Protein 6ZD1 (pdb70)

Structure (mmCIF, N/CA/C/O backbone):
data_6ZD1
#
_entry.id   6ZD1
#
_cell.length_a   65.798
_cell.length_b   65.798
_cell.length_c   387.948
_cell.angle_alpha   90.000
_cell.angle_beta   90.000
_cell.angle_gamma   90.000
#
_symmetry.space_group_name_H-M   'P 41 21 2'
#
loop_
_entity.id
_entity.type
_entity.pdbx_description
1 polymer 'Telomerase reverse transcriptase'
2 water water
#
loop_
_atom_site.group_PDB
_atom_site.id
_atom_site.type_symbol
_atom_site.label_atom_id
_atom_site.label_alt_id
_atom_site.label_comp_id
_atom_site.label_asym_id
_atom_site.label_entity_id
_atom_site.label_seq_id
_atom_site.pdbx_PDB_ins_code
_atom_site.Cartn_x
_atom_site.Cartn_y
_atom_site.Cartn_z
_atom_site.occupancy
_atom_site.B_iso_or_equiv
_atom_site.auth_seq_id
_atom_site.auth_comp_id
_atom_site.auth_asym_id
_atom_site.auth_atom_id
_atom_site.pdbx_PDB_model_num
ATOM 1 N N . GLU A 1 2 ? 21.78700 47.32300 147.64000 1.000 83.69960 178 GLU A N 1
ATOM 2 C CA . GLU A 1 2 ? 20.78800 46.30600 147.94100 1.000 68.62995 178 GLU A CA 1
ATOM 3 C C . GLU A 1 2 ? 19.92300 46.69800 149.14100 1.000 81.45272 178 GLU A C 1
ATOM 4 O O . GLU A 1 2 ? 19.46500 45.84200 149.89400 1.000 95.93497 178 GLU A O 1
ATOM 10 N N . ILE A 1 3 ? 19.71300 48.00200 149.30900 1.000 80.59372 179 ILE A N 1
ATOM 11 C CA . ILE A 1 3 ? 18.80700 48.53600 150.31600 1.000 70.66349 179 ILE A CA 1
ATOM 12 C C . ILE A 1 3 ? 17.55100 49.12000 149.68100 1.000 64.94426 179 ILE A C 1
ATOM 13 O O . ILE A 1 3 ? 16.45000 48.97000 150.21700 1.000 68.00338 179 ILE A O 1
ATOM 18 N N . ILE A 1 4 ? 17.70100 49.78300 148.54000 1.000 64.74125 180 ILE A N 1
ATOM 19 C CA . ILE A 1 4 ? 16.58800 50.31200 147.76100 1.000 67.34348 180 ILE A CA 1
ATOM 20 C C . ILE A 1 4 ? 16.34500 49.34700 146.60700 1.000 82.53936 180 ILE A C 1
ATOM 21 O O . ILE A 1 4 ? 17.18500 49.21400 145.71000 1.000 81.99200 180 ILE A O 1
ATOM 26 N N . ARG A 1 5 ? 15.19800 48.67200 146.62000 1.000 86.51464 181 ARG A N 1
ATOM 27 C CA . ARG A 1 5 ? 14.82300 47.73000 145.56900 1.000 92.04918 181 ARG A CA 1
ATOM 28 C C . ARG A 1 5 ? 13.66300 48.27600 144.73900 1.000 91.02553 181 ARG A C 1
ATOM 29 O O . ARG A 1 5 ? 12.76100 47.54300 144.33000 1.000 108.93660 181 ARG A O 1
ATOM 37 N N . THR A 1 6 ? 13.68000 49.58700 144.50300 1.000 83.16633 182 THR A N 1
ATOM 38 C CA . THR A 1 6 ? 12.79400 50.25200 143.56000 1.000 92.42765 182 THR A CA 1
ATOM 39 C C . THR A 1 6 ? 13.62900 51.22300 142.73500 1.000 84.48493 182 THR A C 1
ATOM 40 O O . THR A 1 6 ? 14.71400 51.63900 143.14900 1.000 89.08092 182 THR A O 1
ATOM 44 N N . ASN A 1 7 ? 13.13100 51.57200 141.55100 1.000 84.25243 183 ASN A N 1
ATOM 45 C CA . ASN A 1 7 ? 13.87400 52.46200 140.67200 1.000 82.71169 183 ASN A CA 1
ATOM 46 C C . ASN A 1 7 ? 13.53100 53.91700 140.98200 1.000 80.43530 183 ASN A C 1
ATOM 47 O O . ASN A 1 7 ? 12.67400 54.21700 141.81700 1.000 84.59527 183 ASN A O 1
ATOM 52 N N . VAL A 1 8 ? 14.21900 54.83900 140.30100 1.000 83.04707 184 VAL A N 1
ATOM 53 C CA . VAL A 1 8 ? 13.95100 56.26300 140.49300 1.000 90.05277 184 VAL A CA 1
ATOM 54 C C . VAL A 1 8 ? 12.51300 56.59000 140.12200 1.000 84.59262 184 VAL A C 1
ATOM 55 O O . VAL A 1 8 ? 11.87700 57.44600 140.75000 1.000 81.99743 184 VAL A O 1
ATOM 59 N N . GLN A 1 9 ? 11.97800 55.91400 139.10400 1.000 91.91199 185 GLN A N 1
ATOM 60 C CA . GLN A 1 9 ? 10.60600 56.16500 138.68100 1.000 86.04984 185 GLN A CA 1
ATOM 61 C C . GLN A 1 9 ? 9.61600 55.82300 139.78700 1.000 85.56047 185 GLN A C 1
ATOM 62 O O . GLN A 1 9 ? 8.63700 56.54800 140.00000 1.000 88.56692 185 GLN A O 1
ATOM 68 N N . GLU A 1 10 ? 9.85900 54.72800 140.51000 1.000 85.28572 186 GLU A N 1
ATOM 69 C CA . GLU A 1 10 ? 8.93600 54.30000 141.55800 1.000 82.70964 186 GLU A CA 1
ATOM 70 C C . GLU A 1 10 ? 9.07100 55.14700 142.81800 1.000 86.03790 186 GLU A C 1
ATOM 71 O O . GLU A 1 10 ? 8.06300 55.47900 143.45300 1.000 85.31847 186 GLU A O 1
ATOM 77 N N . VAL A 1 11 ? 10.29800 55.51100 143.19400 1.000 79.21909 187 VAL A N 1
ATOM 78 C CA . VAL A 1 11 ? 10.49400 56.31800 144.39600 1.000 78.10223 187 VAL A CA 1
ATOM 79 C C . VAL A 1 11 ? 9.90800 57.70900 144.20000 1.000 84.96978 187 VAL A C 1
ATOM 80 O O . VAL A 1 11 ? 9.21800 58.23900 145.07800 1.000 91.97130 187 VAL A O 1
ATOM 84 N N . LEU A 1 12 ? 10.17200 58.32100 143.04300 1.000 92.96755 188 LEU A N 1
ATOM 85 C CA . LEU A 1 12 ? 9.59400 59.62900 142.75700 1.000 88.14436 188 LEU A CA 1
ATOM 86 C C . LEU A 1 12 ? 8.07400 59.55900 142.69300 1.000 90.25315 188 LEU A C 1
ATOM 87 O O . LEU A 1 12 ? 7.39200 60.53600 143.02000 1.000 90.86534 188 LEU A O 1
ATOM 92 N N . ALA A 1 13 ? 7.52400 58.40600 142.30200 1.000 91.06904 189 ALA A N 1
ATOM 93 C CA . ALA A 1 13 ? 6.07700 58.23700 142.31000 1.000 91.45271 189 ALA A CA 1
ATOM 94 C C . ALA A 1 13 ? 5.52500 58.11400 143.72100 1.000 93.42459 189 ALA A C 1
ATOM 95 O O . ALA A 1 13 ? 4.34800 58.41300 143.94300 1.000 93.22795 189 ALA A O 1
ATOM 97 N N . GLU A 1 14 ? 6.35000 57.70500 144.68200 1.000 94.13165 190 GLU A N 1
ATOM 98 C CA . GLU A 1 14 ? 5.89700 57.59300 146.06000 1.000 85.23362 190 GLU A CA 1
ATOM 99 C C . GLU A 1 14 ? 5.77400 58.94600 146.73700 1.000 88.83697 190 GLU A C 1
ATOM 100 O O . GLU A 1 14 ? 5.11500 59.04800 147.77800 1.000 95.97328 190 GLU A O 1
ATOM 106 N N . ILE A 1 15 ? 6.37700 59.98600 146.16300 1.000 84.63940 191 ILE A N 1
ATOM 107 C CA . ILE A 1 15 ? 6.45700 61.28700 146.80700 1.000 86.15517 191 ILE A CA 1
ATOM 108 C C . ILE A 1 15 ? 5.40500 62.25500 146.26800 1.000 95.03930 191 ILE A C 1
ATOM 109 O O . ILE A 1 15 ? 5.36200 63.41500 146.68300 1.000 101.48040 191 ILE A O 1
ATOM 114 N N . VAL A 1 16 ? 4.53000 61.78900 145.37800 1.000 107.23783 192 VAL A N 1
ATOM 115 C CA . VAL A 1 16 ? 3.39800 62.56500 144.86800 1.000 99.05876 192 VAL A CA 1
ATOM 116 C C . VAL A 1 16 ? 2.26400 61.59000 144.57800 1.000 108.88914 192 VAL A C 1
ATOM 117 O O . VAL A 1 16 ? 2.48800 60.53100 143.98500 1.000 113.72775 192 VAL A O 1
ATOM 121 N N . SER A 1 17 ? 1.04900 61.93800 144.99400 1.000 115.50180 193 SER A N 1
ATOM 122 C CA . SER A 1 17 ? -0.10100 61.06600 144.76500 1.000 110.42713 193 SER A CA 1
ATOM 123 C C . SER A 1 17 ? -0.41200 60.96200 143.27400 1.000 109.66411 193 SER A C 1
ATOM 124 O O . SER A 1 17 ? -1.57200 61.02100 142.86600 1.000 115.45214 193 SER A O 1
ATOM 127 N N . PHE A 1 34 ? 9.82800 67.33200 141.19200 1.000 106.94654 210 PHE A N 1
ATOM 128 C CA . PHE A 1 34 ? 10.07800 68.02800 139.93800 1.000 96.50288 210 PHE A CA 1
ATOM 129 C C . PHE A 1 34 ? 11.29100 67.41700 139.24900 1.000 104.73725 210 PHE A C 1
ATOM 130 O O . PHE A 1 34 ? 11.23400 66.29400 138.74600 1.000 112.12115 210 PHE A O 1
ATOM 138 N N . ARG A 1 35 ? 12.39500 68.15900 139.24600 1.000 104.99043 211 ARG A N 1
ATOM 139 C CA . ARG A 1 35 ? 13.65000 67.69800 138.67100 1.000 110.12870 211 ARG A CA 1
ATOM 140 C C . ARG A 1 35 ? 14.78100 67.64500 139.68000 1.000 102.79704 211 ARG A C 1
ATOM 141 O O . ARG A 1 35 ? 15.65200 66.78000 139.56300 1.000 97.85814 211 ARG A O 1
ATOM 149 N N . GLY A 1 36 ? 14.78400 68.53400 140.67500 1.000 98.33952 212 GLY A N 1
ATOM 150 C CA . GLY A 1 36 ? 15.73900 68.40500 141.75800 1.000 92.80801 212 GLY A CA 1
ATOM 151 C C . GLY A 1 36 ? 15.48400 67.17600 142.60300 1.000 95.19590 212 GLY A C 1
ATOM 152 O O . GLY A 1 36 ? 16.42000 66.60300 143.17000 1.000 89.53383 212 GLY A O 1
ATOM 153 N N . ILE A 1 37 ? 14.22200 66.74600 142.68900 1.000 96.12607 213 ILE A N 1
ATOM 154 C CA . ILE A 1 37 ? 13.89800 65.52800 143.42400 1.000 92.48693 213 ILE A CA 1
ATOM 155 C C . ILE A 1 37 ? 14.53700 64.32300 142.74900 1.000 87.79909 213 ILE A C 1
ATOM 156 O O . ILE A 1 37 ? 15.21800 63.51500 143.39100 1.000 84.50240 213 ILE A O 1
ATOM 161 N N . LYS A 1 38 ? 14.33400 64.19200 141.43600 1.000 96.90649 214 LYS A N 1
ATOM 162 C CA . LYS A 1 38 ? 14.93500 63.07900 140.71200 1.000 89.53679 214 LYS A CA 1
ATOM 163 C C . LYS A 1 38 ? 16.45400 63.12200 140.79700 1.000 85.12988 214 LYS A C 1
ATOM 164 O O . LYS A 1 38 ? 17.11000 62.07500 140.75100 1.000 81.70875 214 LYS A O 1
ATOM 170 N N . ASN A 1 39 ? 17.03000 64.31600 140.95100 1.000 87.04394 215 ASN A N 1
ATOM 171 C CA . ASN A 1 39 ? 18.47500 64.41400 141.11800 1.000 84.38919 215 ASN A CA 1
ATOM 172 C C . ASN A 1 39 ? 18.91500 63.79600 142.43800 1.000 84.38306 215 ASN A C 1
ATOM 173 O O . ASN A 1 39 ? 19.93200 63.09500 142.49500 1.000 81.69887 215 ASN A O 1
ATOM 178 N N . VAL A 1 40 ? 18.14100 64.01300 143.50300 1.000 90.12761 216 VAL A N 1
ATOM 179 C CA . VAL A 1 40 ? 18.50000 63.45000 144.79800 1.000 78.78683 216 VAL A CA 1
ATOM 180 C C . VAL A 1 40 ? 18.23500 61.95200 144.81900 1.000 74.91683 216 VAL A C 1
ATOM 181 O O . VAL A 1 40 ? 19.08200 61.16700 145.26000 1.000 78.28338 216 VAL A O 1
ATOM 185 N N . VAL A 1 41 ? 17.06900 61.52700 144.32300 1.000 76.25020 217 VAL A N 1
ATOM 186 C CA . VAL A 1 41 ? 16.73400 60.10600 144.34800 1.000 73.92990 217 VAL A CA 1
ATOM 187 C C . VAL A 1 41 ? 17.74700 59.31100 143.53700 1.000 79.23399 217 VAL A C 1
ATOM 188 O O . VAL A 1 41 ? 18.15000 58.20800 143.92900 1.000 70.62428 217 VAL A O 1
ATOM 192 N N . SER A 1 42 ? 18.20600 59.87500 142.41600 1.000 73.82848 218 SER A N 1
ATOM 193 C CA . SER A 1 42 ? 19.19400 59.17800 141.60200 1.000 72.58856 218 SER A CA 1
ATOM 194 C C . SER A 1 42 ? 20.51200 59.03600 142.34700 1.000 71.13304 218 SER A C 1
ATOM 195 O O . SER A 1 42 ? 21.13600 57.97000 142.31700 1.000 72.41642 218 SER A O 1
ATOM 198 N N . ARG A 1 43 ? 20.93900 60.09000 143.04400 1.000 71.16667 219 ARG A N 1
ATOM 199 C CA . ARG A 1 43 ? 22.20900 60.02100 143.75700 1.000 74.45668 219 ARG A CA 1
ATOM 200 C C . ARG A 1 43 ? 22.12600 59.10500 144.97000 1.000 74.03677 219 ARG A C 1
ATOM 201 O O . ARG A 1 43 ? 23.12000 58.46000 145.32300 1.000 66.35577 219 ARG A O 1
ATOM 209 N N . ILE A 1 44 ? 20.95800 59.01800 145.60800 1.000 65.60118 220 ILE A N 1
ATOM 210 C CA . ILE A 1 44 ? 20.80500 58.10200 146.73300 1.000 66.99470 220 ILE A CA 1
ATOM 211 C C . ILE A 1 44 ? 20.82100 56.66100 146.24300 1.000 69.42059 220 ILE A C 1
ATOM 212 O O . ILE A 1 44 ? 21.53300 55.81000 146.78900 1.000 70.70020 220 ILE A O 1
ATOM 217 N N . ILE A 1 45 ? 20.05500 56.37200 145.18800 1.000 62.19920 221 ILE A N 1
ATOM 218 C CA . ILE A 1 45 ? 20.02800 55.02200 144.63400 1.000 65.55055 221 ILE A CA 1
ATOM 219 C C . ILE A 1 45 ? 21.40600 54.63700 144.10900 1.000 73.39495 221 ILE A C 1
ATOM 220 O O . ILE A 1 45 ? 21.83800 53.48500 144.23900 1.000 78.95824 221 ILE A O 1
ATOM 225 N N . SER A 1 46 ? 22.12800 55.59800 143.52800 1.000 70.76641 222 SER A N 1
ATOM 226 C CA . SER A 1 46 ? 23.46400 55.30100 143.02300 1.000 70.16240 222 SER A CA 1
ATOM 227 C C . SER A 1 46 ? 24.42100 54.95400 144.15400 1.000 76.29402 222 SER A C 1
ATOM 228 O O . SER A 1 46 ? 25.20100 54.00000 144.04300 1.000 67.51828 222 SER A O 1
ATOM 231 N N . ASN A 1 47 ? 24.37000 55.70800 145.25400 1.000 77.21078 223 ASN A N 1
ATOM 232 C CA . ASN A 1 47 ? 25.21000 55.38000 146.39800 1.000 76.97318 223 ASN A CA 1
ATOM 233 C C . ASN A 1 47 ? 24.85500 54.01600 146.96500 1.000 76.62620 223 ASN A C 1
ATOM 234 O O . ASN A 1 47 ? 25.73700 53.28900 147.43700 1.000 79.46215 223 ASN A O 1
ATOM 239 N N . ASP A 1 48 ? 23.57500 53.64400 146.89800 1.000 75.23163 224 ASP A N 1
ATOM 240 C CA . ASP A 1 48 ? 23.13900 52.34600 147.40100 1.000 78.00799 224 ASP A CA 1
ATOM 241 C C . ASP A 1 48 ? 23.81500 51.20100 146.65300 1.000 73.34659 224 ASP A C 1
ATOM 242 O O . ASP A 1 48 ? 24.20200 50.19600 147.26100 1.000 85.42123 224 ASP A O 1
ATOM 247 N N . LYS A 1 49 ? 23.97500 51.33500 145.33400 1.000 79.04515 225 LYS A N 1
ATOM 248 C CA . LYS A 1 49 ? 24.50000 50.22100 144.55000 1.000 81.46014 225 LYS A CA 1
ATOM 249 C C . LYS A 1 49 ? 25.99900 50.03400 144.75300 1.000 76.35624 225 LYS A C 1
ATOM 250 O O . LYS A 1 49 ? 26.49300 48.90300 144.67700 1.000 89.41176 225 LYS A O 1
ATOM 256 N N . LYS A 1 50 ? 26.73700 51.11300 145.01300 1.000 80.88469 226 LYS A N 1
ATOM 257 C CA . LYS A 1 50 ? 28.18100 51.03600 145.19800 1.000 89.99621 226 LYS A CA 1
ATOM 258 C C . LYS A 1 50 ? 28.59900 51.06300 146.66400 1.000 85.69271 226 LYS A C 1
ATOM 259 O O . LYS A 1 50 ? 29.79600 50.96600 146.95200 1.000 88.94344 226 LYS A O 1
ATOM 265 N N . CYS A 1 51 ? 27.65200 51.20000 147.59000 1.000 87.75879 227 CYS A N 1
ATOM 266 C CA . CYS A 1 51 ? 27.97200 51.14000 149.01100 1.000 87.96215 227 CYS A CA 1
ATOM 267 C C . CYS A 1 51 ? 28.42700 49.73300 149.38000 1.000 91.82513 227 CYS A C 1
ATOM 268 O O . CYS A 1 51 ? 27.75000 48.74900 149.06500 1.000 97.84785 227 CYS A O 1
ATOM 271 N N . ARG A 1 52 ? 29.58800 49.63500 150.02500 1.000 86.45504 228 ARG A N 1
ATOM 272 C CA . ARG A 1 52 ? 30.13200 48.34500 150.44900 1.000 82.75559 228 ARG A CA 1
ATOM 273 C C . ARG A 1 52 ? 29.48300 47.96700 151.77300 1.000 78.35137 228 ARG A C 1
ATOM 274 O O . ARG A 1 52 ? 29.99700 48.26100 152.85300 1.000 78.25133 228 ARG A O 1
ATOM 282 N N . TYR A 1 53 ? 28.33700 47.29000 151.68900 1.000 73.61324 229 TYR A N 1
ATOM 283 C CA . TYR A 1 53 ? 27.58100 46.97400 152.89600 1.000 85.63080 229 TYR A CA 1
ATOM 284 C C . TYR A 1 53 ? 28.29600 45.92200 153.73300 1.000 91.81044 229 TYR A C 1
ATOM 285 O O . TYR A 1 53 ? 28.47200 46.09400 154.94600 1.000 86.81175 229 TYR A O 1
ATOM 294 N N . ASP A 1 54 ? 28.73700 44.83700 153.10200 1.000 88.31602 230 ASP A N 1
ATOM 295 C CA . ASP A 1 54 ? 29.34000 43.74200 153.84800 1.000 100.26670 230 ASP A CA 1
ATOM 296 C C . ASP A 1 54 ? 30.75400 44.04900 154.32500 1.000 93.69581 230 ASP A C 1
ATOM 297 O O . ASP A 1 54 ? 31.32300 43.24500 155.07100 1.000 99.06270 230 ASP A O 1
ATOM 302 N N . LEU A 1 55 ? 31.32800 45.18800 153.94000 1.000 85.02064 231 LEU A N 1
ATOM 303 C CA . LEU A 1 55 ? 32.55300 45.64000 154.58700 1.000 82.66669 231 LEU A CA 1
ATOM 304 C C . LEU A 1 55 ? 32.24800 46.44000 155.84700 1.000 91.93911 231 LEU A C 1
ATOM 305 O O . LEU A 1 55 ? 32.98000 46.34000 156.83900 1.000 81.11183 231 LEU A O 1
ATOM 310 N N . ILE A 1 56 ? 31.16100 47.21700 155.82900 1.000 90.34976 232 ILE A N 1
ATOM 311 C CA . ILE A 1 56 ? 30.67600 47.86400 157.04500 1.000 83.61008 232 ILE A CA 1
ATOM 312 C C . ILE A 1 56 ? 30.25800 46.81500 158.06500 1.000 78.81912 232 ILE A C 1
ATOM 313 O O . ILE A 1 56 ? 30.45600 46.98500 159.27500 1.000 73.27353 232 ILE A O 1
ATOM 318 N N . TYR A 1 57 ? 29.66900 45.71400 157.59100 1.000 70.94315 233 TYR A N 1
ATOM 319 C CA . TYR A 1 57 ? 29.29700 44.62400 158.48700 1.000 85.30265 233 TYR A CA 1
ATOM 320 C C . TYR A 1 57 ? 30.52900 43.96100 159.08900 1.000 88.91464 233 TYR A C 1
ATOM 321 O O . TYR A 1 57 ? 30.53000 43.59700 160.27100 1.000 83.96867 233 TYR A O 1
ATOM 330 N N . ASN A 1 58 ? 31.58600 43.79300 158.29000 1.000 87.79588 234 ASN A N 1
ATOM 331 C CA . ASN A 1 58 ? 32.82200 43.21600 158.80800 1.000 87.99723 234 ASN A CA 1
ATOM 332 C C . ASN A 1 58 ? 33.44200 44.09300 159.88700 1.000 89.31799 234 ASN A C 1
ATOM 333 O O . ASN A 1 58 ? 34.02100 43.57600 160.85100 1.000 88.41215 234 ASN A O 1
ATOM 338 N N . LYS A 1 59 ? 33.32100 45.41400 159.75700 1.000 77.54260 235 LYS A N 1
ATOM 339 C CA . LYS A 1 59 ? 33.99200 46.30900 160.69100 1.000 80.57066 235 LYS A CA 1
ATOM 340 C C . LYS A 1 59 ? 33.22300 46.45100 162.00000 1.000 90.88697 235 LYS A C 1
ATOM 341 O O . LYS A 1 59 ? 33.82200 46.38600 163.08000 1.000 96.34962 235 LYS A O 1
ATOM 347 N N . TYR A 1 60 ? 31.90400 46.63300 161.93200 1.000 85.59806 236 TYR A N 1
ATOM 348 C CA . TYR A 1 60 ? 31.11500 47.01300 163.09800 1.000 85.14251 236 TYR A CA 1
ATOM 349 C C . TYR A 1 60 ? 30.26600 45.89700 163.69000 1.000 82.22376 236 TYR A C 1
ATOM 350 O O . TYR A 1 60 ? 29.99700 45.92600 164.89200 1.000 81.79794 236 TYR A O 1
ATOM 359 N N . LEU A 1 61 ? 29.79400 44.97300 162.87300 1.000 80.98692 237 LEU A N 1
ATOM 360 C CA . LEU A 1 61 ? 28.81400 43.98700 163.37500 1.000 77.87138 237 LEU A CA 1
ATOM 361 C C . LEU A 1 61 ? 29.27900 42.54100 163.27800 1.000 84.28960 237 LEU A C 1
ATOM 362 O O . LEU A 1 61 ? 28.48000 41.72400 162.91600 1.000 92.30896 237 LEU A O 1
ATOM 367 N N . SER A 1 62 ? 30.44100 42.13800 163.79800 1.000 82.13232 238 SER A N 1
ATOM 368 C CA . SER A 1 62 ? 30.80500 40.68600 163.76200 1.000 85.08335 238 SER A CA 1
ATOM 369 C C . SER A 1 62 ? 31.85000 40.34500 164.83300 1.000 87.46400 238 SER A C 1
ATOM 370 O O . SER A 1 62 ? 32.63200 41.23100 165.08000 1.000 96.14371 238 SER A O 1
ATOM 373 N N . LEU A 1 69 ? 28.46946 34.58549 174.65746 1.000 102.68423 245 LEU A N 1
ATOM 374 C CA . LEU A 1 69 ? 28.15789 33.57448 175.66744 1.000 113.05898 245 LEU A CA 1
ATOM 375 C C . LEU A 1 69 ? 27.48586 34.02545 176.99123 1.000 124.31060 245 LEU A C 1
ATOM 376 O O . LEU A 1 69 ? 27.65515 35.14476 177.48525 1.000 128.83150 245 LEU A O 1
ATOM 381 N N . LYS A 1 70 ? 26.67585 33.09461 177.48105 1.000 115.01001 246 LYS A N 1
ATOM 382 C CA . LYS A 1 70 ? 26.10507 32.74309 178.79549 1.000 107.85793 246 LYS A CA 1
ATOM 383 C C . LYS A 1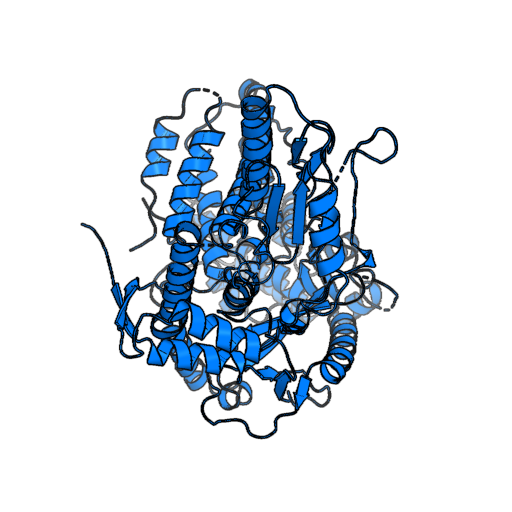 70 ? 24.94113 33.50884 179.48710 1.000 112.19963 246 LYS A C 1
ATOM 384 O O . LYS A 1 70 ? 24.44282 32.98796 180.49188 1.000 116.03737 246 LYS A O 1
ATOM 390 N N . THR A 1 71 ? 24.41724 34.65574 179.00370 1.000 116.31747 247 THR A N 1
ATOM 391 C CA . THR A 1 71 ? 22.97795 34.93050 178.85608 1.000 114.15798 247 THR A CA 1
ATOM 392 C C . THR A 1 71 ? 22.58739 35.25578 177.40171 1.000 114.70208 247 THR A C 1
ATOM 393 O O . THR A 1 71 ? 23.39142 35.84974 176.67227 1.000 105.16408 247 THR A O 1
ATOM 405 N N . ILE A 1 73 ? 20.80076 37.67044 175.91948 1.000 100.67222 249 ILE A N 1
ATOM 406 C CA . ILE A 1 73 ? 20.75847 39.05124 175.42375 1.000 100.73571 249 ILE A CA 1
ATOM 407 C C . ILE A 1 73 ? 22.12735 39.67948 175.21877 1.000 96.13161 249 ILE A C 1
ATOM 408 O O . ILE A 1 73 ? 22.23036 40.69607 174.52312 1.000 90.52858 249 ILE A O 1
ATOM 413 N N . ASP A 1 74 ? 23.17720 39.10860 175.80257 1.000 99.52828 250 ASP A N 1
ATOM 414 C CA . ASP A 1 74 ? 24.52124 39.65915 175.65139 1.000 92.62163 250 ASP A CA 1
ATOM 415 C C . ASP A 1 74 ? 25.03194 39.55483 174.21102 1.000 86.24383 250 ASP A C 1
ATOM 416 O O . ASP A 1 74 ? 25.93897 40.29721 173.81642 1.000 93.65228 250 ASP A O 1
ATOM 421 N N . TYR A 1 75 ? 24.48918 38.62785 173.42260 1.000 86.96387 251 TYR A N 1
ATOM 422 C CA . TYR A 1 75 ? 24.84540 38.54564 172.00871 1.000 81.31458 251 TYR A CA 1
ATOM 423 C C . TYR A 1 75 ? 24.30319 39.71281 171.18208 1.000 80.67844 251 TYR A C 1
ATOM 424 O O . TYR A 1 75 ? 24.78243 39.94354 170.06529 1.000 80.00879 251 TYR A O 1
ATOM 433 N N . SER A 1 76 ? 23.29912 40.42725 171.67754 1.000 81.74617 252 SER A N 1
ATOM 434 C CA . SER A 1 76 ? 22.68877 41.48856 170.89281 1.000 81.34816 252 SER A CA 1
ATOM 435 C C . SER A 1 76 ? 23.67614 42.62486 170.66944 1.000 81.23314 252 SER A C 1
ATOM 436 O O . SER A 1 76 ? 24.56248 42.87867 171.49053 1.000 89.04988 252 SER A O 1
ATOM 439 N N . THR A 1 77 ? 23.52300 43.30700 169.53700 1.000 79.37646 253 THR A N 1
ATOM 440 C CA . THR A 1 77 ? 24.35600 44.47200 169.27400 1.000 80.36581 253 THR A CA 1
ATOM 441 C C . THR A 1 77 ? 23.94000 45.62100 170.18400 1.000 86.38894 253 THR A C 1
ATOM 442 O O . THR A 1 77 ? 22.75100 45.93700 170.29600 1.000 87.34701 253 THR A O 1
ATOM 446 N N . LYS A 1 78 ? 24.91900 46.24400 170.83700 1.000 86.83599 254 LYS A N 1
ATOM 447 C CA . LYS A 1 78 ? 24.62700 47.37800 171.70100 1.000 81.45480 254 LYS A CA 1
ATOM 448 C C . LYS A 1 78 ? 23.95400 48.48500 170.90000 1.000 80.25239 254 LYS A C 1
ATOM 449 O O . LYS A 1 78 ? 24.22500 48.67700 169.71100 1.000 77.74044 254 LYS A O 1
ATOM 455 N N . PHE A 1 79 ? 23.05900 49.21700 171.56700 1.000 75.66659 255 PHE A N 1
ATOM 456 C CA . PHE A 1 79 ? 22.23500 50.18400 170.85300 1.000 77.55168 255 PHE A CA 1
ATOM 457 C C . PHE A 1 79 ? 23.07500 51.30000 170.24200 1.000 82.69588 255 PHE A C 1
ATOM 458 O O . PHE A 1 79 ? 22.73800 51.80800 169.16600 1.000 75.18003 255 PHE A O 1
ATOM 466 N N . ASN A 1 80 ? 24.17900 51.68100 170.89200 1.000 73.66588 256 ASN A N 1
ATOM 467 C CA . ASN A 1 80 ? 25.01300 52.73900 170.33100 1.000 75.85659 256 ASN A CA 1
ATOM 468 C C . ASN A 1 80 ? 25.73500 52.26400 169.07700 1.000 78.22774 256 ASN A C 1
ATOM 469 O O . ASN A 1 80 ? 25.94200 53.05200 168.14700 1.000 81.57262 256 ASN A O 1
ATOM 474 N N . ARG A 1 81 ? 26.10400 50.98300 169.01900 1.000 76.01814 257 ARG A N 1
ATOM 475 C CA . ARG A 1 81 ? 26.69600 50.45100 167.79900 1.000 76.68023 257 ARG A CA 1
ATOM 476 C C . ARG A 1 81 ? 25.64000 50.26200 166.72100 1.000 75.93929 257 ARG A C 1
ATOM 477 O O . ARG A 1 81 ? 25.93900 50.39700 165.52800 1.000 75.94429 257 ARG A O 1
ATOM 485 N N . VAL A 1 82 ? 24.40100 49.96300 167.12200 1.000 74.98032 258 VAL A N 1
ATOM 486 C CA . VAL A 1 82 ? 23.29900 49.89600 166.16600 1.000 73.01107 258 VAL A CA 1
ATOM 487 C C . VAL A 1 82 ? 23.07200 51.25900 165.53100 1.000 70.36693 258 VAL A C 1
ATOM 488 O O . VAL A 1 82 ? 22.93200 51.38200 164.30800 1.000 70.80359 258 VAL A O 1
ATOM 492 N N . VAL A 1 83 ? 23.03400 52.30700 166.35800 1.000 69.71519 259 VAL A N 1
ATOM 493 C CA . VAL A 1 83 ? 22.80000 53.65100 165.84200 1.000 69.65357 259 VAL A CA 1
ATOM 494 C C . VAL A 1 83 ? 23.94900 54.08100 164.94200 1.000 75.68038 259 VAL A C 1
ATOM 495 O O . VAL A 1 83 ? 23.73500 54.66600 163.87300 1.000 70.55086 259 VAL A O 1
ATOM 499 N N . GLU A 1 84 ? 25.18400 53.77500 165.34600 1.000 76.03614 260 GLU A N 1
ATOM 500 C CA . GLU A 1 84 ? 26.34200 54.19800 164.56500 1.000 72.40466 260 GLU A CA 1
ATOM 501 C C . GLU A 1 84 ? 26.32700 53.57100 163.17600 1.000 72.36217 260 GLU A C 1
ATOM 502 O O . GLU A 1 84 ? 26.59800 54.25100 162.18100 1.000 72.05530 260 GLU A O 1
ATOM 508 N N . VAL A 1 85 ? 25.99700 52.27900 163.08700 1.000 72.30645 261 VAL A N 1
ATOM 509 C CA . VAL A 1 85 ? 25.92200 51.61800 161.78500 1.000 70.79342 261 VAL A CA 1
ATOM 510 C C . VAL A 1 85 ? 24.86500 52.28200 160.91200 1.000 67.48805 261 VAL A C 1
ATOM 511 O O . VAL A 1 85 ? 25.09700 52.56600 159.73200 1.000 66.27798 261 VAL A O 1
ATOM 515 N N . VAL A 1 86 ? 23.67800 52.51400 161.47600 1.000 69.61395 262 VAL A N 1
ATOM 516 C CA . VAL A 1 86 ? 22.58400 53.10600 160.70800 1.000 66.17169 262 VAL A CA 1
ATOM 517 C C . VAL A 1 86 ? 22.97700 54.48200 160.17900 1.000 65.02825 262 VAL A C 1
ATOM 518 O O . VAL A 1 86 ? 22.79900 54.78400 158.99400 1.000 63.04221 262 VAL A O 1
ATOM 522 N N . LEU A 1 87 ? 23.52900 55.33500 161.04800 1.000 71.93798 263 LEU A N 1
ATOM 523 C CA . LEU A 1 87 ? 23.88000 56.68700 160.62100 1.000 64.27705 263 LEU A CA 1
ATOM 524 C C . LEU A 1 87 ? 25.03900 56.68400 159.63200 1.000 69.73403 263 LEU A C 1
ATOM 525 O O . LEU A 1 87 ? 25.10400 57.55100 158.75300 1.000 65.39069 263 LEU A O 1
ATOM 530 N N . ILE A 1 88 ? 25.95100 55.71700 159.75000 1.000 67.00488 264 ILE A N 1
ATOM 531 C CA . ILE A 1 88 ? 27.04000 55.60500 158.78700 1.000 69.66492 264 ILE A CA 1
ATOM 532 C C . ILE A 1 88 ? 26.49600 55.24000 157.41100 1.000 70.30604 264 ILE A C 1
ATOM 533 O O . ILE A 1 88 ? 26.94100 55.78200 156.39000 1.000 72.28615 264 ILE A O 1
ATOM 538 N N . ILE A 1 89 ? 25.52300 54.32500 157.35800 1.000 64.75411 265 ILE A N 1
ATOM 539 C CA . ILE A 1 89 ? 24.87100 54.01000 156.08800 1.000 71.36365 265 ILE A CA 1
ATOM 540 C C . ILE A 1 89 ? 24.14200 55.23700 155.55200 1.000 69.20468 265 ILE A C 1
ATOM 541 O O . ILE A 1 89 ? 24.25600 55.58400 154.37000 1.000 65.66767 265 ILE A O 1
ATOM 554 N N . GLY A 1 91 ? 24.65600 58.38300 156.12400 1.000 63.82034 267 GLY A N 1
ATOM 555 C CA . GLY A 1 91 ? 25.59500 59.37900 155.63600 1.000 66.39900 267 GLY A CA 1
ATOM 556 C C . GLY A 1 91 ? 26.09300 59.05600 154.24100 1.000 70.46678 267 GLY A C 1
ATOM 557 O O . GLY A 1 91 ? 26.11600 59.91700 153.35800 1.000 78.11522 267 GLY A O 1
ATOM 558 N N . LYS A 1 92 ? 26.48700 57.79900 154.02100 1.000 70.57606 268 LYS A N 1
ATOM 559 C CA . LYS A 1 92 ? 26.91000 57.37200 152.69000 1.000 74.21093 268 LYS A CA 1
ATOM 560 C C . LYS A 1 92 ? 25.76700 57.46900 151.68600 1.000 67.92516 268 LYS A C 1
ATOM 561 O O . LYS A 1 92 ? 25.97900 57.85100 150.52900 1.000 73.04389 268 LYS A O 1
ATOM 567 N N . LEU A 1 93 ? 24.54700 57.12800 152.11000 1.000 64.88993 269 LEU A N 1
ATOM 568 C CA . LEU A 1 93 ? 23.42200 57.08800 151.18000 1.000 75.96447 269 LEU A CA 1
ATOM 569 C C . LEU A 1 93 ? 22.94800 58.48700 150.80800 1.000 69.55531 269 LEU A C 1
ATOM 570 O O . LEU A 1 93 ? 22.60400 58.74600 149.64800 1.000 68.74851 269 LEU A O 1
ATOM 575 N N . LEU A 1 94 ? 22.92100 59.40100 151.77400 1.000 68.13517 270 LEU A N 1
ATOM 576 C CA . LEU A 1 94 ? 22.35000 60.72100 151.56000 1.000 63.85233 270 LEU A CA 1
ATOM 577 C C . LEU A 1 94 ? 23.43800 61.78400 151.58200 1.000 73.74929 270 LEU A C 1
ATOM 578 O O . LEU A 1 94 ? 24.08300 61.98500 152.62400 1.000 73.07978 270 LEU A O 1
ATOM 583 N N . PRO A 1 95 ? 23.68400 62.47000 150.46700 1.000 68.77075 271 PRO A N 1
ATOM 584 C CA . PRO A 1 95 ? 24.57400 63.63700 150.48600 1.000 77.77533 271 PRO A CA 1
ATOM 585 C C . PRO A 1 95 ? 24.00700 64.74600 151.36400 1.000 80.56254 271 PRO A C 1
ATOM 586 O O . PRO A 1 95 ? 22.85700 64.70400 151.80600 1.000 77.18902 271 PRO A O 1
ATOM 590 N N . LEU A 1 96 ? 24.84200 65.76100 151.61700 1.000 91.09625 272 LEU A N 1
ATOM 591 C CA . LEU A 1 96 ? 24.48900 66.78600 152.59900 1.000 86.93780 272 LEU A CA 1
ATOM 592 C C . LEU A 1 96 ? 23.21300 67.52900 152.21100 1.000 89.65818 272 LEU A C 1
ATOM 593 O O . LEU A 1 96 ? 22.39700 67.86700 153.07800 1.000 89.64164 272 LEU A O 1
ATOM 598 N N . ASP A 1 97 ? 23.03100 67.81200 150.91900 1.000 89.55386 273 ASP A N 1
ATOM 599 C CA . ASP A 1 97 ? 21.80200 68.46700 150.48200 1.000 81.51708 273 ASP A CA 1
ATOM 600 C C . ASP A 1 97 ? 20.58600 67.56100 150.64500 1.000 87.05424 273 ASP A C 1
ATOM 601 O O . ASP A 1 97 ? 19.47600 68.05600 150.86500 1.000 81.48507 273 ASP A O 1
ATOM 606 N N . ALA A 1 98 ? 20.77300 66.23900 150.55600 1.000 80.87483 274 ALA A N 1
ATOM 607 C CA . ALA A 1 98 ? 19.64900 65.32200 150.73200 1.000 79.38223 274 ALA A CA 1
ATOM 608 C C . ALA A 1 98 ? 19.05400 65.42600 152.13100 1.000 75.27140 274 ALA A C 1
ATOM 609 O O . ALA A 1 98 ? 17.86400 65.15000 152.32000 1.000 75.76964 274 ALA A O 1
ATOM 611 N N . TRP A 1 99 ? 19.86600 65.80300 153.12300 1.000 84.15073 275 TRP A N 1
ATOM 612 C CA . TRP A 1 99 ? 19.38200 66.09500 154.46800 1.000 89.53548 275 TRP A CA 1
ATOM 613 C C . TRP A 1 99 ? 18.74500 67.47600 154.57900 1.000 87.91239 275 TRP A C 1
ATOM 614 O O . TRP A 1 99 ? 18.10800 67.76600 155.59800 1.000 78.81250 275 TRP A O 1
ATOM 625 N N . GLY A 1 100 ? 18.93300 68.33600 153.58300 1.000 86.07510 276 GLY A N 1
ATOM 626 C CA . GLY A 1 100 ? 18.34500 69.66400 153.59500 1.000 87.62959 276 GLY A CA 1
ATOM 627 C C . GLY A 1 100 ? 18.95400 70.60700 154.61000 1.000 91.65976 276 GLY A C 1
ATOM 628 O O . GLY A 1 100 ? 18.22000 71.31800 155.30700 1.000 90.37066 276 GLY A O 1
ATOM 629 N N . GLY A 1 101 ? 20.27800 70.63200 154.71400 1.000 87.08857 277 GLY A N 1
ATOM 630 C CA . GLY A 1 101 ? 20.92100 71.54400 155.63600 1.000 95.73994 277 GLY A CA 1
ATOM 631 C C . GLY A 1 101 ? 21.87200 70.85000 156.58600 1.000 94.63780 277 GLY A C 1
ATOM 632 O O . GLY A 1 101 ? 21.59800 69.73900 157.04800 1.000 93.51360 277 GLY A O 1
ATOM 633 N N . THR A 1 102 ? 22.98000 71.50900 156.90800 1.000 99.50274 278 THR A N 1
ATOM 634 C CA . THR A 1 102 ? 23.95300 70.94400 157.83700 1.000 96.93257 278 THR A CA 1
ATOM 635 C C . THR A 1 102 ? 23.48000 70.99400 159.28800 1.000 100.99737 278 THR A C 1
ATOM 636 O O . THR A 1 102 ? 24.24700 70.64000 160.19300 1.000 101.78051 278 THR A O 1
ATOM 640 N N . GLU A 1 103 ? 22.23700 71.41400 159.51500 1.000 96.03840 279 GLU A N 1
ATOM 641 C CA . GLU A 1 103 ? 21.60400 71.35100 160.82400 1.000 87.88710 279 GLU A CA 1
ATOM 642 C C . GLU A 1 103 ? 20.28600 70.59700 160.81200 1.000 90.21844 279 GLU A C 1
ATOM 643 O O . GLU A 1 103 ? 19.92300 70.00500 161.83200 1.000 88.73726 279 GLU A O 1
ATOM 649 N N . ASN A 1 104 ? 19.56200 70.60100 159.68800 1.000 97.34317 280 ASN A N 1
ATOM 650 C CA . ASN A 1 104 ? 18.43300 69.68900 159.53900 1.000 90.09575 280 ASN A CA 1
ATOM 651 C C . ASN A 1 104 ? 18.88600 68.24000 159.62400 1.000 80.35570 280 ASN A C 1
ATOM 652 O O . ASN A 1 104 ? 18.11400 67.37200 160.04400 1.000 73.55932 280 ASN A O 1
ATOM 657 N N . LYS A 1 105 ? 20.13100 67.96100 159.22600 1.000 79.91379 281 LYS A N 1
ATOM 658 C CA . LYS A 1 105 ? 20.68200 66.61900 159.38600 1.000 84.87110 281 LYS A CA 1
ATOM 659 C C . LYS A 1 105 ? 20.72900 66.22000 160.85500 1.000 92.14044 281 LYS A C 1
ATOM 660 O O . LYS A 1 105 ? 20.41000 65.07800 161.20800 1.000 87.84571 281 LYS A O 1
ATOM 666 N N . LYS A 1 106 ? 21.11500 67.15400 161.72800 1.000 88.14512 282 LYS A N 1
ATOM 667 C CA . LYS A 1 106 ? 21.13700 66.86800 163.15800 1.000 80.12420 282 LYS A CA 1
ATOM 668 C C . LYS A 1 106 ? 19.74500 66.51800 163.66800 1.000 88.79284 282 LYS A C 1
ATOM 669 O O . LYS A 1 106 ? 19.58600 65.60400 164.48600 1.000 86.87409 282 LYS A O 1
ATOM 675 N N . VAL A 1 107 ? 18.72500 67.23400 163.19300 1.000 86.35296 283 VAL A N 1
ATOM 676 C CA . VAL A 1 107 ? 17.36000 66.97700 163.64100 1.000 69.47078 283 VAL A CA 1
ATOM 677 C C . VAL A 1 107 ? 16.87700 65.62400 163.13200 1.000 83.84779 283 VAL A C 1
ATOM 678 O O . VAL A 1 107 ? 16.29500 64.83200 163.88400 1.000 89.58926 283 VAL A O 1
ATOM 682 N N . ILE A 1 108 ? 17.09900 65.34400 161.84600 1.000 76.65126 284 ILE A N 1
ATOM 683 C CA . ILE A 1 108 ? 16.61700 64.09100 161.27000 1.000 65.94058 284 ILE A CA 1
ATOM 684 C C . ILE A 1 108 ? 17.32800 62.90000 161.90000 1.000 65.67788 284 ILE A C 1
ATOM 685 O O . ILE A 1 108 ? 16.71700 61.85000 162.13700 1.000 70.40910 284 ILE A O 1
ATOM 690 N N . GLN A 1 109 ? 18.62300 63.04000 162.19000 1.000 69.52017 285 GLN A N 1
ATOM 691 C CA . GLN A 1 109 ? 19.35300 61.94300 162.81800 1.000 68.05953 285 GLN A CA 1
ATOM 692 C C . GLN A 1 109 ? 18.81700 61.65100 164.21400 1.000 71.60479 285 GLN A C 1
ATOM 693 O O . GLN A 1 109 ? 18.71800 60.48500 164.61600 1.000 72.53787 285 GLN A O 1
ATOM 699 N N . ASP A 1 110 ? 18.44400 62.69400 164.95900 1.000 68.29780 286 ASP A N 1
ATOM 700 C CA . ASP A 1 110 ? 17.84600 62.48000 166.27200 1.000 59.85253 286 ASP A CA 1
ATOM 701 C C . ASP A 1 110 ? 16.51100 61.75900 166.15100 1.000 69.20589 286 ASP A C 1
ATOM 702 O O . ASP A 1 110 ? 16.18400 60.89900 166.97700 1.000 74.66821 286 ASP A O 1
ATOM 707 N N . ARG A 1 111 ? 15.73300 62.07800 165.11300 1.000 64.27973 287 ARG A N 1
ATOM 708 C CA . ARG A 1 111 ? 14.47100 61.37600 164.91800 1.000 68.28316 287 ARG A CA 1
ATOM 709 C C . ARG A 1 111 ? 14.70800 59.94800 164.45600 1.000 69.21335 287 ARG A C 1
ATOM 710 O O . ARG A 1 111 ? 13.88900 59.06500 164.73500 1.000 62.63082 287 ARG A O 1
ATOM 718 N N . ILE A 1 112 ? 15.83100 59.69900 163.77800 1.000 60.01216 288 ILE A N 1
ATOM 719 C CA . ILE A 1 112 ? 16.17900 58.33200 163.40200 1.000 60.64262 288 ILE A CA 1
ATOM 720 C C . ILE A 1 112 ? 16.51600 57.51000 164.63900 1.000 62.14883 288 ILE A C 1
ATOM 721 O O . ILE A 1 112 ? 16.13400 56.33800 164.74200 1.000 56.49814 288 ILE A O 1
ATOM 726 N N . VAL A 1 113 ? 17.24200 58.10100 165.59300 1.000 58.94421 289 VAL A N 1
ATOM 727 C CA . VAL A 1 113 ? 17.54400 57.38800 166.83100 1.000 54.81307 289 VAL A CA 1
ATOM 728 C C . VAL A 1 113 ? 16.26200 57.08400 167.59400 1.000 60.32047 289 VAL A C 1
ATOM 729 O O . VAL A 1 113 ? 16.07900 55.97500 168.11100 1.000 65.34036 289 VAL A O 1
ATOM 733 N N . ASP A 1 114 ? 15.34000 58.05100 167.65400 1.000 62.05237 290 ASP A N 1
ATOM 734 C CA . ASP A 1 114 ? 14.05200 57.79200 168.28900 1.000 59.03789 290 ASP A CA 1
ATOM 735 C C . ASP A 1 114 ? 13.31700 56.66800 167.57300 1.000 56.55763 290 ASP A C 1
ATOM 736 O O . ASP A 1 114 ? 12.70800 55.80300 168.21200 1.000 66.56686 290 ASP A O 1
ATOM 741 N N . PHE A 1 115 ? 13.37600 56.66100 166.24100 1.000 57.67780 291 PHE A N 1
ATOM 742 C CA . PHE A 1 115 ? 12.73600 55.60500 165.46800 1.000 47.37224 291 PHE A CA 1
ATOM 743 C C . PHE A 1 115 ? 13.40900 54.25700 165.70100 1.000 64.00989 291 PHE A C 1
ATOM 744 O O . PHE A 1 115 ? 12.73400 53.22000 165.69900 1.000 53.69967 291 PHE A O 1
ATOM 752 N N . LEU A 1 116 ? 14.72800 54.25300 165.92500 1.000 57.83831 292 LEU A N 1
ATOM 753 C CA . LEU A 1 116 ? 15.42300 53.01700 166.26500 1.000 52.41675 292 LEU A CA 1
ATOM 754 C C . LEU A 1 116 ? 15.15300 52.57700 167.69800 1.000 54.89495 292 LEU A C 1
ATOM 755 O O . LEU A 1 116 ? 15.28500 51.38700 168.00100 1.000 54.60297 292 LEU A O 1
ATOM 760 N N . ARG A 1 117 ? 14.77400 53.49900 168.58700 1.000 55.41164 293 ARG A N 1
ATOM 761 C CA . ARG A 1 117 ? 14.40700 53.09200 169.93800 1.000 56.61106 293 ARG A CA 1
ATOM 762 C C . ARG A 1 117 ? 13.05900 52.38400 169.97100 1.000 69.07021 293 ARG A C 1
ATOM 763 O O . ARG A 1 117 ? 12.80300 51.60600 170.89800 1.000 68.53267 293 ARG A O 1
ATOM 771 N N . LEU A 1 118 ? 12.20100 52.63200 168.98400 1.000 66.03675 294 LEU A N 1
ATOM 772 C CA . LEU A 1 118 ? 10.97800 51.86500 168.78800 1.000 58.91677 294 LEU A CA 1
ATOM 773 C C . LEU A 1 118 ? 11.18600 50.68700 167.84500 1.000 65.48585 294 LEU A C 1
ATOM 774 O O . LEU A 1 118 ? 10.20400 50.11600 167.35700 1.000 67.66857 294 LEU A O 1
ATOM 779 N N . GLY A 1 119 ? 12.43900 50.33300 167.55900 1.000 70.63937 295 GLY A N 1
ATOM 780 C CA . GLY A 1 119 ? 12.75300 49.21400 166.69100 1.000 60.15508 295 GLY A CA 1
ATOM 781 C C . GLY A 1 119 ? 12.46400 49.43700 165.22800 1.000 58.22408 295 GLY A C 1
ATOM 782 O O . GLY A 1 119 ? 12.47400 48.47200 164.45700 1.000 57.83131 295 GLY A O 1
ATOM 783 N N . ALA A 1 120 ? 12.21500 50.68400 164.82000 1.000 66.79388 296 ALA A N 1
ATOM 784 C CA . ALA A 1 120 ? 11.81900 51.01600 163.45100 1.000 68.77026 296 ALA A CA 1
ATOM 785 C C . ALA A 1 120 ? 10.58700 50.22800 163.01500 1.000 74.82374 296 ALA A C 1
ATOM 786 O O . ALA A 1 120 ? 10.40800 49.94500 161.82900 1.000 65.72264 296 ALA A O 1
ATOM 788 N N . ASN A 1 121 ? 9.72600 49.87400 163.97100 1.000 77.91883 297 ASN A N 1
ATOM 789 C CA . ASN A 1 121 ? 8.55900 49.05200 163.69200 1.000 80.96307 297 ASN A CA 1
ATOM 790 C C . ASN A 1 121 ? 7.24800 49.71200 164.09600 1.000 82.08471 297 ASN A C 1
ATOM 791 O O . ASN A 1 121 ? 6.18300 49.12100 163.88200 1.000 96.29916 297 ASN A O 1
ATOM 796 N N . GLU A 1 122 ? 7.28800 50.91100 164.66400 1.000 64.98845 298 GLU A N 1
ATOM 797 C CA . GLU A 1 122 ? 6.08800 51.64300 165.03500 1.000 72.59416 298 GLU A CA 1
ATOM 798 C C . GLU A 1 122 ? 5.74500 52.68600 163.97700 1.000 73.20034 298 GLU A C 1
ATOM 799 O O . GLU A 1 122 ? 6.57000 53.05000 163.13500 1.000 66.83900 298 GLU A O 1
ATOM 805 N N . ARG A 1 123 ? 4.50100 53.15900 164.02800 1.000 75.24860 299 ARG A N 1
ATOM 806 C CA . ARG A 1 123 ? 4.00800 54.08700 163.01900 1.000 75.55588 299 ARG A CA 1
ATOM 807 C C . ARG A 1 123 ? 4.72000 55.43100 163.11900 1.000 77.80128 299 ARG A C 1
ATOM 808 O O . ARG A 1 123 ? 4.90200 55.97900 164.20900 1.000 78.32658 299 ARG A O 1
ATOM 816 N N . LEU A 1 124 ? 5.10500 55.97100 161.96600 1.000 76.39916 300 LEU A N 1
ATOM 817 C CA . LEU A 1 124 ? 5.77200 57.26200 161.90400 1.000 64.52132 300 LEU A CA 1
ATOM 818 C C . LEU A 1 124 ? 4.73500 58.37600 161.88100 1.000 73.90038 300 LEU A C 1
ATOM 819 O O . LEU A 1 124 ? 3.71600 58.27700 161.19200 1.000 78.58328 300 LEU A O 1
ATOM 824 N N . HIS A 1 125 ? 5.00100 59.44100 162.63500 1.000 72.83953 301 HIS A N 1
ATOM 825 C CA . HIS A 1 125 ? 4.09000 60.57800 162.73100 1.000 77.15585 301 HIS A CA 1
ATOM 826 C C . HIS A 1 125 ? 4.78500 61.80100 162.15200 1.000 81.25769 301 HIS A C 1
ATOM 827 O O . HIS A 1 125 ? 5.63100 62.41200 162.81400 1.000 71.69899 301 HIS A O 1
ATOM 834 N N . LEU A 1 126 ? 4.39200 62.18500 160.93600 1.000 90.17473 302 LEU A N 1
ATOM 835 C CA . LEU A 1 126 ? 5.11800 63.21600 160.20400 1.000 84.34190 302 LEU A CA 1
ATOM 836 C C . LEU A 1 126 ? 5.05700 64.57500 160.89000 1.000 85.15767 302 LEU A C 1
ATOM 837 O O . LEU A 1 126 ? 5.91800 65.42200 160.63300 1.000 97.52870 302 LEU A O 1
ATOM 842 N N . ASP A 1 127 ? 4.07900 64.80200 161.76900 1.000 78.04653 303 ASP A N 1
ATOM 843 C CA . ASP A 1 127 ? 4.00100 66.08900 162.45100 1.000 85.25384 303 ASP A CA 1
ATOM 844 C C . ASP A 1 127 ? 5.04700 66.21000 163.55100 1.000 89.25929 303 ASP A C 1
ATOM 845 O O . ASP A 1 127 ? 5.46400 67.32600 163.88500 1.000 92.83741 303 ASP A O 1
ATOM 850 N N . ASP A 1 128 ? 5.49600 65.08100 164.10300 1.000 95.48231 304 ASP A N 1
ATOM 851 C CA . ASP A 1 128 ? 6.52200 65.07500 165.13900 1.000 86.88846 304 ASP A CA 1
ATOM 852 C C . ASP A 1 128 ? 7.92900 65.05700 164.54700 1.000 88.24236 304 ASP A C 1
ATOM 853 O O . ASP A 1 128 ? 8.79800 65.81600 164.98400 1.000 86.02328 304 ASP A O 1
ATOM 858 N N . VAL A 1 129 ? 8.16100 64.20900 163.54100 1.000 79.73180 305 VAL A N 1
ATOM 859 C CA . VAL A 1 129 ? 9.49200 64.07600 162.95300 1.000 80.29387 305 VAL A CA 1
ATOM 860 C C . VAL A 1 129 ? 9.92000 65.36200 162.26300 1.000 86.79807 305 VAL A C 1
ATOM 861 O O . VAL A 1 129 ? 11.09400 65.75200 162.33100 1.000 86.37954 305 VAL A O 1
ATOM 865 N N . LEU A 1 130 ? 8.98000 66.06100 161.63000 1.000 83.56576 306 LEU A N 1
ATOM 866 C CA . LEU A 1 130 ? 9.30500 67.21900 160.80900 1.000 88.23053 306 LEU A CA 1
ATOM 867 C C . LEU A 1 130 ? 9.45700 68.44000 161.69900 1.000 93.76479 306 LEU A C 1
ATOM 868 O O . LEU A 1 130 ? 8.47700 68.94000 162.26200 1.000 96.93330 306 LEU A O 1
ATOM 873 N N . SER A 1 131 ? 10.69500 68.90600 161.84200 1.000 102.17495 307 SER A N 1
ATOM 874 C CA . SER A 1 131 ? 10.93700 70.21600 162.42500 1.000 101.97087 307 SER A CA 1
ATOM 875 C C . SER A 1 131 ? 12.03400 70.97500 161.67800 1.000 98.46040 307 SER A C 1
ATOM 876 O O . SER A 1 131 ? 12.68800 71.85300 162.26100 1.000 91.76856 307 SER A O 1
ATOM 879 N N . GLY A 1 132 ? 12.21900 70.69000 160.37700 1.000 92.73631 308 GLY A N 1
ATOM 880 C CA . GLY A 1 132 ? 13.07600 71.49500 159.53200 1.000 88.63133 308 GLY A CA 1
ATOM 881 C C . GLY A 1 132 ? 12.22900 72.45300 158.71100 1.000 101.66110 308 GLY A C 1
ATOM 882 O O . GLY A 1 132 ? 11.00800 72.33100 158.65100 1.000 100.80341 308 GLY A O 1
ATOM 883 N N . ILE A 1 133 ? 12.88300 73.44400 158.09700 1.000 97.54455 309 ILE A N 1
ATOM 884 C CA . ILE A 1 133 ? 12.03500 74.50300 157.55900 1.000 108.02911 309 ILE A CA 1
ATOM 885 C C . ILE A 1 133 ? 12.13400 74.79600 156.05900 1.000 123.05770 309 ILE A C 1
ATOM 886 O O . ILE A 1 133 ? 11.17300 74.56300 155.31900 1.000 123.25768 309 ILE A O 1
ATOM 891 N N . LYS A 1 134 ? 13.29000 75.25900 155.58000 1.000 127.37745 310 LYS A N 1
ATOM 892 C CA . LYS A 1 134 ? 13.39700 75.69400 154.18400 1.000 114.22434 310 LYS A CA 1
ATOM 893 C C . LYS A 1 134 ? 14.62800 75.19500 153.46100 1.000 105.97464 310 LYS A C 1
ATOM 894 O O . LYS A 1 134 ? 14.61700 75.14500 152.22600 1.000 112.51883 310 LYS A O 1
ATOM 900 N N . LEU A 1 135 ? 15.68700 74.83800 154.18400 1.000 105.80688 311 LEU A N 1
ATOM 901 C CA . LEU A 1 135 ? 17.00600 74.62200 153.61600 1.000 108.83210 311 LEU A CA 1
ATOM 902 C C . LEU A 1 135 ? 17.04700 73.43900 152.66300 1.000 100.23559 311 LEU A C 1
ATOM 903 O O . LEU A 1 135 ? 18.08500 73.21500 152.03200 1.000 101.17279 311 LEU A O 1
ATOM 908 N N . SER A 1 136 ? 15.95900 72.67700 152.55300 1.000 99.08493 312 SER A N 1
ATOM 909 C CA . SER A 1 136 ? 15.83300 71.63000 151.54100 1.000 100.30694 312 SER A CA 1
ATOM 910 C C . SER A 1 136 ? 15.34900 72.30500 150.26400 1.000 106.23386 312 SER A C 1
ATOM 911 O O . SER A 1 136 ? 14.15400 72.35700 149.97700 1.000 115.03946 312 SER A O 1
ATOM 914 N N . LYS A 1 137 ? 16.29400 72.82400 149.47900 1.000 102.32373 313 LYS A N 1
ATOM 915 C CA . LYS A 1 137 ? 15.98200 73.53900 148.24100 1.000 105.15591 313 LYS A CA 1
ATOM 916 C C . LYS A 1 137 ? 15.64300 72.52600 147.14400 1.000 106.11623 313 LYS A C 1
ATOM 917 O O . LYS A 1 137 ? 16.39500 72.30800 146.19300 1.000 106.10654 313 LYS A O 1
ATOM 923 N N . PHE A 1 138 ? 14.46900 71.90800 147.29100 1.000 101.96938 314 PHE A N 1
ATOM 924 C CA . PHE A 1 138 ? 14.03200 70.81700 146.41800 1.000 97.25301 314 PHE A CA 1
ATOM 925 C C . PHE A 1 138 ? 15.05100 69.67300 146.44000 1.000 106.90603 314 PHE A C 1
ATOM 926 O O . PHE A 1 138 ? 15.68700 69.34100 145.43800 1.000 93.98057 314 PHE A O 1
ATOM 934 N N . LYS A 1 139 ? 15.22000 69.10200 147.63100 1.000 106.60263 315 LYS A N 1
ATOM 935 C CA . LYS A 1 139 ? 16.10300 67.96000 147.85100 1.000 84.31487 315 LYS A CA 1
ATOM 936 C C . LYS A 1 139 ? 15.40200 66.85400 148.63900 1.000 84.39054 315 LYS A C 1
ATOM 937 O O . LYS A 1 139 ? 14.45300 66.23400 148.16000 1.000 84.38225 315 LYS A O 1
ATOM 943 N N . GLN A 1 151 ? 3.35900 81.45100 147.74100 1.000 119.50782 327 GLN A N 1
ATOM 944 C CA . GLN A 1 151 ? 2.03200 81.30200 148.32400 1.000 114.91119 327 GLN A CA 1
ATOM 945 C C . GLN A 1 151 ? 1.76000 79.87500 148.76500 1.000 117.79839 327 GLN A C 1
ATOM 946 O O . GLN A 1 151 ? 1.25700 79.63800 149.86400 1.000 120.50052 327 GLN A O 1
ATOM 952 N N . ASP A 1 152 ? 2.10400 78.92000 147.90100 1.000 122.97700 328 ASP A N 1
ATOM 953 C CA . ASP A 1 152 ? 1.71200 77.53300 148.10200 1.000 112.24057 328 ASP A CA 1
ATOM 954 C C . ASP A 1 152 ? 2.91900 76.60500 148.05900 1.000 121.50923 328 ASP A C 1
ATOM 955 O O . ASP A 1 152 ? 2.79300 75.42900 147.71500 1.000 111.17633 328 ASP A O 1
ATOM 960 N N . PHE A 1 153 ? 4.09800 77.10600 148.42800 1.000 124.98175 329 PHE A N 1
ATOM 961 C CA . PHE A 1 153 ? 5.22500 76.20100 148.61700 1.000 119.81376 329 PHE A CA 1
ATOM 962 C C . PHE A 1 153 ? 5.02600 75.31000 149.83600 1.000 120.43900 329 PHE A C 1
ATOM 963 O O . PHE A 1 153 ? 5.70600 74.28300 149.95600 1.000 125.62986 329 PHE A O 1
ATOM 971 N N . GLN A 1 154 ? 4.08500 75.66200 150.71900 1.000 116.92266 330 GLN A N 1
ATOM 972 C CA . GLN A 1 154 ? 3.86200 74.89500 151.94000 1.000 115.78500 330 GLN A CA 1
ATOM 973 C C . GLN A 1 154 ? 2.92200 73.71800 151.70300 1.000 111.72874 330 GLN A C 1
ATOM 974 O O . GLN A 1 154 ? 3.22800 72.58400 152.08800 1.000 128.97051 330 GLN A O 1
ATOM 980 N N . ILE A 1 155 ? 1.76200 73.96600 151.08900 1.000 111.84875 331 ILE A N 1
ATOM 981 C CA . ILE A 1 155 ? 0.88500 72.84800 150.76500 1.000 113.16983 331 ILE A CA 1
ATOM 982 C C . ILE A 1 155 ? 1.50100 71.98100 149.67100 1.000 115.75010 331 ILE A C 1
ATOM 983 O O . ILE A 1 155 ? 1.17200 70.79200 149.56000 1.000 116.21448 331 ILE A O 1
ATOM 988 N N . ARG A 1 156 ? 2.42100 72.53700 148.88100 1.000 117.57216 332 ARG A N 1
ATOM 989 C CA . ARG A 1 156 ? 3.26000 71.75500 147.98300 1.000 113.06920 332 ARG A CA 1
ATOM 990 C C . ARG A 1 156 ? 4.56700 71.31500 148.63500 1.000 102.42954 332 ARG A C 1
ATOM 991 O O . ARG A 1 156 ? 5.45300 70.81000 147.94300 1.000 99.14218 332 ARG A O 1
ATOM 999 N N . LYS A 1 157 ? 4.71500 71.52800 149.94100 1.000 115.36910 333 LYS A N 1
ATOM 1000 C CA . LYS A 1 157 ? 5.73900 70.86700 150.73900 1.000 103.69612 333 LYS A CA 1
ATOM 1001 C C . LYS A 1 157 ? 5.27100 69.51500 151.24900 1.000 106.56774 333 LYS A C 1
ATOM 1002 O O . LYS A 1 157 ? 6.04900 68.81100 151.90300 1.000 106.55531 333 LYS A O 1
ATOM 1008 N N . ARG A 1 158 ? 4.00600 69.16100 151.00300 1.000 102.32769 334 ARG A N 1
ATOM 1009 C CA . ARG A 1 158 ? 3.52100 67.81400 151.28000 1.000 94.71082 334 ARG A CA 1
ATOM 1010 C C . ARG A 1 158 ? 4.42300 66.74600 150.67100 1.000 94.31571 334 ARG A C 1
ATOM 1011 O O . ARG A 1 158 ? 4.42800 65.60600 151.14800 1.000 102.27315 334 ARG A O 1
ATOM 1019 N N . LEU A 1 159 ? 5.17400 67.08400 149.61700 1.000 94.63916 335 LEU A N 1
ATOM 1020 C CA . LEU A 1 159 ? 6.16100 66.15100 149.08300 1.000 93.79898 335 LEU A CA 1
ATOM 1021 C C . LEU A 1 159 ? 7.29000 65.88800 150.07700 1.000 81.09658 335 LEU A C 1
ATOM 1022 O O . LEU A 1 159 ? 7.84700 64.78500 150.10300 1.000 75.67458 335 LEU A O 1
ATOM 1027 N N . LEU A 1 160 ? 7.64000 66.87700 150.90500 1.000 76.74862 336 LEU A N 1
ATOM 1028 C CA . LEU A 1 160 ? 8.65200 66.64100 151.93200 1.000 75.22280 336 LEU A CA 1
ATOM 1029 C C . LEU A 1 160 ? 8.19900 65.55400 152.90000 1.000 79.69359 336 LEU A C 1
ATOM 1030 O O . LEU A 1 160 ? 9.00900 64.73600 153.35400 1.000 67.48143 336 LEU A O 1
ATOM 1035 N N . GLU A 1 161 ? 6.90100 65.52800 153.21800 1.000 75.89252 337 GLU A N 1
ATOM 1036 C CA . GLU A 1 161 ? 6.34500 64.43200 154.00600 1.000 81.65159 337 GLU A CA 1
ATOM 1037 C C . GLU A 1 161 ? 6.56300 63.09600 153.30400 1.000 78.88006 337 GLU A C 1
ATOM 1038 O O . GLU A 1 161 ? 6.99300 62.11700 153.92500 1.000 83.98380 337 GLU A O 1
ATOM 1044 N N . GLY A 1 162 ? 6.27300 63.03800 152.00100 1.000 79.15819 338 GLY A N 1
ATOM 1045 C CA . GLY A 1 162 ? 6.50300 61.81500 151.25100 1.000 83.91775 338 GLY A CA 1
ATOM 1046 C C . GLY A 1 162 ? 7.96800 61.44000 151.14700 1.000 75.42695 338 GLY A C 1
ATOM 1047 O O . GLY A 1 162 ? 8.30600 60.25300 151.10200 1.000 75.85543 338 GLY A O 1
ATOM 1048 N N . TYR A 1 163 ? 8.85700 62.43600 151.12100 1.000 72.57852 339 TYR A N 1
ATOM 1049 C CA . TYR A 1 163 ? 10.28600 62.14900 151.06400 1.000 71.86799 339 TYR A CA 1
ATOM 1050 C C . TYR A 1 163 ? 10.78300 61.60600 152.39500 1.000 71.32015 339 TYR A C 1
ATOM 1051 O O . TYR A 1 163 ? 11.41500 60.54300 152.44700 1.000 65.20579 339 TYR A O 1
ATOM 1060 N N . ILE A 1 164 ? 10.50500 62.32400 153.48600 1.000 63.00680 340 ILE A N 1
ATOM 1061 C CA . ILE A 1 164 ? 10.95900 61.87400 154.79700 1.000 63.36876 340 ILE A CA 1
ATOM 1062 C C . ILE A 1 164 ? 10.34700 60.52400 155.13300 1.000 69.59939 340 ILE A C 1
ATOM 1063 O O . ILE A 1 164 ? 11.00900 59.65000 155.70800 1.000 62.95502 340 ILE A O 1
ATOM 1068 N N . ASN A 1 165 ? 9.08300 60.32000 154.75700 1.000 67.31480 341 ASN A N 1
ATOM 1069 C CA . ASN A 1 165 ? 8.45100 59.02300 154.97000 1.000 69.76618 341 ASN A CA 1
ATOM 1070 C C . ASN A 1 165 ? 9.22000 57.92300 154.24600 1.000 62.62780 341 ASN A C 1
ATOM 1071 O O . ASN A 1 165 ? 9.52300 56.87500 154.82700 1.000 71.39869 341 ASN A O 1
ATOM 1076 N N . TRP A 1 166 ? 9.57700 58.16300 152.98100 1.000 71.16610 342 TRP A N 1
ATOM 1077 C CA . TRP A 1 166 ? 10.36800 57.18600 152.23900 1.000 62.74718 342 TRP A CA 1
ATOM 1078 C C . TRP A 1 166 ? 11.75300 57.00400 152.84800 1.000 63.35406 342 TRP A C 1
ATOM 1079 O O . TRP A 1 166 ? 12.31200 55.90300 152.79600 1.000 61.65918 342 TRP A O 1
ATOM 1090 N N . VAL A 1 167 ? 12.33200 58.06200 153.42000 1.000 60.61154 343 VAL A N 1
ATOM 1091 C CA . VAL A 1 167 ? 13.63400 57.91600 154.06700 1.000 57.04052 343 VAL A CA 1
ATOM 1092 C C . VAL A 1 167 ? 13.52400 57.04000 155.31100 1.000 66.67496 343 VAL A C 1
ATOM 1093 O O . VAL A 1 167 ? 14.41500 56.23100 155.59800 1.000 56.21583 343 VAL A O 1
ATOM 1097 N N . PHE A 1 168 ? 12.42700 57.16800 156.05800 1.000 65.13535 344 PHE A N 1
ATOM 1098 C CA . PHE A 1 168 ? 12.29300 56.43700 157.31300 1.000 56.41091 344 PHE A CA 1
ATOM 1099 C C . PHE A 1 168 ? 11.76400 55.01900 157.11300 1.000 62.74520 344 PHE A C 1
ATOM 1100 O O . PHE A 1 168 ? 12.30700 54.07300 157.69200 1.000 70.36339 344 PHE A O 1
ATOM 1108 N N . ILE A 1 169 ? 10.72400 54.84600 156.29500 1.000 61.65979 345 ILE A N 1
ATOM 1109 C CA . ILE A 1 169 ? 10.10500 53.52800 156.17400 1.000 70.38431 345 ILE A CA 1
ATOM 1110 C C . ILE A 1 169 ? 10.80900 52.63900 155.14900 1.000 67.70954 345 ILE A C 1
ATOM 1111 O O . ILE A 1 169 ? 10.77000 51.41000 155.27500 1.000 70.57868 345 ILE A O 1
ATOM 1116 N N . SER A 1 170 ? 11.44800 53.22200 154.13400 1.000 63.28049 346 SER A N 1
ATOM 1117 C CA . SER A 1 170 ? 12.14400 52.43300 153.12400 1.000 61.93023 346 SER A CA 1
ATOM 1118 C C . SER A 1 170 ? 13.63600 52.32200 153.40200 1.000 64.98078 346 SER A C 1
ATOM 1119 O O . SER A 1 170 ? 14.18800 51.22100 153.37100 1.000 78.12088 346 SER A O 1
ATOM 1122 N N . LEU A 1 171 ? 14.30600 53.44200 153.67200 1.000 56.52545 347 LEU A N 1
ATOM 1123 C CA . LEU A 1 171 ? 15.74400 53.38800 153.90600 1.000 60.64950 347 LEU A CA 1
ATOM 1124 C C . LEU A 1 171 ? 16.06900 52.87200 155.30400 1.000 58.83690 347 LEU A C 1
ATOM 1125 O O . LEU A 1 171 ? 16.71900 51.83200 155.45500 1.000 58.33940 347 LEU A O 1
ATOM 1130 N N . VAL A 1 172 ? 15.60100 53.57600 156.34000 1.000 54.90608 348 VAL A N 1
ATOM 1131 C CA . VAL A 1 172 ? 15.99900 53.23200 157.70300 1.000 55.71248 348 VAL A CA 1
ATOM 1132 C C . VAL A 1 172 ? 15.51800 51.83400 158.06700 1.000 49.27038 348 VAL A C 1
ATOM 1133 O O . VAL A 1 172 ? 16.28100 51.01900 158.59800 1.000 59.62192 348 VAL A O 1
ATOM 1137 N N . LYS A 1 173 ? 14.26700 51.51200 157.73300 1.000 54.08693 349 LYS A N 1
ATOM 1138 C CA . LYS A 1 173 ? 13.70700 50.23000 158.14600 1.000 59.92746 349 LYS A CA 1
ATOM 1139 C C . LYS A 1 173 ? 14.39500 49.06800 157.43800 1.000 59.83100 349 LYS A C 1
ATOM 1140 O O . LYS A 1 173 ? 14.70600 48.04900 158.06600 1.000 70.45709 349 LYS A O 1
ATOM 1146 N N . ASN A 1 174 ? 14.65400 49.20000 156.13500 1.000 64.68626 350 ASN A N 1
ATOM 1147 C CA . ASN A 1 174 ? 15.30600 48.10900 155.41700 1.000 70.77603 350 ASN A CA 1
ATOM 1148 C C . ASN A 1 174 ? 16.73300 47.89400 155.89700 1.000 63.07056 350 ASN A C 1
ATOM 1149 O O . ASN A 1 174 ? 17.21100 46.75500 155.91400 1.000 62.31751 350 ASN A O 1
ATOM 1154 N N . ILE A 1 175 ? 17.42900 48.96700 156.27700 1.000 69.63068 351 ILE A N 1
ATOM 1155 C CA . ILE A 1 175 ? 18.76000 48.81200 156.85500 1.000 63.03870 351 ILE A CA 1
ATOM 1156 C C . ILE A 1 175 ? 18.69300 47.95800 158.11200 1.000 63.80603 351 ILE A C 1
ATOM 1157 O O . ILE A 1 175 ? 19.49500 47.03200 158.29500 1.000 58.04969 351 ILE A O 1
ATOM 1162 N N . VAL A 1 176 ? 17.70700 48.22400 158.97400 1.000 53.29162 352 VAL A N 1
ATOM 1163 C CA . VAL A 1 176 ? 17.52700 47.41700 160.17800 1.000 59.37192 352 VAL A CA 1
ATOM 1164 C C . VAL A 1 176 ? 17.20600 45.97800 159.80300 1.000 61.14197 352 VAL A C 1
ATOM 1165 O O . VAL A 1 176 ? 17.77000 45.02900 160.36000 1.000 56.89534 352 VAL A O 1
ATOM 1169 N N . ARG A 1 177 ? 16.29900 45.79600 158.83900 1.000 54.16315 353 ARG A N 1
ATOM 1170 C CA . ARG A 1 177 ? 15.94500 44.44700 158.42100 1.000 63.93577 353 ARG A CA 1
ATOM 1171 C C . ARG A 1 177 ? 17.11600 43.75300 157.74300 1.000 51.28347 353 ARG A C 1
ATOM 1172 O O . ARG A 1 177 ? 17.22800 42.52500 157.80700 1.000 67.28670 353 ARG A O 1
ATOM 1180 N N . ALA A 1 178 ? 18.01100 44.52300 157.12000 1.000 54.86335 354 ALA A N 1
ATOM 1181 C CA . ALA A 1 178 ? 19.14200 43.93000 156.41600 1.000 56.84446 354 ALA A CA 1
ATOM 1182 C C . ALA A 1 178 ? 20.13200 43.29100 157.38300 1.000 64.46494 354 ALA A C 1
ATOM 1183 O O . ALA A 1 178 ? 20.72300 42.25000 157.07500 1.000 57.98549 354 ALA A O 1
ATOM 1185 N N . PHE A 1 179 ? 20.33400 43.89900 158.55100 1.000 50.93792 355 PHE A N 1
ATOM 1186 C CA . PHE A 1 179 ? 21.39800 43.47400 159.44700 1.000 57.46325 355 PHE A CA 1
ATOM 1187 C C . PHE A 1 179 ? 20.91900 42.77400 160.70700 1.000 62.11752 355 PHE A C 1
ATOM 1188 O O . PHE A 1 179 ? 21.63500 41.91100 161.22000 1.000 60.90068 355 PHE A O 1
ATOM 1196 N N . TRP A 1 180 ? 19.74000 43.11200 161.22600 1.000 57.01883 356 TRP A N 1
ATOM 1197 C CA . TRP A 1 180 ? 19.33900 42.62600 162.53800 1.000 62.54400 356 TRP A CA 1
ATOM 1198 C C . TRP A 1 180 ? 17.95000 42.00300 162.51800 1.000 58.10517 356 TRP A C 1
ATOM 1199 O O . TRP A 1 180 ? 17.07400 42.39500 161.74100 1.000 51.96644 356 TRP A O 1
ATOM 1210 N N . TYR A 1 181 ? 17.75700 41.04200 163.41700 1.000 60.09750 357 TYR A N 1
ATOM 1211 C CA . TYR A 1 181 ? 16.43800 40.60300 163.84300 1.000 57.19508 357 TYR A CA 1
ATOM 1212 C C . TYR A 1 181 ? 16.13400 41.32100 165.14800 1.000 63.70162 357 TYR A C 1
ATOM 1213 O O . TYR A 1 181 ? 16.97400 41.34000 166.05500 1.000 68.12524 357 TYR A O 1
ATOM 1222 N N . VAL A 1 182 ? 14.95600 41.93600 165.23300 1.000 69.97124 358 VAL A N 1
ATOM 1223 C CA . VAL A 1 182 ? 14.59000 42.76800 166.37600 1.000 62.97788 358 VAL A CA 1
ATOM 1224 C C . VAL A 1 182 ? 13.41200 42.12800 167.09400 1.000 62.56485 358 VAL A C 1
ATOM 1225 O O . VAL A 1 182 ? 12.34300 41.92900 166.50100 1.000 61.01353 358 VAL A O 1
ATOM 1229 N N . THR A 1 183 ? 13.60300 41.83200 168.37800 1.000 67.06530 359 THR A N 1
ATOM 1230 C CA . THR A 1 183 ? 12.56700 41.28200 169.23800 1.000 73.08485 359 THR A CA 1
ATOM 1231 C C . THR A 1 183 ? 12.60400 42.00300 170.57500 1.000 72.90257 359 THR A C 1
ATOM 1232 O O . THR A 1 183 ? 13.68200 42.33800 171.07300 1.000 73.73060 359 THR A O 1
ATOM 1236 N N . GLU A 1 184 ? 11.43200 42.26300 171.14600 1.000 84.58546 360 GLU A N 1
ATOM 1237 C CA . GLU A 1 184 ? 11.37300 42.77600 172.50600 1.000 88.25947 360 GLU A CA 1
ATOM 1238 C C . GLU A 1 184 ? 11.52200 41.62600 173.49200 1.000 83.59289 360 GLU A C 1
ATOM 1239 O O . GLU A 1 184 ? 10.97600 40.53900 173.28900 1.000 91.35937 360 GLU A O 1
ATOM 1245 N N . SER A 1 185 ? 12.31100 41.85500 174.53600 1.000 93.27644 361 SER A N 1
ATOM 1246 C CA . SER A 1 185 ? 12.53200 40.82800 175.54300 1.000 92.74875 361 SER A CA 1
ATOM 1247 C C . SER A 1 185 ? 11.30800 40.65000 176.43100 1.000 90.66500 361 SER A C 1
ATOM 1248 O O . SER A 1 185 ? 10.54100 41.58700 176.67100 1.000 110.40951 361 SER A O 1
ATOM 1251 N N . SER A 1 186 ? 11.11700 39.41900 176.89800 1.000 95.43798 362 SER A N 1
ATOM 1252 C CA . SER A 1 186 ? 10.25900 39.16400 178.05100 1.000 110.06929 362 SER A CA 1
ATOM 1253 C C . SER A 1 186 ? 11.10300 39.41000 179.29600 1.000 111.07717 362 SER A C 1
ATOM 1254 O O . SER A 1 186 ? 11.95300 38.59500 179.66200 1.000 104.83002 362 SER A O 1
ATOM 1257 N N . ASN A 1 187 ? 10.86900 40.54600 179.94300 1.000 111.19044 363 ASN A N 1
ATOM 1258 C CA . ASN A 1 187 ? 11.70600 41.04900 181.02400 1.000 108.41260 363 ASN A CA 1
ATOM 1259 C C . ASN A 1 187 ? 10.79200 41.74400 182.03300 1.000 119.50501 363 ASN A C 1
ATOM 1260 O O . ASN A 1 187 ? 9.56400 41.62900 181.96500 1.000 119.43703 363 ASN A O 1
ATOM 1273 N N . ASP A 1 189 ? 11.48900 45.17400 182.62300 1.000 126.14071 365 ASP A N 1
ATOM 1274 C CA . ASP A 1 189 ? 11.46800 46.42300 181.86400 1.000 119.24277 365 ASP A CA 1
ATOM 1275 C C . ASP A 1 189 ? 11.47900 46.05900 180.38400 1.000 116.49960 365 ASP A C 1
ATOM 1276 O O . ASP A 1 189 ? 12.54000 45.82200 179.79600 1.000 115.56430 365 ASP A O 1
ATOM 1281 N N . ARG A 1 190 ? 10.29100 46.01400 179.78200 1.000 111.97136 366 ARG A N 1
ATOM 1282 C CA . ARG A 1 190 ? 10.13000 45.56600 178.40600 1.000 103.76796 366 ARG A CA 1
ATOM 1283 C C . ARG A 1 190 ? 9.93100 46.72300 177.43000 1.000 102.56634 366 ARG A C 1
ATOM 1284 O O . ARG A 1 190 ? 9.27300 46.56200 176.39600 1.000 109.12760 366 ARG A O 1
ATOM 1292 N N . SER A 1 191 ? 10.50700 47.88600 177.73800 1.000 101.20303 367 SER A N 1
ATOM 1293 C CA . SER A 1 191 ? 10.78700 48.90200 176.73200 1.000 103.26532 367 SER A CA 1
ATOM 1294 C C . SER A 1 191 ? 12.07500 48.59400 175.99200 1.000 94.78342 367 SER A C 1
ATOM 1295 O O . SER A 1 191 ? 12.44200 49.32600 175.06600 1.000 90.69001 367 SER A O 1
ATOM 1298 N N . LYS A 1 192 ? 12.76100 47.52700 176.39700 1.000 99.74056 368 LYS A N 1
ATOM 1299 C CA . LYS A 1 192 ? 14.04300 47.14600 175.82700 1.000 94.63141 368 LYS A CA 1
ATOM 1300 C C . LYS A 1 192 ? 13.82200 46.35400 174.54800 1.000 83.80842 368 LYS A C 1
ATOM 1301 O O . LYS A 1 192 ? 13.26000 45.25500 174.57700 1.000 75.29643 368 LYS A O 1
ATOM 1307 N N . LEU A 1 193 ? 14.26600 46.91200 173.43200 1.000 83.38479 369 LEU A N 1
ATOM 1308 C CA . LEU A 1 193 ? 14.30100 46.20700 172.16300 1.000 82.78521 369 LEU A CA 1
ATOM 1309 C C . LEU A 1 193 ? 15.73700 45.80100 171.88500 1.000 80.59447 369 LEU A C 1
ATOM 1310 O O . LEU A 1 193 ? 16.67700 46.52600 172.22600 1.000 76.99191 369 LEU A O 1
ATOM 1315 N N . PHE A 1 194 ? 15.90700 44.62600 171.29100 1.000 74.98854 370 PHE A N 1
ATOM 1316 C CA . PHE A 1 194 ? 17.23000 44.04000 171.15900 1.000 75.68056 370 PHE A CA 1
ATOM 1317 C C . PHE A 1 194 ? 17.50900 43.66200 169.71700 1.000 76.02946 370 PHE A C 1
ATOM 1318 O O . PHE A 1 194 ? 16.69100 43.00100 169.06900 1.000 75.10155 370 PHE A O 1
ATOM 1326 N N . TYR A 1 195 ? 18.65600 44.11200 169.21900 1.000 76.81769 371 TYR A N 1
ATOM 1327 C CA . TYR A 1 195 ? 19.08500 43.86300 167.85100 1.000 75.75377 371 TYR A CA 1
ATOM 1328 C C . TYR A 1 195 ? 20.08800 42.71400 167.85600 1.000 77.91269 371 TYR A C 1
ATOM 1329 O O . TYR A 1 195 ? 21.20600 42.85600 168.36500 1.000 78.56165 371 TYR A O 1
ATOM 1338 N N . PHE A 1 196 ? 19.68100 41.57700 167.30100 1.000 75.50664 372 PHE A N 1
ATOM 1339 C CA . PHE A 1 196 ? 20.56600 40.44700 167.05300 1.000 75.32932 372 PHE A CA 1
ATOM 1340 C C . PHE A 1 196 ? 20.86800 40.39500 165.56400 1.000 71.80098 372 PHE A C 1
ATOM 1341 O O . PHE A 1 196 ? 19.94300 40.42000 164.74500 1.000 69.17331 372 PHE A O 1
ATOM 1349 N N . THR A 1 197 ? 22.15200 40.34300 165.21400 1.000 71.09940 373 THR A N 1
ATOM 1350 C CA . THR A 1 197 ? 22.52000 40.15000 163.81800 1.000 68.22124 373 THR A CA 1
ATOM 1351 C C . THR A 1 197 ? 21.97900 38.81500 163.32400 1.000 66.87537 373 THR A C 1
ATOM 1352 O O . THR A 1 197 ? 21.90700 37.83900 164.07500 1.000 73.86478 373 THR A O 1
ATOM 1356 N N . HIS A 1 198 ? 21.58500 38.78000 162.04600 1.000 62.51779 374 HIS A N 1
ATOM 1357 C CA . HIS A 1 198 ? 20.96500 37.57500 161.50000 1.000 66.88178 374 HIS A CA 1
ATOM 1358 C C . HIS A 1 198 ? 21.86500 36.35900 161.67900 1.000 68.66623 374 HIS A C 1
ATOM 1359 O O . HIS A 1 198 ? 21.38000 35.25800 161.96100 1.000 74.73221 374 HIS A O 1
ATOM 1366 N N . SER A 1 199 ? 23.18200 36.54200 161.54000 1.000 70.86456 375 SER A N 1
ATOM 1367 C CA . SER A 1 199 ? 24.10100 35.41500 161.66800 1.000 73.05999 375 SER A CA 1
ATOM 1368 C C . SER A 1 199 ? 24.08300 34.83700 163.07900 1.000 76.35524 375 SER A C 1
ATOM 1369 O O . SER A 1 199 ? 24.05900 33.61300 163.25500 1.000 80.03746 375 SER A O 1
ATOM 1372 N N . ILE A 1 200 ? 24.09500 35.69600 164.10100 1.000 74.61200 376 ILE A N 1
ATOM 1373 C CA . ILE A 1 200 ? 24.12400 35.17700 165.46400 1.000 72.37269 376 ILE A CA 1
ATOM 1374 C C . ILE A 1 200 ? 22.72500 34.80200 165.94200 1.000 71.65883 376 ILE A C 1
ATOM 1375 O O . ILE A 1 200 ? 22.57500 33.90900 166.78400 1.000 71.83035 376 ILE A O 1
ATOM 1380 N N . TRP A 1 201 ? 21.68000 35.44400 165.41400 1.000 67.72619 377 TRP A N 1
ATOM 1381 C CA . TRP A 1 201 ? 20.33000 35.05600 165.80800 1.000 73.81850 377 TRP A CA 1
ATOM 1382 C C . TRP A 1 201 ? 19.97800 33.67200 165.27800 1.000 76.25770 377 TRP A C 1
ATOM 1383 O O . TRP A 1 201 ? 19.38700 32.86000 166.00000 1.000 78.65472 377 TRP A O 1
ATOM 1394 N N . ASN A 1 202 ? 20.34900 33.37700 164.02800 1.000 74.43685 378 ASN A N 1
ATOM 1395 C CA . ASN A 1 202 ? 20.07400 32.05400 163.47400 1.000 77.57194 378 ASN A CA 1
ATOM 1396 C C . ASN A 1 202 ? 20.81000 30.97400 164.25200 1.000 69.64020 378 ASN A C 1
ATOM 1397 O O . ASN A 1 202 ? 20.27800 29.88000 164.46700 1.000 78.55574 378 ASN A O 1
ATOM 1402 N N . GLU A 1 203 ? 22.03100 31.27200 164.69800 1.000 73.16201 379 GLU A N 1
ATOM 1403 C CA . GLU A 1 203 ? 22.80100 30.29500 165.45800 1.000 80.09669 379 GLU A CA 1
ATOM 1404 C C . GLU A 1 203 ? 22.16300 30.04400 166.82000 1.000 84.02823 379 GLU A C 1
ATOM 1405 O O . GLU A 1 203 ? 21.98500 28.89200 167.23100 1.000 89.64557 379 GLU A O 1
ATOM 1411 N N . LEU A 1 204 ? 21.79400 31.11400 167.52900 1.000 85.86083 380 LEU A N 1
ATOM 1412 C CA . LEU A 1 204 ? 21.12800 30.95100 168.81700 1.000 85.76635 380 LEU A CA 1
ATOM 1413 C C . LEU A 1 204 ? 19.78500 30.25000 168.66400 1.000 80.50941 380 LEU A C 1
ATOM 1414 O O . LEU A 1 204 ? 19.44200 29.36600 169.45800 1.000 82.72276 380 LEU A O 1
ATOM 1419 N N . SER A 1 205 ? 19.01100 30.63400 167.64700 1.000 76.24701 381 SER A N 1
ATOM 1420 C CA . SER A 1 205 ? 17.66300 30.09700 167.49200 1.000 75.06705 381 SER A CA 1
ATOM 1421 C C . SER A 1 205 ? 17.69600 28.61800 167.12600 1.000 89.50654 381 SER A C 1
ATOM 1422 O O . SER A 1 205 ? 16.95700 27.81100 167.70200 1.000 92.43756 381 SER A O 1
ATOM 1425 N N . SER A 1 206 ? 18.54700 28.24200 166.16700 1.000 86.31214 382 SER A N 1
ATOM 1426 C CA . SER A 1 206 ? 18.61100 26.84300 165.75700 1.000 85.76322 382 SER A CA 1
ATOM 1427 C C . SER A 1 206 ? 19.06100 25.95000 166.90700 1.000 83.59301 382 SER A C 1
ATOM 1428 O O . SER A 1 206 ? 18.57800 24.82200 167.05000 1.000 87.28386 382 SER A O 1
ATOM 1431 N N . ASN A 1 207 ? 19.97100 26.44600 167.74800 1.000 86.41971 383 ASN A N 1
ATOM 1432 C CA . ASN A 1 207 ? 20.45300 25.64800 168.87200 1.000 91.67513 383 ASN A CA 1
ATOM 1433 C C . ASN A 1 207 ? 19.35000 25.40200 169.89500 1.000 99.95518 383 ASN A C 1
ATOM 1434 O O . ASN A 1 207 ? 19.10400 24.25600 170.29000 1.000 104.09740 383 ASN A O 1
ATOM 1439 N N . TRP A 1 208 ? 18.68200 26.46800 170.34800 1.000 83.10004 384 TRP A N 1
ATOM 1440 C CA . TRP A 1 208 ? 17.64800 26.30500 171.36600 1.000 87.14779 384 TRP A CA 1
ATOM 1441 C C . TRP A 1 208 ? 16.49000 25.46100 170.84900 1.000 84.20288 384 TRP A C 1
ATOM 1442 O O . TRP A 1 208 ? 15.97600 24.59400 171.56500 1.000 90.29141 384 TRP A O 1
ATOM 1453 N N . ILE A 1 209 ? 16.07300 25.69700 169.60300 1.000 82.36735 385 ILE A N 1
ATOM 1454 C CA . ILE A 1 209 ? 14.93700 24.96900 169.04500 1.000 79.39659 385 ILE A CA 1
ATOM 1455 C C . ILE A 1 209 ? 15.24900 23.48000 168.94800 1.000 86.73249 385 ILE A C 1
ATOM 1456 O O . ILE A 1 209 ? 14.40200 22.63300 169.25500 1.000 96.60666 385 ILE A O 1
ATOM 1461 N N . THR A 1 210 ? 16.47100 23.13600 168.53200 1.000 91.24680 386 THR A N 1
ATOM 1462 C CA . THR A 1 210 ? 16.85500 21.72800 168.44600 1.000 95.50610 386 THR A CA 1
ATOM 1463 C C . THR A 1 210 ? 16.80200 21.05100 169.81200 1.000 97.11876 386 THR A C 1
ATOM 1464 O O . THR A 1 210 ? 16.34600 19.90700 169.93000 1.000 102.28040 386 THR A O 1
ATOM 1468 N N . LYS A 1 211 ? 17.26300 21.74200 170.85600 1.000 89.42598 387 LYS A N 1
ATOM 1469 C CA . LYS A 1 211 ? 17.20800 21.17300 172.20000 1.000 93.29896 387 LYS A CA 1
ATOM 1470 C C . LYS A 1 211 ? 15.77500 21.11300 172.71700 1.000 100.90082 387 LYS A C 1
ATOM 1471 O O . LYS A 1 211 ? 15.36900 20.11400 173.32500 1.000 100.84092 387 LYS A O 1
ATOM 1477 N N . TYR A 1 212 ? 14.99300 22.17100 172.48500 1.000 95.50878 388 TYR A N 1
ATOM 1478 C CA . TYR A 1 212 ? 13.60900 22.19200 172.94600 1.000 93.30860 388 TYR A CA 1
ATOM 1479 C C . TYR A 1 212 ? 12.75700 21.15400 172.22200 1.000 97.77355 388 TYR A C 1
ATOM 1480 O O . TYR A 1 212 ? 11.81500 20.61000 172.81000 1.000 95.57058 388 TYR A O 1
ATOM 1489 N N . ALA A 1 213 ? 13.07800 20.85500 170.95900 1.000 94.79722 389 ALA A N 1
ATOM 1490 C CA . ALA A 1 213 ? 12.27700 19.90700 170.19000 1.000 85.24814 389 ALA A CA 1
ATOM 1491 C C . ALA A 1 213 ? 12.45200 18.47900 170.68600 1.000 100.80339 389 ALA A C 1
ATOM 1492 O O . ALA A 1 213 ? 11.51800 17.67200 170.59400 1.000 103.88755 389 ALA A O 1
ATOM 1494 N N . LYS A 1 214 ? 13.63000 18.14400 171.21100 1.000 99.85137 390 LYS A N 1
ATOM 1495 C CA . LYS A 1 214 ? 13.86700 16.77500 171.65100 1.000 96.17974 390 LYS A CA 1
ATOM 1496 C C . LYS A 1 214 ? 13.09900 16.46500 172.92800 1.000 97.57586 390 LYS A C 1
ATOM 1497 O O . LYS A 1 214 ? 12.56300 15.36100 173.08400 1.000 109.29634 390 LYS A O 1
ATOM 1503 N N . GLY A 1 215 ? 13.02900 17.42200 173.85000 1.000 93.19497 391 GLY A N 1
ATOM 1504 C CA . GLY A 1 215 ? 12.36300 17.17400 175.11300 1.000 105.04537 391 GLY A CA 1
ATOM 1505 C C . GLY A 1 215 ? 10.88200 17.46800 175.15800 1.000 102.47268 391 GLY A C 1
ATOM 1506 O O . GLY A 1 215 ? 10.22100 17.09600 176.13400 1.000 104.94406 391 GLY A O 1
ATOM 1507 N N . ASN A 1 216 ? 10.33000 18.10900 174.12800 1.000 84.35297 392 ASN A N 1
ATOM 1508 C CA . ASN A 1 216 ? 8.92700 18.50800 174.14200 1.000 92.60055 392 ASN A CA 1
ATOM 1509 C C . ASN A 1 216 ? 8.14500 18.13900 172.89200 1.000 90.75867 392 ASN A C 1
ATOM 1510 O O . ASN A 1 216 ? 6.91100 18.07500 172.96500 1.000 84.86964 392 ASN A O 1
ATOM 1515 N N . LEU A 1 217 ? 8.79800 17.89700 171.76100 1.000 86.08851 393 LEU A N 1
ATOM 1516 C CA . LEU A 1 217 ? 8.10100 17.70100 170.50300 1.000 80.68515 393 LEU A CA 1
ATOM 1517 C C . LEU A 1 217 ? 8.38600 16.31200 169.94700 1.000 81.87601 393 LEU A C 1
ATOM 1518 O O . LEU A 1 217 ? 9.24700 15.57900 170.43800 1.000 93.60509 393 LEU A O 1
ATOM 1523 N N . VAL A 1 218 ? 7.63900 15.96400 168.90300 1.000 81.33748 394 VAL A N 1
ATOM 1524 C CA . VAL A 1 218 ? 7.79600 14.69700 168.19500 1.000 96.60823 394 VAL A CA 1
ATOM 1525 C C . VAL A 1 218 ? 7.42800 14.93100 166.73500 1.000 94.42296 394 VAL A C 1
ATOM 1526 O O . VAL A 1 218 ? 6.48800 15.67100 166.43100 1.000 79.98338 394 VAL A O 1
ATOM 1530 N N . GLN A 1 219 ? 8.18300 14.30400 165.83200 1.000 106.58084 395 GLN A N 1
ATOM 1531 C CA . GLN A 1 219 ? 8.05500 14.58400 164.41000 1.000 93.40016 395 GLN A CA 1
ATOM 1532 C C . GLN A 1 219 ? 6.70600 14.11400 163.86900 1.000 94.49861 395 GLN A C 1
ATOM 1533 O O . GLN A 1 219 ? 5.99600 13.30800 164.47500 1.000 98.61197 395 GLN A O 1
ATOM 1539 N N . VAL A 1 220 ? 6.37400 14.62800 162.68800 1.000 100.34077 396 VAL A N 1
ATOM 1540 C CA . VAL A 1 220 ? 5.16400 14.27400 161.95500 1.000 104.06492 396 VAL A CA 1
ATOM 1541 C C . VAL A 1 220 ? 5.52300 14.24900 160.47700 1.000 108.53305 396 VAL A C 1
ATOM 1542 O O . VAL A 1 220 ? 6.21700 15.14200 159.98300 1.000 115.24536 396 VAL A O 1
ATOM 1546 N N . VAL A 1 221 ? 5.05800 13.22200 159.76900 1.000 114.04968 397 VAL A N 1
ATOM 1547 C CA . VAL A 1 221 ? 5.38100 13.06700 158.36100 1.000 120.09491 397 VAL A CA 1
ATOM 1548 C C . VAL A 1 221 ? 4.15800 13.22100 157.46200 1.000 126.03070 397 VAL A C 1
ATOM 1549 O O . VAL A 1 221 ? 4.30300 13.65400 156.31200 1.000 119.49510 397 VAL A O 1
ATOM 1553 N N . SER A 1 222 ? 2.96200 12.90900 157.95400 1.000 128.31006 398 SER A N 1
ATOM 1554 C CA . SER A 1 222 ? 1.73100 13.12000 157.20400 1.000 117.78928 398 SER A CA 1
ATOM 1555 C C . SER A 1 222 ? 0.55700 13.20100 158.16900 1.000 117.54909 398 SER A C 1
ATOM 1556 O O . SER A 1 222 ? -0.09600 12.18500 158.44100 1.000 122.88190 398 SER A O 1
ATOM 1559 N N . PRO A 1 223 ? 0.25700 14.37900 158.69700 1.000 121.47236 399 PRO A N 1
ATOM 1560 C CA . PRO A 1 223 ? -0.88200 14.53100 159.60500 1.000 125.30538 399 PRO A CA 1
ATOM 1561 C C . PRO A 1 223 ? -2.17600 14.57300 158.80200 1.000 132.96540 399 PRO A C 1
ATOM 1562 O O . PRO A 1 223 ? -2.18300 14.38200 157.59100 1.000 135.63425 399 PRO A O 1
ATOM 1566 N N . GLU A 1 224 ? -3.28500 14.79000 159.50900 1.000 133.29964 400 GLU A N 1
ATOM 1567 C CA . GLU A 1 224 ? -4.58800 14.89300 158.86200 1.000 135.76534 400 GLU A CA 1
ATOM 1568 C C . GLU A 1 224 ? -4.54600 15.89800 157.71600 1.000 132.77014 400 GLU A C 1
ATOM 1569 O O . GLU A 1 224 ? -3.77400 16.86200 157.73200 1.000 123.92502 400 GLU A O 1
ATOM 1575 N N . SER A 1 225 ? -5.38900 15.66100 156.70700 1.000 125.99560 401 SER A N 1
ATOM 1576 C CA . SER A 1 225 ? -5.53500 16.63300 155.63200 1.000 130.05992 401 SER A CA 1
ATOM 1577 C C . SER A 1 225 ? -6.08000 17.95000 156.16400 1.000 133.82578 401 SER A C 1
ATOM 1578 O O . SER A 1 225 ? -5.74200 19.01800 155.64300 1.000 131.57086 401 SER A O 1
ATOM 1581 N N . LYS A 1 226 ? -6.92100 17.89300 157.20000 1.000 132.85853 402 LYS A N 1
ATOM 1582 C CA . LYS A 1 226 ? -7.37700 19.08500 157.91500 1.000 124.27129 402 LYS A CA 1
ATOM 1583 C C . LYS A 1 226 ? -6.25300 19.55400 158.83700 1.000 120.71656 402 LYS A C 1
ATOM 1584 O O . LYS A 1 226 ? -6.21500 19.26300 160.03500 1.000 123.48688 402 LYS A O 1
ATOM 1590 N N . GLY A 1 227 ? -5.31700 20.29500 158.25300 1.000 114.80301 403 GLY A N 1
ATOM 1591 C CA . GLY A 1 227 ? -4.24000 20.90900 159.00300 1.000 114.50531 403 GLY A CA 1
ATOM 1592 C C . GLY A 1 227 ? -4.10900 22.37000 158.63000 1.000 111.30387 403 GLY A C 1
ATOM 1593 O O . GLY A 1 227 ? -3.11700 23.02900 158.95800 1.000 110.12557 403 GLY A O 1
ATOM 1594 N N . GLN A 1 228 ? -5.13000 22.87500 157.93600 1.000 107.35741 404 GLN A N 1
ATOM 1595 C CA . GLN A 1 228 ? -5.07900 24.22200 157.37700 1.000 109.56055 404 GLN A CA 1
ATOM 1596 C C . GLN A 1 228 ? -4.92300 25.27900 158.46400 1.000 112.29744 404 GLN A C 1
ATOM 1597 O O . GLN A 1 228 ? -4.20400 26.26800 158.27800 1.000 110.83393 404 GLN A O 1
ATOM 1603 N N . PHE A 1 229 ? -5.58400 25.08900 159.60700 1.000 109.10079 405 PHE A N 1
ATOM 1604 C CA . PHE A 1 229 ? -5.65000 26.11500 160.64200 1.000 99.07739 405 PHE A CA 1
ATOM 1605 C C . PHE A 1 229 ? -5.04800 25.64900 161.96200 1.000 94.98524 405 PHE A C 1
ATOM 1606 O O . PHE A 1 229 ? -5.34500 26.22500 163.01300 1.000 96.16917 405 PHE A O 1
ATOM 1614 N N . THR A 1 230 ? -4.19800 24.62500 161.92900 1.000 84.48736 406 THR A N 1
ATOM 1615 C CA . THR A 1 230 ? -3.53600 24.12800 163.12700 1.000 83.14915 406 THR A CA 1
ATOM 1616 C C . THR A 1 230 ? -2.01900 24.18800 163.02000 1.000 78.71972 406 THR A C 1
ATOM 1617 O O . THR A 1 230 ? -1.32500 23.64700 163.89100 1.000 75.69189 406 THR A O 1
ATOM 1621 N N . ASN A 1 231 ? -1.48700 24.82300 161.98200 1.000 73.58873 407 ASN A N 1
ATOM 1622 C CA . ASN A 1 231 ? -0.05100 24.96300 161.80800 1.000 71.20354 407 ASN A CA 1
ATOM 1623 C C . ASN A 1 231 ? 0.41400 26.30100 162.36500 1.000 70.90819 407 ASN A C 1
ATOM 1624 O O . ASN A 1 231 ? -0.32400 27.28900 162.35800 1.000 82.48837 407 ASN A O 1
ATOM 1629 N N . GLY A 1 232 ? 1.64900 26.31800 162.85500 1.000 67.83631 408 GLY A N 1
ATOM 1630 C CA . GLY A 1 232 ? 2.24200 27.54300 163.35400 1.000 66.09330 408 GLY A CA 1
ATOM 1631 C C . GLY A 1 232 ? 3.73700 27.53300 163.13100 1.000 65.16326 408 GLY A C 1
ATOM 1632 O O . GLY A 1 232 ? 4.35100 26.47800 162.94500 1.000 67.31286 408 GLY A O 1
ATOM 1633 N N . LYS A 1 233 ? 4.31900 28.72800 163.13700 1.000 72.07332 409 LYS A N 1
ATOM 1634 C CA . LYS A 1 233 ? 5.76000 28.89400 163.02900 1.000 76.07129 409 LYS A CA 1
ATOM 1635 C C . LYS A 1 233 ? 6.31200 29.35800 164.36900 1.000 77.99680 409 LYS A C 1
ATOM 1636 O O . LYS A 1 233 ? 5.70400 30.19200 165.05000 1.000 64.23933 409 LYS A O 1
ATOM 1642 N N . ILE A 1 234 ? 7.45400 28.80100 164.74800 1.000 72.48721 410 ILE A N 1
ATOM 1643 C CA . ILE A 1 234 ? 8.03500 29.05100 166.06000 1.000 66.39806 410 ILE A CA 1
ATOM 1644 C C . ILE A 1 234 ? 8.66800 30.43600 166.09700 1.000 75.70301 410 ILE A C 1
ATOM 1645 O O . ILE A 1 234 ? 9.49000 30.78500 165.24100 1.000 75.51622 410 ILE A O 1
ATOM 1650 N N . LYS A 1 235 ? 8.29200 31.22100 167.10300 1.000 71.50768 411 LYS A N 1
ATOM 1651 C CA . LYS A 1 235 ? 8.89700 32.51200 167.39800 1.000 66.56153 411 LYS A CA 1
ATOM 1652 C C . LYS A 1 235 ? 9.56000 32.43700 168.76700 1.000 72.05884 411 LYS A C 1
ATOM 1653 O O . LYS A 1 235 ? 8.99500 31.87000 169.70700 1.000 75.37477 411 LYS A O 1
ATOM 1659 N N . LEU A 1 236 ? 10.76700 32.98700 168.87500 1.000 71.71490 412 LEU A N 1
ATOM 1660 C CA . LEU A 1 236 ? 11.55100 32.92700 170.10100 1.000 77.08519 412 LEU A CA 1
ATOM 1661 C C . LEU A 1 236 ? 11.67900 34.31300 170.72200 1.000 79.58737 412 LEU A C 1
ATOM 1662 O O . LEU A 1 236 ? 11.74900 35.32100 170.01200 1.000 79.25348 412 LEU A O 1
ATOM 1667 N N . ILE A 1 237 ? 11.67400 34.35100 172.05400 1.000 83.59350 413 ILE A N 1
ATOM 1668 C CA . ILE A 1 237 ? 11.74200 35.58200 172.84400 1.000 83.91073 413 ILE A CA 1
ATOM 1669 C C . ILE A 1 237 ? 12.79500 35.40200 173.93300 1.000 83.72429 413 ILE A C 1
ATOM 1670 O O . ILE A 1 237 ? 12.77100 34.39100 174.64300 1.000 85.18344 413 ILE A O 1
ATOM 1675 N N . PRO A 1 238 ? 13.68700 36.37300 174.13900 1.000 84.09244 414 PRO A N 1
ATOM 1676 C CA . PRO A 1 238 ? 14.87200 36.14800 174.98700 1.000 85.26606 414 PRO A CA 1
ATOM 1677 C C . PRO A 1 238 ? 14.61500 36.04800 176.48800 1.000 88.86964 414 PRO A C 1
ATOM 1678 O O . PRO A 1 238 ? 14.92200 36.96800 177.25500 1.000 115.13607 414 PRO A O 1
ATOM 1682 N N . LYS A 1 239 ? 14.06200 34.89800 176.89000 1.000 91.14014 415 LYS A N 1
ATOM 1683 C CA . LYS A 1 239 ? 13.70700 34.60900 178.30600 1.000 105.82880 415 LYS A CA 1
ATOM 1684 C C . LYS A 1 239 ? 14.96500 34.27300 179.11700 1.000 103.34159 415 LYS A C 1
ATOM 1685 O O . LYS A 1 239 ? 15.17600 33.08100 179.41800 1.000 114.01053 415 LYS A O 1
ATOM 1691 N N . ARG A 1 240 ? 15.75900 35.29500 179.45000 1.000 91.42191 416 ARG A N 1
ATOM 1692 C CA . ARG A 1 240 ? 16.98700 35.13500 180.27500 1.000 99.15288 416 ARG A CA 1
ATOM 1693 C C . ARG A 1 240 ? 17.91700 34.06000 179.69700 1.000 95.07258 416 ARG A C 1
ATOM 1694 O O . ARG A 1 240 ? 18.50400 34.29700 178.62300 1.000 101.60090 416 ARG A O 1
ATOM 1702 N N . GLY A 1 241 ? 18.03600 32.92700 180.39900 1.000 115.61119 417 GLY A N 1
ATOM 1703 C CA . GLY A 1 241 ? 18.93500 31.85300 180.02600 1.000 108.83930 417 GLY A CA 1
ATOM 1704 C C . GLY A 1 241 ? 18.65600 31.15900 178.70200 1.000 107.86686 417 GLY A C 1
ATOM 1705 O O . GLY A 1 241 ? 19.41600 30.26800 178.30900 1.000 109.97152 417 GLY A O 1
ATOM 1706 N N . GLY A 1 242 ? 17.60200 31.55300 177.98900 1.000 100.68893 418 GLY A N 1
ATOM 1707 C CA . GLY A 1 242 ? 17.11200 30.79500 176.85300 1.000 97.45123 418 GLY A CA 1
ATOM 1708 C C . GLY A 1 242 ? 16.08700 31.57700 176.05800 1.000 98.42917 418 GLY A C 1
ATOM 1709 O O . GLY A 1 242 ? 16.26400 32.77300 175.80300 1.000 95.433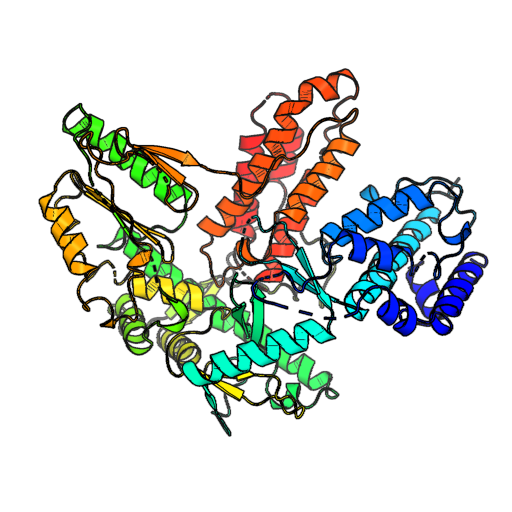06 418 GLY A O 1
ATOM 1710 N N . PHE A 1 243 ? 15.03000 30.90700 175.61400 1.000 93.70786 419 PHE A N 1
ATOM 1711 C CA . PHE A 1 243 ? 13.96200 31.59700 174.91800 1.000 90.39359 419 PHE A CA 1
ATOM 1712 C C . PHE A 1 243 ? 12.61800 31.07700 175.40500 1.000 88.16485 419 PHE A C 1
ATOM 1713 O O . PHE A 1 243 ? 12.49300 29.92900 175.84400 1.000 91.09711 419 PHE A O 1
ATOM 1721 N N . ARG A 1 244 ? 11.62000 31.95300 175.35000 1.000 86.34325 420 ARG A N 1
ATOM 1722 C CA . ARG A 1 244 ? 10.23700 31.51700 175.37100 1.000 84.76787 420 ARG A CA 1
ATOM 1723 C C . ARG A 1 244 ? 9.88600 31.01900 173.98200 1.000 85.31188 420 ARG A C 1
ATOM 1724 O O . ARG A 1 244 ? 10.30500 31.60300 172.97900 1.000 84.44833 420 ARG A O 1
ATOM 1732 N N . VAL A 1 245 ? 9.12800 29.93600 173.92200 1.000 85.43331 421 VAL A N 1
ATOM 1733 C CA . VAL A 1 245 ? 8.72600 29.34600 172.65500 1.000 83.62325 421 VAL A CA 1
ATOM 1734 C C . VAL A 1 245 ? 7.28000 29.74800 172.41000 1.000 82.57498 421 VAL A C 1
ATOM 1735 O O . VAL A 1 245 ? 6.37700 29.36400 173.16200 1.000 86.00175 421 VAL A O 1
ATOM 1739 N N . ILE A 1 246 ? 7.06700 30.54900 171.37400 1.000 80.46893 422 ILE A N 1
ATOM 1740 C CA . ILE A 1 246 ? 5.74100 30.97000 170.94800 1.000 79.08139 422 ILE A CA 1
ATOM 1741 C C . ILE A 1 246 ? 5.49100 30.39100 169.56500 1.000 79.21458 422 ILE A C 1
ATOM 1742 O O . ILE A 1 246 ? 6.40100 30.34200 168.72900 1.000 76.84914 422 ILE A O 1
ATOM 1747 N N . CYS A 1 247 ? 4.26600 29.94000 169.33100 1.000 75.46765 423 CYS A N 1
ATOM 1748 C CA . CYS A 1 247 ? 3.85800 29.41800 168.03600 1.000 72.93877 423 CYS A CA 1
ATOM 1749 C C . CYS A 1 247 ? 2.87900 30.40600 167.41800 1.000 73.42319 423 CYS A C 1
ATOM 1750 O O . CYS A 1 247 ? 1.81000 30.66300 167.98200 1.000 72.78715 423 CYS A O 1
ATOM 1753 N N . VAL A 1 248 ? 3.25700 30.97400 166.27700 1.000 73.62443 424 VAL A N 1
ATOM 1754 C CA . VAL A 1 248 ? 2.45200 31.97100 165.57800 1.000 77.80776 424 VAL A CA 1
ATOM 1755 C C . VAL A 1 248 ? 1.65500 31.25000 164.48500 1.000 70.69464 424 VAL A C 1
ATOM 1756 O O . VAL A 1 248 ? 2.26500 30.65200 163.59300 1.000 72.21416 424 VAL A O 1
ATOM 1760 N N . PRO A 1 249 ? 0.32400 31.29100 164.52900 1.000 68.95092 425 PRO A N 1
ATOM 1761 C CA . PRO A 1 249 ? -0.46500 30.52100 163.55300 1.000 76.30711 425 PRO A CA 1
ATOM 1762 C C . PRO A 1 249 ? -0.18800 30.95700 162.12200 1.000 76.02461 425 PRO A C 1
ATOM 1763 O O . PRO A 1 249 ? -0.22900 32.14400 161.79300 1.000 77.44438 425 PRO A O 1
ATOM 1767 N N . LEU A 1 250 ? 0.10600 29.97700 161.27100 1.000 66.45181 426 LEU A N 1
ATOM 1768 C CA . LEU A 1 250 ? 0.24900 30.22100 159.84300 1.000 80.85142 426 LEU A CA 1
ATOM 1769 C C . LEU A 1 250 ? -1.12000 30.40700 159.20800 1.000 83.39071 426 LEU A C 1
ATOM 1770 O O . LEU A 1 250 ? -2.03700 29.61300 159.43900 1.000 80.02269 426 LEU A O 1
ATOM 1775 N N . LYS A 1 251 ? -1.25200 31.44600 158.39300 1.000 85.14989 427 LYS A N 1
ATOM 1776 C CA . LYS A 1 251 ? -2.48700 31.67400 157.66100 1.000 81.19712 427 LYS A CA 1
ATOM 1777 C C . LYS A 1 251 ? -2.55800 30.85900 156.37800 1.000 80.55306 427 LYS A C 1
ATOM 1778 O O . LYS A 1 251 ? -3.42400 31.12100 155.53800 1.000 75.55049 427 LYS A O 1
ATOM 1784 N N . GLN A 1 252 ? -1.66500 29.88600 156.20800 1.000 87.38731 428 GLN A N 1
ATOM 1785 C CA . GLN A 1 252 ? -1.62200 29.04400 155.02200 1.000 93.36308 428 GLN A CA 1
ATOM 1786 C C . GLN A 1 252 ? -1.62200 27.57700 155.42200 1.000 95.77624 428 GLN A C 1
ATOM 1787 O O . GLN A 1 252 ? -1.40900 27.21800 156.58400 1.000 98.59540 428 GLN A O 1
ATOM 1793 N N . SER A 1 253 ? -1.84900 26.72600 154.42800 1.000 92.73815 429 SER A N 1
ATOM 1794 C CA . SER A 1 253 ? -1.54400 25.31500 154.57100 1.000 86.65278 429 SER A CA 1
ATOM 1795 C C . SER A 1 253 ? -0.06000 25.08600 154.29700 1.000 85.89801 429 SER A C 1
ATOM 1796 O O . SER A 1 253 ? 0.66400 25.98000 153.85000 1.000 92.58328 429 SER A O 1
ATOM 1799 N N . LEU A 1 254 ? 0.40200 23.86700 154.57500 1.000 86.07765 430 LEU A N 1
ATOM 1800 C CA . LEU A 1 254 ? 1.80300 23.55500 154.31800 1.000 94.52705 430 LEU A CA 1
ATOM 1801 C C . LEU A 1 254 ? 2.10300 23.58500 152.82400 1.000 95.69607 430 LEU A C 1
ATOM 1802 O O . LEU A 1 254 ? 3.16100 24.07200 152.40800 1.000 96.94388 430 LEU A O 1
ATOM 1807 N N . TYR A 1 255 ? 1.17300 23.08700 152.00100 1.000 89.67156 431 TYR A N 1
ATOM 1808 C CA . TYR A 1 255 ? 1.35800 23.11900 150.55300 1.000 93.78226 431 TYR A CA 1
ATOM 1809 C C . TYR A 1 255 ? 1.53000 24.54800 150.05300 1.000 106.72827 431 TYR A C 1
ATOM 1810 O O . TYR A 1 255 ? 2.43200 24.83800 149.25900 1.000 105.52194 431 TYR A O 1
ATOM 1819 N N . SER A 1 256 ? 0.66500 25.45700 150.51100 1.000 97.35575 432 SER A N 1
ATOM 1820 C CA . SER A 1 256 ? 0.77100 26.85500 150.11100 1.000 88.29281 432 SER A CA 1
ATOM 1821 C C . SER A 1 256 ? 2.03300 27.50200 150.66300 1.000 99.73694 432 SER A C 1
ATOM 1822 O O . SER A 1 256 ? 2.60600 28.39100 150.02100 1.000 107.31026 432 SER A O 1
ATOM 1825 N N . PHE A 1 257 ? 2.47300 27.08100 151.85000 1.000 101.49065 433 PHE A N 1
ATOM 1826 C CA . PHE A 1 257 ? 3.67800 27.65300 152.43700 1.000 97.08411 433 PHE A CA 1
ATOM 1827 C C . PHE A 1 257 ? 4.92700 27.21600 151.67900 1.000 101.29029 433 PHE A C 1
ATOM 1828 O O . PHE A 1 257 ? 5.84600 28.01700 151.47000 1.000 92.84732 433 PHE A O 1
ATOM 1836 N N . ASN A 1 258 ? 4.98600 25.94300 151.27600 1.000 97.68813 434 ASN A N 1
ATOM 1837 C CA . ASN A 1 258 ? 6.13000 25.46300 150.50800 1.000 100.78725 434 ASN A CA 1
ATOM 1838 C C . ASN A 1 258 ? 6.16100 26.05900 149.10600 1.000 112.49724 434 ASN A C 1
ATOM 1839 O O . ASN A 1 258 ? 7.24600 26.29300 148.56000 1.000 110.54015 434 ASN A O 1
ATOM 1844 N N . ASN A 1 259 ? 4.99500 26.30800 148.50900 1.000 113.81429 435 ASN A N 1
ATOM 1845 C CA . ASN A 1 259 ? 4.91000 26.91500 147.18000 1.000 97.81146 435 ASN A CA 1
ATOM 1846 C C . ASN A 1 259 ? 4.78300 28.42200 147.36300 1.000 102.40023 435 ASN A C 1
ATOM 1847 O O . ASN A 1 259 ? 3.68400 28.97700 147.39800 1.000 107.22206 435 ASN A O 1
ATOM 1852 N N . LYS A 1 260 ? 5.93000 29.09500 147.47300 1.000 101.22874 436 LYS A N 1
ATOM 1853 C CA . LYS A 1 260 ? 5.95700 30.52700 147.74600 1.000 107.47668 436 LYS A CA 1
ATOM 1854 C C . LYS A 1 260 ? 5.54000 31.37100 146.54600 1.000 110.62550 436 LYS A C 1
ATOM 1855 O O . LYS A 1 260 ? 5.35300 32.58400 146.70100 1.000 104.11698 436 LYS A O 1
ATOM 1861 N N . ARG A 1 261 ? 5.38200 30.76600 145.36700 1.000 117.05190 437 ARG A N 1
ATOM 1862 C CA . ARG A 1 261 ? 5.06400 31.51000 144.15500 1.000 104.84845 437 ARG A CA 1
ATOM 1863 C C . ARG A 1 261 ? 3.57300 31.57700 143.86000 1.000 110.13131 437 ARG A C 1
ATOM 1864 O O . ARG A 1 261 ? 3.13500 32.50400 143.16900 1.000 122.08432 437 ARG A O 1
ATOM 1872 N N . ASN A 1 262 ? 2.78500 30.62200 144.35500 1.000 94.34985 438 ASN A N 1
ATOM 1873 C CA . ASN A 1 262 ? 1.34400 30.60700 144.10900 1.000 89.62840 438 ASN A CA 1
ATOM 1874 C C . ASN A 1 262 ? 0.68800 31.64800 145.01300 1.000 86.69734 438 ASN A C 1
ATOM 1875 O O . ASN A 1 262 ? 0.04500 31.33700 146.01900 1.000 95.88875 438 ASN A O 1
ATOM 1880 N N . PHE A 1 263 ? 0.86000 32.91900 144.63300 1.000 91.85944 439 PHE A N 1
ATOM 1881 C CA . PHE A 1 263 ? 0.29800 34.01900 145.41300 1.000 92.62187 439 PHE A CA 1
ATOM 1882 C C . PHE A 1 263 ? -1.21700 33.90900 145.52200 1.000 88.87624 439 PHE A C 1
ATOM 1883 O O . PHE A 1 263 ? -1.79000 34.17600 146.58600 1.000 88.95835 439 PHE A O 1
ATOM 1891 N N . ALA A 1 264 ? -1.88500 33.52400 144.43200 1.000 85.41046 440 ALA A N 1
ATOM 1892 C CA . ALA A 1 264 ? -3.34100 33.44800 144.45300 1.000 91.80183 440 ALA A CA 1
ATOM 1893 C C . ALA A 1 264 ? -3.82500 32.44900 145.49600 1.000 90.43995 440 ALA A C 1
ATOM 1894 O O . ALA A 1 264 ? -4.78300 32.72300 146.22800 1.000 92.13273 440 ALA A O 1
ATOM 1896 N N . LEU A 1 265 ? -3.16200 31.29300 145.59500 1.000 84.66804 441 LEU A N 1
ATOM 1897 C CA . LEU A 1 265 ? -3.54700 30.30300 146.59700 1.000 84.87075 441 LEU A CA 1
ATOM 1898 C C . LEU A 1 265 ? -3.32000 30.82900 148.01000 1.000 86.17644 441 LEU A C 1
ATOM 1899 O O . LEU A 1 265 ? -4.14300 30.59700 148.90400 1.000 85.24144 441 LEU A O 1
ATOM 1904 N N . LYS A 1 266 ? -2.20400 31.52900 148.23200 1.000 79.95313 442 LYS A N 1
ATOM 1905 C CA . LYS A 1 266 ? -1.94100 32.10900 149.54500 1.000 75.67845 442 LYS A CA 1
ATOM 1906 C C . LYS A 1 266 ? -2.99300 33.14900 149.90300 1.000 85.95576 442 LYS A C 1
ATOM 1907 O O . LYS A 1 266 ? -3.39000 33.27000 151.06900 1.000 84.65114 442 LYS A O 1
ATOM 1913 N N . GLN A 1 267 ? -3.45200 33.91700 148.91400 1.000 90.06562 443 GLN A N 1
ATOM 1914 C CA . GLN A 1 267 ? -4.52300 34.87200 149.16600 1.000 88.27275 443 GLN A CA 1
ATOM 1915 C C . GLN A 1 267 ? -5.83700 34.15700 149.45900 1.000 87.76918 443 GLN A C 1
ATOM 1916 O O . GLN A 1 267 ? -6.59600 34.58000 150.34000 1.000 87.78491 443 GLN A O 1
ATOM 1922 N N . LYS A 1 268 ? -6.11300 33.06400 148.74100 1.000 84.31229 444 LYS A N 1
ATOM 1923 C CA . LYS A 1 268 ? -7.33700 32.30200 148.97300 1.000 85.20174 444 LYS A CA 1
ATOM 1924 C C . LYS A 1 268 ? -7.35600 31.71800 150.37900 1.000 85.11606 444 LYS A C 1
ATOM 1925 O O . LYS A 1 268 ? -8.35200 31.83700 151.10100 1.000 86.48201 444 LYS A O 1
ATOM 1931 N N . GLU A 1 269 ? -6.26000 31.07600 150.78500 1.000 85.08403 445 GLU A N 1
ATOM 1932 C CA . GLU A 1 269 ? -6.22000 30.47900 152.11200 1.000 92.46049 445 GLU A CA 1
ATOM 1933 C C . GLU A 1 269 ? -6.11100 31.52700 153.20800 1.000 82.11446 445 GLU A C 1
ATOM 1934 O O . GLU A 1 269 ? -6.52100 31.26100 154.34300 1.000 81.63567 445 GLU A O 1
ATOM 1940 N N . LYS A 1 270 ? -5.59400 32.71500 152.89000 1.000 81.26249 446 LYS A N 1
ATOM 1941 C CA . LYS A 1 270 ? -5.57400 33.78900 153.87600 1.000 82.81072 446 LYS A CA 1
ATOM 1942 C C . LYS A 1 270 ? -6.98800 34.16000 154.30100 1.000 85.12293 446 LYS A C 1
ATOM 1943 O O . LYS A 1 270 ? -7.24700 34.39400 155.48800 1.000 88.15427 446 LYS A O 1
ATOM 1949 N N . TRP A 1 271 ? -7.92600 34.18700 153.34900 1.000 85.76745 447 TRP A N 1
ATOM 1950 C CA . TRP A 1 271 ? -9.31900 34.47600 153.67000 1.000 87.66068 447 TRP A CA 1
ATOM 1951 C C . TRP A 1 271 ? -10.04300 33.28100 154.27000 1.000 87.92732 447 TRP A C 1
ATOM 1952 O O . TRP A 1 271 ? -11.04500 33.47100 154.97000 1.000 88.03926 447 TRP A O 1
ATOM 1963 N N . ASP A 1 272 ? -9.56500 32.06100 154.01500 1.000 87.11866 448 ASP A N 1
ATOM 1964 C CA . ASP A 1 272 ? -10.07800 30.91300 154.75300 1.000 87.44479 448 ASP A CA 1
ATOM 1965 C C . ASP A 1 272 ? -9.81600 31.06900 156.24500 1.000 87.09841 448 ASP A C 1
ATOM 1966 O O . ASP A 1 272 ? -10.71500 30.85300 157.06500 1.000 87.09839 448 ASP A O 1
ATOM 1971 N N . TYR A 1 273 ? -8.59900 31.48100 156.61500 1.000 84.08013 449 TYR A N 1
ATOM 1972 C CA . TYR A 1 273 ? -8.30000 31.69500 158.02700 1.000 84.24027 449 TYR A CA 1
ATOM 1973 C C . TYR A 1 27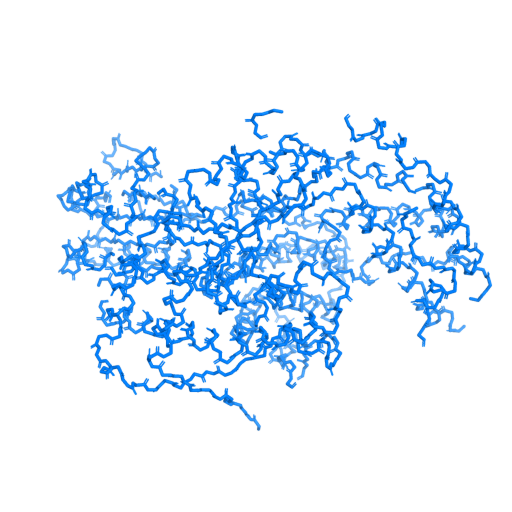3 ? -9.12000 32.84800 158.58600 1.000 85.53120 449 TYR A C 1
ATOM 1974 O O . TYR A 1 273 ? -9.67600 32.74400 159.68600 1.000 85.03487 449 TYR A O 1
ATOM 1983 N N . ILE A 1 274 ? -9.22900 33.94100 157.82600 1.000 84.34412 450 ILE A N 1
ATOM 1984 C CA . ILE A 1 274 ? -10.02500 35.08900 158.25200 1.000 84.08956 450 ILE A CA 1
ATOM 1985 C C . ILE A 1 274 ? -11.46500 34.67400 158.52400 1.000 85.89895 450 ILE A C 1
ATOM 1986 O O . ILE A 1 274 ? -12.07400 35.10100 159.51400 1.000 85.03484 450 ILE A O 1
ATOM 1991 N N . PHE A 1 275 ? -12.03800 33.84200 157.65200 1.000 87.12742 451 PHE A N 1
ATOM 1992 C CA . PHE A 1 275 ? -13.39100 33.35600 157.90100 1.000 91.45486 451 PHE A CA 1
ATOM 1993 C C . PHE A 1 275 ? -13.41100 32.33700 159.03200 1.000 88.79528 451 PHE A C 1
ATOM 1994 O O . PHE A 1 275 ? -14.36900 32.28800 159.81400 1.000 88.32310 451 PHE A O 1
ATOM 2002 N N . TYR A 1 276 ? -12.36500 31.51300 159.13700 1.000 87.89048 452 TYR A N 1
ATOM 2003 C CA . TYR A 1 276 ? -12.27900 30.57800 160.25400 1.000 88.41041 452 TYR A CA 1
ATOM 2004 C C . TYR A 1 276 ? -12.13400 31.31900 161.57800 1.000 88.16090 452 TYR A C 1
ATOM 2005 O O . TYR A 1 276 ? -12.74600 30.93700 162.58200 1.000 86.78689 452 TYR A O 1
ATOM 2014 N N . GLN A 1 277 ? -11.34300 32.39300 161.59400 1.000 85.63304 453 GLN A N 1
ATOM 2015 C CA . GLN A 1 277 ? -11.18100 33.16600 162.82000 1.000 84.24839 453 GLN A CA 1
ATOM 2016 C C . GLN A 1 277 ? -12.46900 33.89200 163.18300 1.000 85.47678 453 GLN A C 1
ATOM 2017 O O . GLN A 1 277 ? -12.87000 33.90700 164.35300 1.000 85.29502 453 GLN A O 1
ATOM 2023 N N . LYS A 1 278 ? -13.15400 34.46200 162.18900 1.000 85.49049 454 LYS A N 1
ATOM 2024 C CA . LYS A 1 278 ? -14.33300 35.27300 162.47800 1.000 84.56694 454 LYS A CA 1
ATOM 2025 C C . LYS A 1 278 ? -15.51300 34.41500 162.91400 1.000 86.65886 454 LYS A C 1
ATOM 2026 O O . LYS A 1 278 ? -16.20400 34.75100 163.88500 1.000 85.59978 454 LYS A O 1
ATOM 2032 N N . TYR A 1 279 ? -15.76000 33.30500 162.21400 1.000 86.79670 455 TYR A N 1
ATOM 2033 C CA . TYR A 1 279 ? -16.98000 32.53000 162.40100 1.000 88.11354 455 TYR A CA 1
ATOM 2034 C C . TYR A 1 279 ? -16.80800 31.28100 163.25900 1.000 88.41056 455 TYR A C 1
ATOM 2035 O O . TYR A 1 279 ? -17.81200 30.75000 163.74500 1.000 89.40214 455 TYR A O 1
ATOM 2044 N N . THR A 1 280 ? -15.58800 30.77900 163.44100 1.000 87.76035 456 THR A N 1
ATOM 2045 C CA . THR A 1 280 ? -15.39800 29.57000 164.23500 1.000 88.96172 456 THR A CA 1
ATOM 2046 C C . THR A 1 280 ? -14.58200 29.80700 165.49800 1.000 88.04426 456 THR A C 1
ATOM 2047 O O . THR A 1 280 ? -15.04900 29.47800 166.59500 1.000 87.93483 456 THR A O 1
ATOM 2051 N N . LEU A 1 281 ? -13.39300 30.40500 165.38900 1.000 74.91047 457 LEU A N 1
ATOM 2052 C CA . LEU A 1 281 ? -12.52700 30.54700 166.55800 1.000 72.36991 457 LEU A CA 1
ATOM 2053 C C . LEU A 1 281 ? -13.06300 31.59200 167.52600 1.000 77.15410 457 LEU A C 1
ATOM 2054 O O . LEU A 1 281 ? -13.08200 31.37200 168.74300 1.000 70.74565 457 LEU A O 1
ATOM 2059 N N . SER A 1 282 ? -13.46800 32.75200 167.01100 1.000 82.65347 458 SER A N 1
ATOM 2060 C CA . SER A 1 282 ? -14.00200 33.79200 167.88800 1.000 72.77613 458 SER A CA 1
ATOM 2061 C C . SER A 1 282 ? -15.22400 33.32300 168.66800 1.000 73.99806 458 SER A C 1
ATOM 2062 O O . SER A 1 282 ? -15.27200 33.56000 169.88900 1.000 71.64330 458 SER A O 1
ATOM 2065 N N . PRO A 1 283 ? -16.22200 32.65600 168.06700 1.000 79.71388 459 PRO A N 1
ATOM 2066 C CA . PRO A 1 283 ? -17.33200 32.14700 168.89100 1.000 77.05725 459 PRO A CA 1
ATOM 2067 C C . PRO A 1 283 ? -16.89200 31.15100 169.94700 1.000 74.52898 459 PRO A C 1
ATOM 2068 O O . PRO A 1 283 ? -17.37700 31.21200 171.08400 1.000 74.37096 459 PRO A O 1
ATOM 2072 N N . VAL A 1 284 ? -15.97600 30.24100 169.60800 1.000 73.16618 460 VAL A N 1
ATOM 2073 C CA . VAL A 1 284 ? -15.51900 29.25000 170.58100 1.000 70.49815 460 VAL A CA 1
ATOM 2074 C C . VAL A 1 284 ? -14.90700 29.94600 171.79000 1.000 67.82366 460 VAL A C 1
ATOM 2075 O O . VAL A 1 284 ? -15.20300 29.60600 172.94100 1.000 66.72374 460 VAL A O 1
ATOM 2079 N N . ARG A 1 285 ? -14.06800 30.95600 171.54600 1.000 67.11023 461 ARG A N 1
ATOM 2080 C CA . ARG A 1 285 ? -13.46300 31.68000 172.65800 1.000 64.17894 461 ARG A CA 1
ATOM 2081 C C . ARG A 1 285 ? -14.51100 32.46200 173.44300 1.000 64.80708 461 ARG A C 1
ATOM 2082 O O . ARG A 1 285 ? -14.43700 32.54100 174.67600 1.000 62.50385 461 ARG A O 1
ATOM 2090 N N . GLN A 1 286 ? -15.51700 33.01300 172.75500 1.000 66.87211 462 GLN A N 1
ATOM 2091 C CA . GLN A 1 286 ? -16.54400 33.78600 173.45200 1.000 67.27208 462 GLN A CA 1
ATOM 2092 C C . GLN A 1 286 ? -17.36900 32.90400 174.38300 1.000 67.82887 462 GLN A C 1
ATOM 2093 O O . GLN A 1 286 ? -17.66800 33.29800 175.51800 1.000 66.31729 462 GLN A O 1
ATOM 2099 N N . VAL A 1 287 ? -17.74700 31.70900 173.92300 1.000 69.81562 463 VAL A N 1
ATOM 2100 C CA . VAL A 1 287 ? -18.57100 30.83400 174.75000 1.000 69.46663 463 VAL A CA 1
ATOM 2101 C C . VAL A 1 287 ? -17.76300 30.30200 175.92600 1.000 67.77965 463 VAL A C 1
ATOM 2102 O O . VAL A 1 287 ? -18.26500 30.21500 177.05300 1.000 67.20202 463 VAL A O 1
ATOM 2106 N N . LEU A 1 288 ? -16.49400 29.96500 175.69300 1.000 66.78589 464 LEU A N 1
ATOM 2107 C CA . LEU A 1 288 ? -15.64200 29.52700 176.79300 1.000 65.08464 464 LEU A CA 1
ATOM 2108 C C . LEU A 1 288 ? -15.51000 30.62000 177.84400 1.000 65.27655 464 LEU A C 1
ATOM 2109 O O . LEU A 1 288 ? -15.55500 30.34200 179.04900 1.000 61.08217 464 LEU A O 1
ATOM 2114 N N . GLN A 1 289 ? -15.36900 31.87400 177.40700 1.000 66.71713 465 GLN A N 1
ATOM 2115 C CA . GLN A 1 289 ? -15.23500 32.97500 178.35400 1.000 62.55544 465 GLN A CA 1
ATOM 2116 C C . GLN A 1 289 ? -16.51500 33.18100 179.15500 1.000 70.49781 465 GLN A C 1
ATOM 2117 O O . GLN A 1 289 ? -16.46000 33.49000 180.35100 1.000 70.57415 465 GLN A O 1
ATOM 2123 N N . LEU A 1 290 ? -17.67800 33.01400 178.51700 1.000 72.21084 466 LEU A N 1
ATOM 2124 C CA . LEU A 1 290 ? -18.93700 33.19000 179.23400 1.000 67.67061 466 LEU A CA 1
ATOM 2125 C C . LEU A 1 290 ? -19.15800 32.08200 180.25500 1.000 73.49888 466 LEU A C 1
ATOM 2126 O O . LEU A 1 290 ? -19.52500 32.35500 181.40500 1.000 72.48758 466 LEU A O 1
ATOM 2131 N N . LYS A 1 291 ? -18.93000 30.82600 179.85700 1.000 64.25735 467 LYS A N 1
ATOM 2132 C CA . LYS A 1 291 ? -19.02100 29.72100 180.80500 1.000 64.29503 467 LYS A CA 1
ATOM 2133 C C . LYS A 1 291 ? -18.07700 29.93800 181.97800 1.000 68.56794 467 LYS A C 1
ATOM 2134 O O . LYS A 1 291 ? -18.42300 29.64700 183.12900 1.000 78.77575 467 LYS A O 1
ATOM 2140 N N . LEU A 1 292 ? -16.88200 30.46100 181.70200 1.000 62.76775 468 LEU A N 1
ATOM 2141 C CA . LEU A 1 292 ? -15.91400 30.71300 182.76100 1.000 71.01888 468 LEU A CA 1
ATOM 2142 C C . LEU A 1 292 ? -16.35200 31.87500 183.64400 1.000 79.40537 468 LEU A C 1
ATOM 2143 O O . LEU A 1 292 ? -16.15000 31.84500 184.86400 1.000 91.83381 468 LEU A O 1
ATOM 2148 N N . ASN A 1 293 ? -16.95300 32.90800 183.04700 1.000 70.89652 469 ASN A N 1
ATOM 2149 C CA . ASN A 1 293 ? -17.45000 34.03200 183.83300 1.000 75.37422 469 ASN A CA 1
ATOM 2150 C C . ASN A 1 293 ? -18.61200 33.61200 184.72100 1.000 82.04296 469 ASN A C 1
ATOM 2151 O O . ASN A 1 293 ? -18.69700 34.03200 185.88100 1.000 88.29984 469 ASN A O 1
ATOM 2156 N N . ALA A 1 294 ? -19.51700 32.78600 184.19200 1.000 76.14107 470 ALA A N 1
ATOM 2157 C CA . ALA A 1 294 ? -20.66800 32.35600 184.97500 1.000 74.31581 470 ALA A CA 1
ATOM 2158 C C . ALA A 1 294 ? -20.24500 31.51700 186.17100 1.000 84.39389 470 ALA A C 1
ATOM 2159 O O . ALA A 1 294 ? -20.94500 31.49200 187.19000 1.000 88.21175 470 ALA A O 1
ATOM 2161 N N . LEU A 1 295 ? -19.10200 30.83500 186.07500 1.000 81.17672 471 LEU A N 1
ATOM 2162 C CA . LEU A 1 295 ? -18.59200 30.07200 187.20400 1.000 82.46001 471 LEU A CA 1
ATOM 2163 C C . LEU A 1 295 ? -17.95700 30.95500 188.26600 1.000 84.39807 471 LEU A C 1
ATOM 2164 O O . LEU A 1 295 ? -17.88900 30.54600 189.43000 1.000 86.58001 471 LEU A O 1
ATOM 2169 N N . ARG A 1 296 ? -17.50000 32.15300 187.89600 1.000 87.30852 472 ARG A N 1
ATOM 2170 C CA . ARG A 1 296 ? -16.97700 33.07600 188.89600 1.000 91.22904 472 ARG A CA 1
ATOM 2171 C C . ARG A 1 296 ? -18.06500 33.46700 189.88500 1.000 95.74803 472 ARG A C 1
ATOM 2172 O O . ARG A 1 296 ? -17.79900 33.64000 191.08000 1.000 103.84957 472 ARG A O 1
ATOM 2180 N N . LYS A 1 297 ? -19.30200 33.59300 189.40300 1.000 90.60993 473 LYS A N 1
ATOM 2181 C CA . LYS A 1 297 ? -20.45400 33.91000 190.23700 1.000 79.65688 473 LYS A CA 1
ATOM 2182 C C . LYS A 1 297 ? -21.06600 32.66900 190.87800 1.000 85.13578 473 LYS A C 1
ATOM 2183 O O . LYS A 1 297 ? -21.50900 32.72500 192.03000 1.000 102.73709 473 LYS A O 1
ATOM 2189 N N . SER A 1 298 ? -21.09400 31.54700 190.15600 1.000 99.04849 474 SER A N 1
ATOM 2190 C CA . SER A 1 298 ? -21.76600 30.35100 190.65600 1.000 98.70231 474 SER A CA 1
ATOM 2191 C C . SER A 1 298 ? -20.96500 29.68900 191.77100 1.000 85.97240 474 SER A C 1
ATOM 2192 O O . SER A 1 298 ? -21.45200 29.52900 192.89600 1.000 97.19611 474 SER A O 1
ATOM 2195 N N . ASP A 1 299 ? -19.73800 29.28400 191.47000 1.000 95.10278 475 ASP A N 1
ATOM 2196 C CA . ASP A 1 299 ? -18.92900 28.52500 192.40800 1.000 99.46181 475 ASP A CA 1
ATOM 2197 C C . ASP A 1 299 ? -18.09300 29.44200 193.28900 1.000 97.22893 475 ASP A C 1
ATOM 2198 O O . ASP A 1 299 ? -17.62200 30.49900 192.85800 1.000 93.75424 475 ASP A O 1
ATOM 2211 N N . GLY A 1 301 ? -15.38600 28.17800 194.55300 1.000 89.64027 477 GLY A N 1
ATOM 2212 C CA . GLY A 1 301 ? -14.05200 27.72600 194.19900 1.000 88.22765 477 GLY A CA 1
ATOM 2213 C C . GLY A 1 301 ? -13.43200 28.47300 193.03800 1.000 90.77090 477 GLY A C 1
ATOM 2214 O O . GLY A 1 301 ? -12.20800 28.42300 192.86600 1.000 89.00769 477 GLY A O 1
ATOM 2215 N N . HIS A 1 302 ? -14.24200 29.17800 192.24800 1.000 87.70015 478 HIS A N 1
ATOM 2216 C CA . HIS A 1 302 ? -13.73100 29.93000 191.11100 1.000 86.50331 478 HIS A CA 1
ATOM 2217 C C . HIS A 1 302 ? -13.53500 31.40700 191.41000 1.000 83.14380 478 HIS A C 1
ATOM 2218 O O . HIS A 1 302 ? -12.86400 32.09400 190.63200 1.000 73.79260 478 HIS A O 1
ATOM 2225 N N . ARG A 1 303 ? -14.10700 31.91100 192.50600 1.000 88.98296 479 ARG A N 1
ATOM 2226 C CA . ARG A 1 303 ? -13.85200 33.29700 192.88300 1.000 90.04874 479 ARG A CA 1
ATOM 2227 C C . ARG A 1 303 ? -12.38900 33.50700 193.25100 1.000 87.84033 479 ARG A C 1
ATOM 2228 O O . ARG A 1 303 ? -11.86000 34.61400 193.08500 1.000 81.52885 479 ARG A O 1
ATOM 2236 N N . SER A 1 304 ? -11.71700 32.45600 193.72700 1.000 82.28417 480 SER A N 1
ATOM 2237 C CA . SER A 1 304 ? -10.29400 32.55800 194.02200 1.000 84.12850 480 SER A CA 1
ATOM 2238 C C . SER A 1 304 ? -9.46600 32.80900 192.76800 1.000 78.82557 480 SER A C 1
ATOM 2239 O O . SER A 1 304 ? -8.36500 33.36100 192.86500 1.000 74.27715 480 SER A O 1
ATOM 2242 N N . SER A 1 305 ? -9.97700 32.44100 191.59500 1.000 78.57904 481 SER A N 1
ATOM 2243 C CA . SER A 1 305 ? -9.27500 32.69300 190.34200 1.000 87.08448 481 SER A CA 1
ATOM 2244 C C . SER A 1 305 ? -9.50800 34.13900 189.91800 1.000 76.33073 481 SER A C 1
ATOM 2245 O O . SER A 1 305 ? -10.63900 34.52900 189.61000 1.000 82.84629 481 SER A O 1
ATOM 2248 N N . VAL A 1 306 ? -8.43800 34.92800 189.89500 1.000 77.20739 482 VAL A N 1
ATOM 2249 C CA . VAL A 1 306 ? -8.50800 36.37000 189.68300 1.000 84.73959 482 VAL A CA 1
ATOM 2250 C C . VAL A 1 306 ? -7.95700 36.69900 188.30100 1.000 84.09745 482 VAL A C 1
ATOM 2251 O O . VAL A 1 306 ? -6.98000 36.09000 187.84900 1.000 81.79336 482 VAL A O 1
ATOM 2255 N N . ASN A 1 307 ? -8.57700 37.67400 187.63600 1.000 85.71707 483 ASN A N 1
ATOM 2256 C CA . ASN A 1 307 ? -8.29200 37.93700 186.23300 1.000 88.41202 483 ASN A CA 1
ATOM 2257 C C . ASN A 1 307 ? -7.24300 39.02000 185.99800 1.000 75.35429 483 ASN A C 1
ATOM 2258 O O . ASN A 1 307 ? -6.78000 39.16100 184.86300 1.000 81.82950 483 ASN A O 1
ATOM 2263 N N . SER A 1 308 ? -6.83900 39.77600 187.01700 1.000 73.54657 484 SER A N 1
ATOM 2264 C CA . SER A 1 308 ? -5.90700 40.87500 186.78600 1.000 72.11725 484 SER A CA 1
ATOM 2265 C C . SER A 1 308 ? -5.17000 41.21000 188.07700 1.000 70.76423 484 SER A C 1
ATOM 2266 O O . SER A 1 308 ? -5.53100 40.74800 189.16200 1.000 77.30770 484 SER A O 1
ATOM 2269 N N . THR A 1 309 ? -4.12100 42.02900 187.94200 1.000 56.76879 485 THR A N 1
ATOM 2270 C CA . THR A 1 309 ? -3.30900 42.39700 189.10000 1.000 62.02969 485 THR A CA 1
ATOM 2271 C C . THR A 1 309 ? -4.07500 43.30700 190.05600 1.000 77.43250 485 THR A C 1
ATOM 2272 O O . THR A 1 309 ? -4.06200 43.09400 191.27500 1.000 66.67899 485 THR A O 1
ATOM 2276 N N . ASN A 1 310 ? -4.73800 44.33800 189.52500 1.000 72.81942 486 ASN A N 1
ATOM 2277 C CA . ASN A 1 310 ? -5.50700 45.22800 190.38800 1.000 76.59234 486 ASN A CA 1
ATOM 2278 C C . ASN A 1 310 ? -6.58000 44.46600 191.15200 1.000 85.40052 486 ASN A C 1
ATOM 2279 O O . ASN A 1 310 ? -6.91900 44.83900 192.28100 1.000 83.16956 486 ASN A O 1
ATOM 2284 N N . GLU A 1 311 ? -7.11900 43.39500 190.56300 1.000 69.15562 487 GLU A N 1
ATOM 2285 C CA . GLU A 1 311 ? -8.09200 42.59300 191.29400 1.000 86.64797 487 GLU A CA 1
ATOM 2286 C C . GLU A 1 311 ? -7.43300 41.84600 192.44600 1.000 85.43136 487 GLU A C 1
ATOM 2287 O O . GLU A 1 311 ? -8.05800 41.65500 193.49600 1.000 75.71511 487 GLU A O 1
ATOM 2293 N N . VAL A 1 312 ? -6.17200 41.43700 192.27700 1.000 82.92548 488 VAL A N 1
ATOM 2294 C CA . VAL A 1 312 ? -5.42900 40.83700 193.38400 1.000 83.50382 488 VAL A CA 1
ATOM 2295 C C . VAL A 1 312 ? -5.30800 41.83300 194.53100 1.000 73.61230 488 VAL A C 1
ATOM 2296 O O . VAL A 1 312 ? -5.56700 41.50500 195.69400 1.000 71.21189 488 VAL A O 1
ATOM 2300 N N . ALA A 1 313 ? -4.95800 43.08000 194.20700 1.000 71.62994 489 ALA A N 1
ATOM 2301 C CA . ALA A 1 313 ? -4.80500 44.10200 195.23500 1.000 75.92659 489 ALA A CA 1
ATOM 2302 C C . ALA A 1 313 ? -6.12800 44.39000 195.93100 1.000 81.29997 489 ALA A C 1
ATOM 2303 O O . ALA A 1 313 ? -6.18400 44.48300 197.16200 1.000 90.46327 489 ALA A O 1
ATOM 2305 N N . ASP A 1 314 ? -7.20800 44.52200 195.15700 1.000 70.84531 490 ASP A N 1
ATOM 2306 C CA . ASP A 1 314 ? -8.50700 44.84300 195.73400 1.000 62.69981 490 ASP A CA 1
ATOM 2307 C C . ASP A 1 314 ? -9.02900 43.70800 196.60200 1.000 71.39650 490 ASP A C 1
ATOM 2308 O O . ASP A 1 314 ? -9.64400 43.95300 197.64700 1.000 75.07859 490 ASP A O 1
ATOM 2313 N N . ARG A 1 315 ? -8.81400 42.45900 196.18300 1.000 76.55604 491 ARG A N 1
ATOM 2314 C CA . ARG A 1 315 ? -9.27300 41.34300 197.00300 1.000 77.50371 491 ARG A CA 1
ATOM 2315 C C . ARG A 1 315 ? -8.50300 41.26500 198.31800 1.000 73.78012 491 ARG A C 1
ATOM 2316 O O . ARG A 1 315 ? -9.06100 40.84000 199.33600 1.000 71.96710 491 ARG A O 1
ATOM 2324 N N . ILE A 1 316 ? -7.23800 41.69500 198.32300 1.000 68.86778 492 ILE A N 1
ATOM 2325 C CA . ILE A 1 316 ? -6.46600 41.76200 199.56100 1.000 70.72172 492 ILE A CA 1
ATOM 2326 C C . ILE A 1 316 ? -6.90400 42.94900 200.41300 1.000 72.03371 492 ILE A C 1
ATOM 2327 O O . ILE A 1 316 ? -7.04400 42.83300 201.63600 1.000 72.84193 492 ILE A O 1
ATOM 2332 N N . LEU A 1 317 ? -7.11700 44.10800 199.78400 1.000 71.16056 493 LEU A N 1
ATOM 2333 C CA . LEU A 1 317 ? -7.59100 45.27900 200.51700 1.000 65.30631 493 LEU A CA 1
ATOM 2334 C C . LEU A 1 317 ? -8.97400 45.04200 201.11000 1.000 76.35383 493 LEU A C 1
ATOM 2335 O O . LEU A 1 317 ? -9.26400 45.49400 202.22400 1.000 84.10860 493 LEU A O 1
ATOM 2340 N N . THR A 1 318 ? -9.85100 44.36200 200.37000 1.000 79.05627 494 THR A N 1
ATOM 2341 C CA . THR A 1 318 ? -11.13600 43.96800 200.93700 1.000 75.22758 494 THR A CA 1
ATOM 2342 C C . THR A 1 318 ? -10.94800 42.93900 202.04600 1.000 77.75963 494 THR A C 1
ATOM 2343 O O . THR A 1 318 ? -11.62900 42.99500 203.07700 1.000 77.12555 494 THR A O 1
ATOM 2347 N N . PHE A 1 319 ? -10.01000 42.00500 201.85900 1.000 67.49614 495 PHE A N 1
ATOM 2348 C CA . PHE A 1 319 ? -9.68400 41.05400 202.91700 1.000 69.46546 495 PHE A CA 1
ATOM 2349 C C . PHE A 1 319 ? -9.18100 41.77700 204.16000 1.000 69.73743 495 PHE A C 1
ATOM 2350 O O . PHE A 1 319 ? -9.59100 41.46100 205.28300 1.000 67.98873 495 PHE A O 1
ATOM 2358 N N . ARG A 1 320 ? -8.32000 42.78000 203.97700 1.000 59.71441 496 ARG A N 1
ATOM 2359 C CA . ARG A 1 320 ? -7.84200 43.55300 205.11700 1.000 66.56104 496 ARG A CA 1
ATOM 2360 C C . ARG A 1 320 ? -8.98700 44.30300 205.78600 1.000 80.41346 496 ARG A C 1
ATOM 2361 O O . ARG A 1 320 ? -9.13800 44.26800 207.01300 1.000 74.04136 496 ARG A O 1
ATOM 2369 N N . ASN A 1 321 ? -9.82300 44.96900 204.98300 1.000 78.05074 497 ASN A N 1
ATOM 2370 C CA . ASN A 1 321 ? -10.90300 45.77800 205.53400 1.000 64.93601 497 ASN A CA 1
ATOM 2371 C C . ASN A 1 321 ? -11.93800 44.91800 206.24800 1.000 86.24956 497 ASN A C 1
ATOM 2372 O O . ASN A 1 321 ? -12.40700 45.27800 207.33400 1.000 79.98938 497 ASN A O 1
ATOM 2377 N N . ASP A 1 322 ? -12.32700 43.79200 205.64400 1.000 66.65243 498 ASP A N 1
ATOM 2378 C CA . ASP A 1 322 ? -13.28300 42.90900 206.30400 1.000 79.43295 498 ASP A CA 1
ATOM 2379 C C . ASP A 1 322 ? -12.71700 42.33100 207.59600 1.000 84.54467 498 ASP A C 1
ATOM 2380 O O . ASP A 1 322 ? -13.46700 42.09600 208.55100 1.000 90.51831 498 ASP A O 1
ATOM 2385 N N . LEU A 1 323 ? -11.40000 42.11200 207.65700 1.000 80.73903 499 LEU A N 1
ATOM 2386 C CA . LEU A 1 323 ? -10.79200 41.67700 208.91100 1.000 70.87857 499 LEU A CA 1
ATOM 2387 C C . LEU A 1 323 ? -10.87100 42.76600 209.97200 1.000 73.93251 499 LEU A C 1
ATOM 2388 O O . LEU A 1 323 ? -11.15200 42.48000 211.14000 1.000 82.87760 499 LEU A O 1
ATOM 2393 N N . LEU A 1 324 ? -10.65500 44.02400 209.58300 1.000 75.04575 500 LEU A N 1
ATOM 2394 C CA . LEU A 1 324 ? -10.73600 45.11600 210.54600 1.000 81.71239 500 LEU A CA 1
ATOM 2395 C C . LEU A 1 324 ? -12.15000 45.32400 211.06400 1.000 74.54542 500 LEU A C 1
ATOM 2396 O O . LEU A 1 324 ? -12.32500 45.97300 212.10000 1.000 91.96182 500 LEU A O 1
ATOM 2401 N N . LYS A 1 325 ? -13.15700 44.79000 210.37500 1.000 83.44277 501 LYS A N 1
ATOM 2402 C CA . LYS A 1 325 ? -14.53200 44.88900 210.83800 1.000 87.97905 501 LYS A CA 1
ATOM 2403 C C . LYS A 1 325 ? -14.97600 43.66200 211.61500 1.000 91.98381 501 LYS A C 1
ATOM 2404 O O . LYS A 1 325 ? -15.88100 43.76900 212.44900 1.000 106.01770 501 LYS A O 1
ATOM 2410 N N . LYS A 1 326 ? -14.33500 42.51500 211.38600 1.000 87.87418 502 LYS A N 1
ATOM 2411 C CA . LYS A 1 326 ? -14.81200 41.26200 211.95600 1.000 87.36990 502 LYS A CA 1
ATOM 2412 C C . LYS A 1 326 ? -14.37700 41.10400 213.40800 1.000 93.47000 502 LYS A C 1
ATOM 2413 O O . LYS A 1 326 ? -15.17900 40.71000 214.26200 1.000 93.83735 502 LYS A O 1
ATOM 2419 N N . ASN A 1 327 ? -13.11000 41.40000 213.70600 1.000 88.40235 503 ASN A N 1
ATOM 2420 C CA . ASN A 1 327 ? -12.61100 41.36100 215.07500 1.000 92.96164 503 ASN A CA 1
ATOM 2421 C C . ASN A 1 327 ? -12.00500 42.68600 215.52200 1.000 90.97347 503 ASN A C 1
ATOM 2422 O O . ASN A 1 327 ? -11.40300 42.74300 216.60200 1.000 111.14437 503 ASN A O 1
ATOM 2427 N N . LYS A 1 328 ? -12.11900 43.73800 214.70900 1.000 90.71481 504 LYS A N 1
ATOM 2428 C CA . LYS A 1 328 ? -11.81900 45.13200 215.03700 1.000 92.44416 504 LYS A CA 1
ATOM 2429 C C . LYS A 1 328 ? -10.32600 45.42000 215.14000 1.000 88.12220 504 LYS A C 1
ATOM 2430 O O . LYS A 1 328 ? -9.94200 46.58900 215.27500 1.000 81.48499 504 LYS A O 1
ATOM 2436 N N . THR A 1 329 ? -9.47200 44.40700 215.04000 1.000 85.54235 505 THR A N 1
ATOM 2437 C CA . THR A 1 329 ? -8.03200 44.57400 214.94200 1.000 78.51429 505 THR A CA 1
ATOM 2438 C C . THR A 1 329 ? -7.53700 43.68600 213.81400 1.000 80.63782 505 THR A C 1
ATOM 2439 O O . THR A 1 329 ? -8.29600 42.91600 213.22000 1.000 90.29317 505 THR A O 1
ATOM 2443 N N . LEU A 1 330 ? -6.24700 43.79600 213.51900 1.000 80.24706 506 LEU A N 1
ATOM 2444 C CA . LEU A 1 330 ? -5.64000 42.96300 212.49700 1.000 71.92466 506 LEU A CA 1
ATOM 2445 C C . LEU A 1 330 ? -4.89100 41.82600 213.16700 1.000 73.17562 506 LEU A C 1
ATOM 2446 O O . LEU A 1 330 ? -3.97900 42.08700 213.96800 1.000 75.94159 506 LEU A O 1
ATOM 2451 N N . PRO A 1 331 ? -5.24600 40.57300 212.90800 1.000 73.34758 507 PRO A N 1
ATOM 2452 C CA . PRO A 1 331 ? -4.54600 39.45600 213.54500 1.000 74.76488 507 PRO A CA 1
ATOM 2453 C C . PRO A 1 331 ? -3.18800 39.22800 212.89700 1.000 76.57944 507 PRO A C 1
ATOM 2454 O O . PRO A 1 331 ? -2.85900 39.78400 211.84700 1.000 75.48111 507 PRO A O 1
ATOM 2458 N N . VAL A 1 332 ? -2.39300 38.38500 213.55100 1.000 74.78208 508 VAL A N 1
ATOM 2459 C CA . VAL A 1 332 ? -1.15900 37.91100 212.93800 1.000 77.75131 508 VAL A CA 1
ATOM 2460 C C . VAL A 1 332 ? -1.53400 37.05200 211.74000 1.000 79.35665 508 VAL A C 1
ATOM 2461 O O . VAL A 1 332 ? -2.29800 36.08800 211.86400 1.000 80.30922 508 VAL A O 1
ATOM 2465 N N . LEU A 1 333 ? -1.02500 37.41900 210.56800 1.000 76.35508 509 LEU A N 1
ATOM 2466 C CA . LEU A 1 333 ? -1.39600 36.78700 209.31100 1.000 79.29099 509 LEU A CA 1
ATOM 2467 C C . LEU A 1 333 ? -0.21200 36.03100 208.73200 1.000 72.33589 509 LEU A C 1
ATOM 2468 O O . LEU A 1 333 ? 0.93600 36.46500 208.85600 1.000 73.04174 509 LEU A O 1
ATOM 2473 N N . TYR A 1 334 ? -0.50000 34.89600 208.10800 1.000 73.22542 510 TYR A N 1
ATOM 2474 C CA . TYR A 1 334 ? 0.50100 34.05900 207.46800 1.000 68.93343 510 TYR A CA 1
ATOM 2475 C C . TYR A 1 334 ? 0.23600 34.05300 205.97200 1.000 75.06951 510 TYR A C 1
ATOM 2476 O O . TYR A 1 334 ? -0.91900 33.98100 205.54100 1.000 74.43714 510 TYR A O 1
ATOM 2493 N N . ILE A 1 336 ? 1.77000 32.81000 201.87200 1.000 73.99066 512 ILE A N 1
ATOM 2494 C CA . ILE A 1 336 ? 2.60700 31.94200 201.05500 1.000 67.43021 512 ILE A CA 1
ATOM 2495 C C . ILE A 1 336 ? 2.33300 32.26600 199.59100 1.000 72.84859 512 ILE A C 1
ATOM 2496 O O . ILE A 1 336 ? 1.17400 32.42600 199.19200 1.000 60.36286 512 ILE A O 1
ATOM 2501 N N . LYS A 1 337 ? 3.39300 32.41700 198.80000 1.000 73.00323 513 LYS A N 1
ATOM 2502 C CA . LYS A 1 337 ? 3.27000 32.56100 197.35500 1.000 63.83927 513 LYS A CA 1
ATOM 2503 C C . LYS A 1 337 ? 4.01900 31.42700 196.67100 1.000 62.05709 513 LYS A C 1
ATOM 2504 O O . LYS A 1 337 ? 5.07400 30.98900 197.14700 1.000 59.84050 513 LYS A O 1
ATOM 2510 N N . PHE A 1 338 ? 3.46400 30.94900 195.55900 1.000 62.19182 514 PHE A N 1
ATOM 2511 C CA . PHE A 1 338 ? 4.05300 29.84100 194.82200 1.000 62.25009 514 PHE A CA 1
ATOM 2512 C C . PHE A 1 338 ? 3.57200 29.90700 193.37900 1.000 67.16225 514 PHE A C 1
ATOM 2513 O O . PHE A 1 338 ? 2.44500 30.33500 193.11900 1.000 59.05060 514 PHE A O 1
ATOM 2521 N N . ASP A 1 339 ? 4.45200 29.54100 192.44900 1.000 61.33567 515 ASP A N 1
ATOM 2522 C CA . ASP A 1 339 ? 4.16400 29.61000 191.02400 1.000 67.71578 515 ASP A CA 1
ATOM 2523 C C . ASP A 1 339 ? 4.36700 28.24900 190.36600 1.000 68.66902 515 ASP A C 1
ATOM 2524 O O . ASP A 1 339 ? 4.93100 27.32200 190.95300 1.000 80.79153 515 ASP A O 1
ATOM 2537 N N . LYS A 1 341 ? 5.81300 25.78000 187.22000 1.000 66.89028 517 LYS A N 1
ATOM 2538 C CA . LYS A 1 341 ? 6.90600 25.60700 186.26800 1.000 74.00603 517 LYS A CA 1
ATOM 2539 C C . LYS A 1 341 ? 6.33200 25.27700 184.89700 1.000 77.01130 517 LYS A C 1
ATOM 2540 O O . LYS A 1 341 ? 5.73900 24.20800 184.71100 1.000 72.95553 517 LYS A O 1
ATOM 2546 N N . GLU A 1 342 ? 6.52400 26.18100 183.93700 1.000 82.08820 518 GLU A N 1
ATOM 2547 C CA . GLU A 1 342 ? 6.19300 25.95100 182.52700 1.000 88.15680 518 GLU A CA 1
ATOM 2548 C C . GLU A 1 342 ? 4.75900 25.44400 182.35900 1.000 76.28821 518 GLU A C 1
ATOM 2549 O O . GLU A 1 342 ? 4.50900 24.37300 181.80100 1.000 65.12149 518 GLU A O 1
ATOM 2555 N N . CYS A 1 343 ? 3.81100 26.24200 182.86100 1.000 69.95280 519 CYS A N 1
ATOM 2556 C CA . CYS A 1 343 ? 2.41500 25.80900 182.91300 1.000 78.53645 519 CYS A CA 1
ATOM 2557 C C . CYS A 1 343 ? 1.86900 25.45400 181.53200 1.000 68.07770 519 CYS A C 1
ATOM 2558 O O . CYS A 1 343 ? 1.04000 24.54500 181.40700 1.000 75.90641 519 CYS A O 1
ATOM 2561 N N . TYR A 1 344 ? 2.30000 26.16700 180.48500 1.000 65.66796 520 TYR A N 1
ATOM 2562 C CA . TYR A 1 344 ? 1.82100 25.85200 179.13900 1.000 60.13879 520 TYR A CA 1
ATOM 2563 C C . TYR A 1 344 ? 2.46600 24.58300 178.59100 1.000 54.69352 520 TYR A C 1
ATOM 2564 O O . TYR A 1 344 ? 1.78500 23.75000 177.97900 1.000 53.31326 520 TYR A O 1
ATOM 2573 N N . ASP A 1 345 ? 3.78000 24.42500 178.77900 1.000 60.62820 521 ASP A N 1
ATOM 2574 C CA . ASP A 1 345 ? 4.44900 23.22700 178.27800 1.000 68.83261 521 ASP A CA 1
ATOM 2575 C C . ASP A 1 345 ? 3.99400 21.98300 179.02900 1.000 62.48935 521 ASP A C 1
ATOM 2576 O O . ASP A 1 345 ? 3.84000 20.91200 178.42900 1.000 59.50167 521 ASP A O 1
ATOM 2581 N N . ARG A 1 346 ? 3.77300 22.10300 180.33800 1.000 67.06918 522 ARG A N 1
ATOM 2582 C CA . ARG A 1 346 ? 3.44600 20.96700 181.19100 1.000 53.85210 522 ARG A CA 1
ATOM 2583 C C . ARG A 1 346 ? 1.94800 20.72400 181.31400 1.000 55.62213 522 ARG A C 1
ATOM 2584 O O . ARG A 1 346 ? 1.55100 19.75400 181.96700 1.000 60.20960 522 ARG A O 1
ATOM 2592 N N . LEU A 1 347 ? 1.11600 21.57000 180.70600 1.000 50.38772 523 LEU A N 1
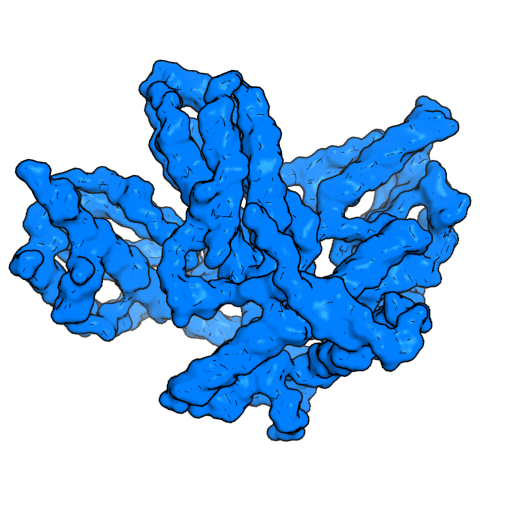ATOM 2593 C CA . LEU A 1 347 ? -0.33200 21.43900 180.82800 1.000 47.15224 523 LEU A CA 1
ATOM 2594 C C . LEU A 1 347 ? -0.78500 20.05700 180.37300 1.000 63.73885 523 LEU A C 1
ATOM 2595 O O . LEU A 1 347 ? -0.31300 19.53400 179.36000 1.000 57.96735 523 LEU A O 1
ATOM 2600 N N . ASN A 1 348 ? -1.68000 19.44700 181.15000 1.000 59.93480 524 ASN A N 1
ATOM 2601 C CA . ASN A 1 348 ? -2.16400 18.10100 180.85300 1.000 58.25903 524 ASN A CA 1
ATOM 2602 C C . ASN A 1 348 ? -3.32800 18.19300 179.87200 1.000 55.37842 524 ASN A C 1
ATOM 2603 O O . ASN A 1 348 ? -4.40900 18.68300 180.22200 1.000 51.55733 524 ASN A O 1
ATOM 2608 N N . GLN A 1 349 ? -3.11600 17.70100 178.64900 1.000 49.21006 525 GLN A N 1
ATOM 2609 C CA . GLN A 1 349 ? -4.13800 17.82000 177.61400 1.000 50.16262 525 GLN A CA 1
ATOM 2610 C C . GLN A 1 349 ? -5.40500 17.07100 177.99900 1.000 50.39519 525 GLN A C 1
ATOM 2611 O O . GLN A 1 349 ? -6.51900 17.56300 177.77700 1.000 60.42764 525 GLN A O 1
ATOM 2617 N N . ASN A 1 350 ? -5.26000 15.88100 178.58100 1.000 49.69041 526 ASN A N 1
ATOM 2618 C CA . ASN A 1 350 ? -6.44100 15.11200 178.95400 1.000 51.78450 526 ASN A CA 1
ATOM 2619 C C . ASN A 1 350 ? -7.19500 15.78300 180.09600 1.000 56.12665 526 ASN A C 1
ATOM 2620 O O . ASN A 1 350 ? -8.42600 15.89800 180.04800 1.000 54.65444 526 ASN A O 1
ATOM 2625 N N . ALA A 1 351 ? -6.47800 16.26800 181.11200 1.000 52.04226 527 ALA A N 1
ATOM 2626 C CA . ALA A 1 351 ? -7.14200 17.01200 182.17600 1.000 51.96237 527 ALA A CA 1
ATOM 2627 C C . ALA A 1 351 ? -7.81200 18.26300 181.62400 1.000 53.16563 527 ALA A C 1
ATOM 2628 O O . ALA A 1 351 ? -8.90800 18.63100 182.06000 1.000 53.47428 527 ALA A O 1
ATOM 2630 N N . LEU A 1 352 ? -7.17900 18.91700 180.64600 1.000 53.12605 528 LEU A N 1
ATOM 2631 C CA . LEU A 1 352 ? -7.79600 20.09200 180.03800 1.000 51.50596 528 LEU A CA 1
ATOM 2632 C C . LEU A 1 352 ? -9.08500 19.72100 179.32000 1.000 56.43263 528 LEU A C 1
ATOM 2633 O O . LEU A 1 352 ? -10.09600 20.42300 179.44200 1.000 56.39466 528 LEU A O 1
ATOM 2638 N N . LYS A 1 353 ? -9.08200 18.59700 178.59800 1.000 53.25462 529 LYS A N 1
ATOM 2639 C CA . LYS A 1 353 ? -10.27700 18.19100 177.86600 1.000 56.24438 529 LYS A CA 1
ATOM 2640 C C . LYS A 1 353 ? -11.41000 17.83400 178.82000 1.000 56.63127 529 LYS A C 1
ATOM 2641 O O . LYS A 1 353 ? -12.58100 18.10900 178.53100 1.000 62.77600 529 LYS A O 1
ATOM 2647 N N . GLU A 1 354 ? -11.08300 17.22400 179.96200 1.000 54.76624 530 GLU A N 1
ATOM 2648 C CA . GLU A 1 354 ? -12.10500 16.95800 180.97100 1.000 56.61379 530 GLU A CA 1
ATOM 2649 C C . GLU A 1 354 ? -12.65000 18.25500 181.56700 1.000 58.39127 530 GLU A C 1
ATOM 2650 O O . GLU A 1 354 ? -13.86100 18.38300 181.78200 1.000 66.74361 530 GLU A O 1
ATOM 2656 N N . SER A 1 355 ? -11.77800 19.23700 181.81700 1.000 56.22861 531 SER A N 1
ATOM 2657 C CA . SER A 1 355 ? -12.23700 20.51700 182.35000 1.000 57.48206 531 SER A CA 1
ATOM 2658 C C . SER A 1 355 ? -13.20600 21.19400 181.39400 1.000 63.70179 531 SER A C 1
ATOM 2659 O O . SER A 1 355 ? -14.22500 21.75300 181.82000 1.000 61.95910 531 SER A O 1
ATOM 2662 N N . ILE A 1 356 ? -12.89600 21.16400 180.09500 1.000 58.13271 532 ILE A N 1
ATOM 2663 C CA . ILE A 1 356 ? -13.77300 21.78000 179.10400 1.000 73.08237 532 ILE A CA 1
ATOM 2664 C C . ILE A 1 356 ? -15.13000 21.08900 179.08800 1.000 60.63493 532 ILE A C 1
ATOM 2665 O O . ILE A 1 356 ? -16.17800 21.74700 179.07000 1.000 72.85223 532 ILE A O 1
ATOM 2670 N N . ALA A 1 357 ? -15.14000 19.75500 179.12700 1.000 65.37163 533 ALA A N 1
ATOM 2671 C CA . ALA A 1 357 ? -16.40800 19.04400 179.24200 1.000 69.78820 533 ALA A CA 1
ATOM 2672 C C . ALA A 1 357 ? -17.10800 19.37800 180.55100 1.000 70.07089 533 ALA A C 1
ATOM 2673 O O . ALA A 1 357 ? -18.33900 19.29700 180.63800 1.000 76.77545 533 ALA A O 1
ATOM 2675 N N . GLY A 1 358 ? -16.34400 19.77800 181.56900 1.000 63.90708 534 GLY A N 1
ATOM 2676 C CA . GLY A 1 358 ? -16.94500 20.06900 182.86000 1.000 67.79987 534 GLY A CA 1
ATOM 2677 C C . GLY A 1 358 ? -17.82800 21.30100 182.82800 1.000 74.18384 534 GLY A C 1
ATOM 2678 O O . GLY A 1 358 ? -18.95300 21.28500 183.33400 1.000 89.78832 534 GLY A O 1
ATOM 2679 N N . ILE A 1 359 ? -17.33700 22.38600 182.22400 1.000 65.29899 535 ILE A N 1
ATOM 2680 C CA . ILE A 1 359 ? -18.10500 23.62400 182.19600 1.000 65.85594 535 ILE A CA 1
ATOM 2681 C C . ILE A 1 359 ? -19.28400 23.55500 181.24000 1.000 74.16670 535 ILE A C 1
ATOM 2682 O O . ILE A 1 359 ? -20.12000 24.46900 181.23200 1.000 70.71785 535 ILE A O 1
ATOM 2687 N N . PHE A 1 360 ? -19.38300 22.48300 180.45200 1.000 73.30989 536 PHE A N 1
ATOM 2688 C CA . PHE A 1 360 ? -20.50800 22.24900 179.55500 1.000 73.76474 536 PHE A CA 1
ATOM 2689 C C . PHE A 1 360 ? -21.36700 21.07100 180.00100 1.000 81.76722 536 PHE A C 1
ATOM 2690 O O . PHE A 1 360 ? -22.18800 20.57800 179.22000 1.000 90.10844 536 PHE A O 1
ATOM 2698 N N . LYS A 1 361 ? -21.20100 20.61300 181.24400 1.000 83.96733 537 LYS A N 1
ATOM 2699 C CA . LYS A 1 361 ? -21.84000 19.37200 181.67200 1.000 86.07906 537 LYS A CA 1
ATOM 2700 C C . LYS A 1 361 ? -23.35800 19.46500 181.66500 1.000 85.15003 537 LYS A C 1
ATOM 2701 O O . LYS A 1 361 ? -24.03000 18.43100 181.59600 1.000 90.73660 537 LYS A O 1
ATOM 2707 N N . GLU A 1 362 ? -23.91200 20.67500 181.70400 1.000 87.40106 538 GLU A N 1
ATOM 2708 C CA . GLU A 1 362 ? -25.33900 20.87800 181.90200 1.000 91.53059 538 GLU A CA 1
ATOM 2709 C C . GLU A 1 362 ? -26.09500 21.17600 180.61100 1.000 98.21913 538 GLU A C 1
ATOM 2710 O O . GLU A 1 362 ? -27.29200 21.48000 180.66800 1.000 100.58416 538 GLU A O 1
ATOM 2716 N N . ASP A 1 363 ? -25.44600 21.08100 179.45000 1.000 99.65383 539 ASP A N 1
ATOM 2717 C CA . ASP A 1 363 ? -26.04100 21.57100 178.21100 1.000 108.30848 539 ASP A CA 1
ATOM 2718 C C . ASP A 1 363 ? -26.43200 20.47700 177.22100 1.000 108.97277 539 ASP A C 1
ATOM 2719 O O . ASP A 1 363 ? -26.92400 20.80000 176.13300 1.000 111.39776 539 ASP A O 1
ATOM 2724 N N . ASN A 1 364 ? -26.23300 19.20200 177.56000 1.000 100.67953 540 ASN A N 1
ATOM 2725 C CA . ASN A 1 364 ? -26.83000 18.07400 176.83000 1.000 111.74058 540 ASN A CA 1
ATOM 2726 C C . ASN A 1 364 ? -26.40800 18.03100 175.35500 1.000 103.13642 540 ASN A C 1
ATOM 2727 O O . ASN A 1 364 ? -27.16000 17.57900 174.48800 1.000 112.78056 540 ASN A O 1
ATOM 2732 N N . GLU A 1 365 ? -25.20900 18.52600 175.05500 1.000 109.12887 541 GLU A N 1
ATOM 2733 C CA . GLU A 1 365 ? -24.49900 18.29200 173.79600 1.000 109.61146 541 GLU A CA 1
ATOM 2734 C C . GLU A 1 365 ? -25.33400 18.44800 172.52900 1.000 104.12964 541 GLU A C 1
ATOM 2735 O O . GLU A 1 365 ? -25.07900 17.76100 171.53500 1.000 114.52214 541 GLU A O 1
ATOM 2741 N N . ASN A 1 366 ? -26.32000 19.34600 172.52900 1.000 94.74919 542 ASN A N 1
ATOM 2742 C CA . ASN A 1 366 ? -26.92300 19.78500 171.27600 1.000 89.26294 542 ASN A CA 1
ATOM 2743 C C . ASN A 1 366 ? -27.21200 21.27900 171.31100 1.000 96.55381 542 ASN A C 1
ATOM 2744 O O . ASN A 1 366 ? -27.97600 21.77900 170.47400 1.000 84.29553 542 ASN A O 1
ATOM 2749 N N . THR A 1 367 ? -26.60600 22.00100 172.24700 1.000 84.20023 543 THR A N 1
ATOM 2750 C CA . THR A 1 367 ? -27.01200 23.35900 172.55900 1.000 82.93026 543 THR A CA 1
ATOM 2751 C C . THR A 1 367 ? -26.32400 24.34000 171.62400 1.000 85.09929 543 THR A C 1
ATOM 2752 O O . THR A 1 367 ? -25.14000 24.19200 171.31000 1.000 86.51292 543 THR A O 1
ATOM 2756 N N . THR A 1 368 ? -27.08400 25.32700 171.16200 1.000 97.70265 544 THR A N 1
ATOM 2757 C CA . THR A 1 368 ? -26.57500 26.39200 170.31200 1.000 90.20507 544 THR A CA 1
ATOM 2758 C C . THR A 1 368 ? -26.45500 27.66200 171.14300 1.000 89.14841 544 THR A C 1
ATOM 2759 O O . THR A 1 368 ? -27.38300 28.02000 171.87800 1.000 91.44939 544 THR A O 1
ATOM 2763 N N . TYR A 1 369 ? -25.31400 28.33400 171.02700 1.000 86.63476 545 TYR A N 1
ATOM 2764 C CA . TYR A 1 369 ? -25.03400 29.55700 171.76300 1.000 83.41538 545 TYR A CA 1
ATOM 2765 C C . TYR A 1 369 ? -24.97800 30.72100 170.78600 1.000 77.89280 545 TYR A C 1
ATOM 2766 O O . TYR A 1 369 ? -24.50700 30.57100 169.65500 1.000 86.76315 545 TYR A O 1
ATOM 2775 N N . HIS A 1 370 ? -25.45300 31.88000 171.22700 1.000 76.72266 546 HIS A N 1
ATOM 2776 C CA . HIS A 1 370 ? -25.53000 33.06500 170.38600 1.000 86.24361 546 HIS A CA 1
ATOM 2777 C C . HIS A 1 370 ? -24.54300 34.09700 170.90700 1.000 90.94500 546 HIS A C 1
ATOM 2778 O O . HIS A 1 370 ? -24.69600 34.60300 172.02500 1.000 87.76327 546 HIS A O 1
ATOM 2785 N N . VAL A 1 371 ? -23.53500 34.40300 170.09600 1.000 95.47100 547 VAL A N 1
ATOM 2786 C CA . VAL A 1 371 ? -22.46600 35.31400 170.45800 1.000 91.74428 547 VAL A CA 1
ATOM 2787 C C . VAL A 1 371 ? -22.32300 36.35200 169.34900 1.000 81.90546 547 VAL A C 1
ATOM 2788 O O . VAL A 1 371 ? -23.00900 36.29700 168.33100 1.000 92.67689 547 VAL A O 1
ATOM 2792 N N . ARG A 1 372 ? -21.40800 37.29200 169.55000 1.000 85.05145 548 ARG A N 1
ATOM 2793 C CA . ARG A 1 372 ? -21.27100 38.42700 168.65200 1.000 84.18281 548 ARG A CA 1
ATOM 2794 C C . ARG A 1 372 ? -20.31000 38.12000 167.51100 1.000 90.31549 548 ARG A C 1
ATOM 2795 O O . ARG A 1 372 ? -19.40400 37.29100 167.63500 1.000 94.87760 548 ARG A O 1
ATOM 2803 N N . GLU A 1 373 ? -20.52100 38.80500 166.39200 1.000 93.04452 549 GLU A N 1
ATOM 2804 C CA . GLU A 1 373 ? -19.58300 38.78400 165.28300 1.000 93.96340 549 GLU A CA 1
ATOM 2805 C C . GLU A 1 373 ? -18.63400 39.96900 165.40500 1.000 93.28793 549 GLU A C 1
ATOM 2806 O O . GLU A 1 373 ? -18.99500 41.02900 165.92500 1.000 91.19939 549 GLU A O 1
ATOM 2812 N N . TYR A 1 374 ? -17.40400 39.77100 164.93800 1.000 92.73649 550 TYR A N 1
ATOM 2813 C CA . TYR A 1 374 ? -16.40200 40.82200 164.93400 1.000 76.61104 550 TYR A CA 1
ATOM 2814 C C . TYR A 1 374 ? -15.64200 40.77100 163.62000 1.000 78.55924 550 TYR A C 1
ATOM 2815 O O . TYR A 1 374 ? -15.57600 39.73500 162.95500 1.000 97.86314 550 TYR A O 1
ATOM 2824 N N . GLY A 1 375 ? -15.06100 41.89800 163.26000 1.000 79.19496 551 GLY A N 1
ATOM 2825 C CA . GLY A 1 375 ? -14.24300 41.95600 162.07100 1.000 87.27906 551 GLY A CA 1
ATOM 2826 C C . GLY A 1 375 ? -12.81000 41.55300 162.34800 1.000 92.26138 551 GLY A C 1
ATOM 2827 O O . GLY A 1 375 ? -12.40700 41.32900 163.48900 1.000 92.39036 551 GLY A O 1
ATOM 2828 N N . THR A 1 376 ? -12.03700 41.48000 161.27400 1.000 100.84073 552 THR A N 1
ATOM 2829 C CA . THR A 1 376 ? -10.61300 41.20700 161.32400 1.000 101.92521 552 THR A CA 1
ATOM 2830 C C . THR A 1 376 ? -9.88400 42.51800 161.05700 1.000 100.85088 552 THR A C 1
ATOM 2831 O O . THR A 1 376 ? -10.45200 43.45100 160.48200 1.000 97.01509 552 THR A O 1
ATOM 2835 N N . LEU A 1 377 ? -8.64200 42.62000 161.54200 1.000 94.53152 553 LEU A N 1
ATOM 2836 C CA . LEU A 1 377 ? -7.83000 43.79500 161.22600 1.000 92.11735 553 LEU A CA 1
ATOM 2837 C C . LEU A 1 377 ? -7.75200 43.98400 159.72600 1.000 98.96173 553 LEU A C 1
ATOM 2838 O O . LEU A 1 377 ? -8.04800 45.06700 159.20500 1.000 105.06913 553 LEU A O 1
ATOM 2843 N N . ASP A 1 378 ? -7.35900 42.90800 159.03300 1.000 91.46434 554 ASP A N 1
ATOM 2844 C CA . ASP A 1 378 ? -7.16100 42.90000 157.55700 1.000 108.13343 554 ASP A CA 1
ATOM 2845 C C . ASP A 1 378 ? -8.49300 43.03700 156.80600 1.000 112.94125 554 ASP A C 1
ATOM 2846 O O . ASP A 1 378 ? -8.56800 42.55000 155.66100 1.000 115.99515 554 ASP A O 1
ATOM 2851 N N . GLU A 1 379 ? -9.49700 43.67000 157.41900 1.000 116.25277 555 GLU A N 1
ATOM 2852 C CA . GLU A 1 379 ? -10.80400 43.88000 156.73700 1.000 105.16817 555 GLU A CA 1
ATOM 2853 C C . GLU A 1 379 ? -10.75200 45.24100 156.03400 1.000 112.25450 555 GLU A C 1
ATOM 2854 O O . GLU A 1 379 ? -10.76100 45.27400 154.78700 1.000 123.03716 555 GLU A O 1
ATOM 2860 N N . PHE A 1 380 ? -10.69900 46.31100 156.83100 1.000 107.54295 556 PHE A N 1
ATOM 2861 C CA . PHE A 1 380 ? -10.59200 47.69200 156.36500 1.000 114.82416 556 PHE A CA 1
ATOM 2862 C C . PHE A 1 380 ? -9.40100 47.85200 155.44400 1.000 115.63991 556 PHE A C 1
ATOM 2863 O O . PHE A 1 380 ? -9.53900 48.23200 154.27700 1.000 128.84547 556 PHE A O 1
ATOM 2871 N N . LEU A 1 381 ? -8.21500 47.55800 155.95300 1.000 104.24845 557 LEU A N 1
ATOM 2872 C CA . LEU A 1 381 ? -7.10100 47.28900 155.06400 1.000 99.69377 557 LEU A CA 1
ATOM 2873 C C . LEU A 1 381 ? -7.41800 46.04600 154.23800 1.000 107.51741 557 LEU A C 1
ATOM 2874 O O . LEU A 1 381 ? -7.84900 45.02100 154.77400 1.000 117.59919 557 LEU A O 1
ATOM 2879 N N . LYS A 1 382 ? -7.23100 46.16100 152.92500 1.000 111.19614 558 LYS A N 1
ATOM 2880 C CA . LYS A 1 382 ? -7.65600 45.26100 151.84600 1.000 109.96625 558 LYS A CA 1
ATOM 2881 C C . LYS A 1 382 ? -9.13300 45.38400 151.46800 1.000 105.33715 558 LYS A C 1
ATOM 2882 O O . LYS A 1 382 ? -9.54400 44.67400 150.56600 1.000 113.56186 558 LYS A O 1
ATOM 2888 N N . LEU A 1 383 ? -9.94700 46.22100 152.12100 1.000 108.09455 559 LEU A N 1
ATOM 2889 C CA . LEU A 1 383 ? -11.22800 46.59000 151.51300 1.000 98.10671 559 LEU A CA 1
ATOM 2890 C C . LEU A 1 383 ? -11.55600 48.07800 151.59700 1.000 112.57432 559 LEU A C 1
ATOM 2891 O O . LEU A 1 383 ? -12.48900 48.51300 150.91500 1.000 119.96809 559 LEU A O 1
ATOM 2896 N N . LYS A 1 384 ? -10.82300 48.86900 152.38100 1.000 107.70937 560 LYS A N 1
ATOM 2897 C CA . LYS A 1 384 ? -11.16200 50.25700 152.71000 1.000 119.07743 560 LYS A CA 1
ATOM 2898 C C . LYS A 1 384 ? -9.86800 50.99200 153.05700 1.000 131.85588 560 LYS A C 1
ATOM 2899 O O . LYS A 1 384 ? -8.76800 50.53000 152.73700 1.000 135.80668 560 LYS A O 1
ATOM 2905 N N . ARG A 1 385 ? -9.99800 52.16800 153.67400 1.000 134.38312 561 ARG A N 1
ATOM 2906 C CA . ARG A 1 385 ? -8.85300 53.00300 154.00900 1.000 124.68757 561 ARG A CA 1
ATOM 2907 C C . ARG A 1 385 ? -8.70000 53.20800 155.52100 1.000 134.57483 561 ARG A C 1
ATOM 2908 O O . ARG A 1 385 ? -9.61000 52.95700 156.31800 1.000 139.52179 561 ARG A O 1
ATOM 2916 N N . VAL A 1 386 ? -7.49300 53.65800 155.87500 1.000 133.40842 562 VAL A N 1
ATOM 2917 C CA . VAL A 1 386 ? -6.84800 53.79000 157.18800 1.000 130.32314 562 VAL A CA 1
ATOM 2918 C C . VAL A 1 386 ? -7.44200 54.89500 158.06500 1.000 135.85414 562 VAL A C 1
ATOM 2919 O O . VAL A 1 386 ? -8.27400 55.68000 157.59900 1.000 130.00475 562 VAL A O 1
ATOM 2923 N N . ARG A 1 387 ? -7.03500 54.94200 159.35000 1.000 117.22382 563 ARG A N 1
ATOM 2924 C CA . ARG A 1 387 ? -7.63100 55.79700 160.39100 1.000 111.19917 563 ARG A CA 1
ATOM 2925 C C . ARG A 1 387 ? -9.08300 55.43400 160.69900 1.000 105.30877 563 ARG A C 1
ATOM 2926 O O . ARG A 1 387 ? -10.02500 56.19300 160.45200 1.000 122.11526 563 ARG A O 1
ATOM 2934 N N . THR A 1 388 ? -9.23300 54.20900 161.22100 1.000 97.89098 564 THR A N 1
ATOM 2935 C CA . THR A 1 388 ? -10.49100 53.58300 161.59200 1.000 109.42679 564 THR A CA 1
ATOM 2936 C C . THR A 1 388 ? -11.06500 54.06500 162.95000 1.000 109.32314 564 THR A C 1
ATOM 2937 O O . THR A 1 388 ? -11.96000 53.40700 163.49500 1.000 100.55315 564 THR A O 1
ATOM 2941 N N . LEU A 1 389 ? -10.58300 55.16300 163.53000 1.000 109.89808 565 LEU A N 1
ATOM 2942 C CA . LEU A 1 389 ? -11.21400 55.77300 164.70000 1.000 88.13248 565 LEU A CA 1
ATOM 2943 C C . LEU A 1 389 ? -11.76000 57.13800 164.30400 1.000 95.40398 565 LEU A C 1
ATOM 2944 O O . LEU A 1 389 ? -10.99600 58.02600 163.91200 1.000 100.58293 565 LEU A O 1
ATOM 2949 N N . ILE A 1 390 ? -13.07800 57.30900 164.43000 1.000 98.22665 566 ILE A N 1
ATOM 2950 C CA . ILE A 1 390 ? -13.77800 58.47100 163.89800 1.000 103.01406 566 ILE A CA 1
ATOM 2951 C C . ILE A 1 390 ? -14.65200 59.09100 164.98000 1.000 98.54864 566 ILE A C 1
ATOM 2952 O O . ILE A 1 390 ? -14.87500 58.51700 166.04600 1.000 104.01005 566 ILE A O 1
ATOM 2957 N N . GLU A 1 391 ? -15.13400 60.29300 164.68400 1.000 102.83257 567 GLU A N 1
ATOM 2958 C CA . GLU A 1 391 ? -16.15300 60.94800 165.48600 1.000 111.02942 567 GLU A CA 1
ATOM 2959 C C . GLU A 1 391 ? -17.54000 60.65400 164.92500 1.000 115.02407 567 GLU A C 1
ATOM 2960 O O . GLU A 1 391 ? -18.51800 60.57500 165.66700 1.000 112.92806 567 GLU A O 1
ATOM 2966 N N . VAL A 1 418 ? -29.82400 54.50800 165.45100 1.000 120.79627 594 VAL A N 1
ATOM 2967 C CA . VAL A 1 418 ? -29.04100 53.43300 164.85600 1.000 131.14662 594 VAL A CA 1
ATOM 2968 C C . VAL A 1 418 ? -28.22800 52.70400 165.93600 1.000 119.71624 594 VAL A C 1
ATOM 2969 O O . VAL A 1 418 ? -27.62800 53.33300 166.80900 1.000 112.64152 594 VAL A O 1
ATOM 2973 N N . ASP A 1 419 ? -28.22900 51.37300 165.87500 1.000 124.84375 595 ASP A N 1
ATOM 2974 C CA . ASP A 1 419 ? -27.53500 50.52900 166.84600 1.000 120.33187 595 ASP A CA 1
ATOM 2975 C C . ASP A 1 419 ? -27.06900 49.26000 166.13500 1.000 123.18785 595 ASP A C 1
ATOM 2976 O O . ASP A 1 419 ? -27.22000 49.12400 164.91700 1.000 129.39816 595 ASP A O 1
ATOM 2981 N N . LYS A 1 420 ? -26.49300 48.32600 166.89700 1.000 126.22318 596 LYS A N 1
ATOM 2982 C CA . LYS A 1 420 ? -25.87000 47.13000 166.33800 1.000 126.25213 596 LYS A CA 1
ATOM 2983 C C . LYS A 1 420 ? -25.93400 45.98900 167.34400 1.000 128.45901 596 LYS A C 1
ATOM 2984 O O . LYS A 1 420 ? -25.81200 46.21300 168.55100 1.000 123.82791 596 LYS A O 1
ATOM 2990 N N . VAL A 1 421 ? -26.14000 44.76700 166.84300 1.000 130.09366 597 VAL A N 1
ATOM 2991 C CA . VAL A 1 421 ? -25.89100 43.56600 167.63700 1.000 122.28519 597 VAL A CA 1
ATOM 2992 C C . VAL A 1 421 ? -24.91800 42.65600 166.89100 1.000 121.68678 597 VAL A C 1
ATOM 2993 O O . VAL A 1 421 ? -23.86400 42.28900 167.42600 1.000 120.70660 597 VAL A O 1
ATOM 2997 N N . LYS A 1 422 ? -25.26300 42.29000 165.65000 1.000 111.11915 598 LYS A N 1
ATOM 2998 C CA . LYS A 1 422 ? -24.40500 41.48800 164.76700 1.000 109.12877 598 LYS A CA 1
ATOM 2999 C C . LYS A 1 422 ? -24.02300 40.14800 165.40700 1.000 110.33239 598 LYS A C 1
ATOM 3000 O O . LYS A 1 422 ? -22.85100 39.85600 165.65300 1.000 107.26093 598 LYS A O 1
ATOM 3006 N N . THR A 1 423 ? -25.03900 39.33100 165.67200 1.000 108.33972 599 THR A N 1
ATOM 3007 C CA . THR A 1 423 ? -24.83700 38.08100 166.39100 1.000 97.31258 599 THR A CA 1
ATOM 3008 C C . THR A 1 423 ? -24.42800 36.94000 165.45600 1.000 91.08810 599 THR A C 1
ATOM 3009 O O . THR A 1 423 ? -24.65000 36.97700 164.24300 1.000 90.33833 599 THR A O 1
ATOM 3013 N N . LEU A 1 424 ? -23.81400 35.91600 166.05400 1.000 106.61398 600 LEU A N 1
ATOM 3014 C CA . LEU A 1 424 ? -23.52500 34.63800 165.41400 1.000 99.33985 600 LEU A CA 1
ATOM 3015 C C . LEU A 1 424 ? -24.02800 33.51100 166.30900 1.000 96.57361 600 LEU A C 1
ATOM 3016 O O . LEU A 1 424 ? -24.39700 33.72800 167.46600 1.000 89.79885 600 LEU A O 1
ATOM 3021 N N . SER A 1 425 ? -24.02300 32.29000 165.77300 1.000 95.77083 601 SER A N 1
ATOM 3022 C CA . SER A 1 425 ? -24.47800 31.12400 166.52100 1.000 85.27164 601 SER A CA 1
ATOM 3023 C C . SER A 1 425 ? -23.50800 29.96700 166.33100 1.000 84.24788 601 SER A C 1
ATOM 3024 O O . SER A 1 425 ? -22.98400 29.75700 165.23300 1.000 86.14695 601 SER A O 1
ATOM 3027 N N . ILE A 1 426 ? -23.28800 29.20500 167.40200 1.000 80.88188 602 ILE A N 1
ATOM 3028 C CA . ILE A 1 426 ? -22.39500 28.05500 167.35700 1.000 79.82929 602 ILE A CA 1
ATOM 3029 C C . ILE A 1 426 ? -22.89200 27.01300 168.35000 1.000 78.54134 602 ILE A C 1
ATOM 3030 O O . ILE A 1 426 ? -23.43200 27.34300 169.41000 1.000 77.37914 602 ILE A O 1
ATOM 3035 N N . SER A 1 427 ? -22.70200 25.74500 168.00100 1.000 77.68231 603 SER A N 1
ATOM 3036 C CA . SER A 1 427 ? -23.18300 24.63400 168.80700 1.000 83.36847 603 SER A CA 1
ATOM 3037 C C . SER A 1 427 ? -22.09000 24.11800 169.73600 1.000 78.50981 603 SER A C 1
ATOM 3038 O O . SER A 1 427 ? -20.89900 24.37100 169.54100 1.000 76.76636 603 SER A O 1
ATOM 3041 N N . LYS A 1 428 ? -22.52000 23.36800 170.75200 1.000 73.54319 604 LYS A N 1
ATOM 3042 C CA . LYS A 1 428 ? -21.56700 22.77000 171.67800 1.000 70.99085 604 LYS A CA 1
ATOM 3043 C C . LYS A 1 428 ? -20.71400 21.71000 170.99400 1.000 73.53975 604 LYS A C 1
ATOM 3044 O O . LYS A 1 428 ? -19.54000 21.54100 171.34500 1.000 74.22130 604 LYS A O 1
ATOM 3050 N N . ASN A 1 429 ? -21.27000 21.00800 170.00400 1.000 72.78931 605 ASN A N 1
ATOM 3051 C CA . ASN A 1 429 ? -20.49200 20.00600 169.28300 1.000 72.77838 605 ASN A CA 1
ATOM 3052 C C . ASN A 1 429 ? -19.29800 20.63800 168.58200 1.000 70.85677 605 ASN A C 1
ATOM 3053 O O . ASN A 1 429 ? -18.17200 20.13900 168.68300 1.000 70.12082 605 ASN A O 1
ATOM 3058 N N . LYS A 1 430 ? -19.52900 21.73200 167.85100 1.000 73.04795 606 LYS A N 1
ATOM 3059 C CA . LYS A 1 430 ? -18.42400 22.42600 167.19700 1.000 73.79081 606 LYS A CA 1
ATOM 3060 C C . LYS A 1 430 ? -17.40400 22.91400 168.21900 1.000 71.90600 606 LYS A C 1
ATOM 3061 O O . LYS A 1 430 ? -16.19400 22.75800 168.01900 1.000 71.48578 606 LYS A O 1
ATOM 3067 N N . ILE A 1 431 ? -17.87900 23.48300 169.33200 1.000 70.24463 607 ILE A N 1
ATOM 3068 C CA . ILE A 1 431 ? -16.97800 24.00200 170.36000 1.000 71.40849 607 ILE A CA 1
ATOM 3069 C C . ILE A 1 431 ? -16.07200 22.89400 170.87900 1.000 70.70250 607 ILE A C 1
ATOM 3070 O O . ILE A 1 431 ? -14.85000 23.06200 170.97800 1.000 65.48462 607 ILE A O 1
ATOM 3075 N N . ILE A 1 432 ? -16.65500 21.73800 171.20500 1.000 65.43275 608 ILE A N 1
ATOM 3076 C CA . ILE A 1 432 ? -15.84000 20.61700 171.66600 1.000 64.09754 608 ILE A CA 1
ATOM 3077 C C . ILE A 1 432 ? -14.89600 20.16100 170.56100 1.000 63.71948 608 ILE A C 1
ATOM 3078 O O . ILE A 1 432 ? -13.73300 19.82600 170.81700 1.000 68.73481 608 ILE A O 1
ATOM 3083 N N . GLU A 1 433 ? -15.37100 20.15700 169.31400 1.000 64.89853 609 GLU A N 1
ATOM 3084 C CA . GLU A 1 433 ? -14.53700 19.67800 168.21800 1.000 68.02402 609 GLU A CA 1
ATOM 3085 C C . GLU A 1 433 ? -13.37100 20.62000 167.95500 1.000 68.46887 609 GLU A C 1
ATOM 3086 O O . GLU A 1 433 ? -12.23200 20.17100 167.77400 1.000 74.92769 609 GLU A O 1
ATOM 3092 N N . VAL A 1 434 ? -13.62900 21.93000 167.94800 1.000 66.35287 610 VAL A N 1
ATOM 3093 C CA . VAL A 1 434 ? -12.56800 22.89500 167.67700 1.000 66.27032 610 VAL A CA 1
ATOM 3094 C C . VAL A 1 434 ? -11.56700 22.93100 168.82600 1.000 63.87674 610 VAL A C 1
ATOM 3095 O O . VAL A 1 434 ? -10.35300 23.03100 168.60500 1.000 63.53434 610 VAL A O 1
ATOM 3099 N N . CYS A 1 435 ? -12.05100 22.84300 170.06700 1.000 62.95089 611 CYS A N 1
ATOM 3100 C CA . CYS A 1 435 ? -11.14100 22.79200 171.20800 1.000 65.44498 611 CYS A CA 1
ATOM 3101 C C . CYS A 1 435 ? -10.23000 21.57400 171.11900 1.000 68.77091 611 CYS A C 1
ATOM 3102 O O . CYS A 1 435 ? -9.00600 21.68800 171.25500 1.000 65.03246 611 CYS A O 1
ATOM 3105 N N . HIS A 1 436 ? -10.81100 20.39700 170.86500 1.000 69.81581 612 HIS A N 1
ATOM 3106 C CA . HIS A 1 436 ? -10.00600 19.18800 170.71600 1.000 63.35611 612 HIS A CA 1
ATOM 3107 C C . HIS A 1 436 ? -9.04000 19.30900 169.54800 1.000 64.58168 612 HIS A C 1
ATOM 3108 O O . HIS A 1 436 ? -7.88300 18.88700 169.64600 1.000 62.77824 612 HIS A O 1
ATOM 3115 N N . SER A 1 437 ? -9.49700 19.88300 168.43200 1.000 63.32954 613 SER A N 1
ATOM 3116 C CA . SER A 1 437 ? -8.61900 20.04400 167.27800 1.000 64.04052 613 SER A CA 1
ATOM 3117 C C . SER A 1 437 ? -7.43600 20.95000 167.60400 1.000 68.83367 613 SER A C 1
ATOM 3118 O O . SER A 1 437 ? -6.30000 20.66400 167.20800 1.000 68.83446 613 SER A O 1
ATOM 3121 N N . GLN A 1 438 ? -7.67800 22.04100 168.33500 1.000 64.08152 614 GLN A N 1
ATOM 3122 C CA . GLN A 1 438 ? -6.58400 22.93100 168.71300 1.000 68.98361 614 GLN A CA 1
ATOM 3123 C C . GLN A 1 438 ? -5.62200 22.24800 169.67800 1.000 65.50427 614 GLN A C 1
ATOM 3124 O O . GLN A 1 438 ? -4.40600 22.45700 169.60300 1.000 69.75766 614 GLN A O 1
ATOM 3130 N N . ILE A 1 439 ? -6.14500 21.43300 170.59400 1.000 56.65915 615 ILE A N 1
ATOM 3131 C CA . ILE A 1 439 ? -5.28500 20.75800 171.56000 1.000 54.72451 615 ILE A CA 1
ATOM 3132 C C . ILE A 1 439 ? -4.49300 19.64500 170.88600 1.000 61.57307 615 ILE A C 1
ATOM 3133 O O . ILE A 1 439 ? -3.26900 19.55300 171.03400 1.000 61.15737 615 ILE A O 1
ATOM 3138 N N . GLU A 1 440 ? -5.17700 18.79200 170.12600 1.000 66.85617 616 GLU A N 1
ATOM 3139 C CA . GLU A 1 440 ? -4.57700 17.54600 169.66700 1.000 69.54840 616 GLU A CA 1
ATOM 3140 C C . GLU A 1 440 ? -3.87900 17.66000 168.31800 1.000 71.83261 616 GLU A C 1
ATOM 3141 O O . GLU A 1 440 ? -2.99900 16.84300 168.02800 1.000 71.89340 616 GLU A O 1
ATOM 3147 N N . ASP A 1 441 ? -4.22300 18.65300 167.49700 1.000 65.72742 617 ASP A N 1
ATOM 3148 C CA . ASP A 1 441 ? -3.67500 18.75800 166.15100 1.000 62.76788 617 ASP A CA 1
ATOM 3149 C C . ASP A 1 441 ? -2.76200 19.96200 165.96700 1.000 74.43409 617 ASP A C 1
ATOM 3150 O O . ASP A 1 441 ? -2.37000 20.25600 164.83400 1.000 83.99012 617 ASP A O 1
ATOM 3155 N N . ALA A 1 442 ? -2.41400 20.66700 167.03900 1.000 79.30131 618 ALA A N 1
ATOM 3156 C CA . ALA A 1 442 ? -1.51100 21.80300 166.91400 1.000 68.93022 618 ALA A CA 1
ATOM 3157 C C . ALA A 1 442 ? -0.12600 21.31200 166.50900 1.000 61.57979 618 ALA A C 1
ATOM 3158 O O . ALA A 1 442 ? 0.45600 20.45100 167.17800 1.000 76.28708 618 ALA A O 1
ATOM 3160 N N . THR A 1 443 ? 0.38700 21.83600 165.39900 1.000 63.20959 619 THR A N 1
ATOM 3161 C CA . THR A 1 443 ? 1.71700 21.50900 164.90900 1.000 71.00439 619 THR A CA 1
ATOM 3162 C C . THR A 1 443 ? 2.49500 22.79500 164.66900 1.000 65.41848 619 THR A C 1
ATOM 3163 O O . THR A 1 443 ? 1.91800 23.86800 164.47500 1.000 73.63940 619 THR A O 1
ATOM 3167 N N . CYS A 1 444 ? 3.82200 22.67500 164.68000 1.000 67.05827 620 CYS A N 1
ATOM 3168 C CA . CYS A 1 444 ? 4.70500 23.80500 164.43800 1.000 65.20647 620 CYS A CA 1
ATOM 3169 C C . CYS A 1 444 ? 5.74800 23.43500 163.39400 1.000 70.12585 620 CYS A C 1
ATOM 3170 O O . CYS A 1 444 ? 6.09700 22.26300 163.22000 1.000 65.24847 620 CYS A O 1
ATOM 3173 N N . LEU A 1 445 ? 6.21700 24.45200 162.68000 1.000 68.35892 621 LEU A N 1
ATOM 3174 C CA . LEU A 1 445 ? 7.26500 24.30600 161.68100 1.000 69.59446 621 LEU A CA 1
ATOM 3175 C C . LEU A 1 445 ? 8.58800 24.76400 162.27800 1.000 68.98735 621 LEU A C 1
ATOM 3176 O O . LEU A 1 445 ? 8.64400 25.79500 162.95700 1.000 74.81228 621 LEU A O 1
ATOM 3181 N N . VAL A 1 446 ? 9.64100 23.99100 162.04600 1.000 68.40057 622 VAL A N 1
ATOM 3182 C CA . VAL A 1 446 ? 10.97700 24.33100 162.51900 1.000 87.67633 622 VAL A CA 1
ATOM 3183 C C . VAL A 1 446 ? 11.90000 24.43000 161.31200 1.000 100.39748 622 VAL A C 1
ATOM 3184 O O . VAL A 1 446 ? 11.78800 23.64400 160.36300 1.000 103.11209 622 VAL A O 1
ATOM 3188 N N . LYS A 1 447 ? 12.77700 25.43300 161.32800 1.000 100.45534 623 LYS A N 1
ATOM 3189 C CA . LYS A 1 447 ? 13.80200 25.52800 160.30000 1.000 101.89643 623 LYS A CA 1
ATOM 3190 C C . LYS A 1 447 ? 14.74600 24.34000 160.42700 1.000 104.33682 623 LYS A C 1
ATOM 3191 O O . LYS A 1 447 ? 15.16300 23.97400 161.52800 1.000 106.49783 623 LYS A O 1
ATOM 3197 N N . ASN A 1 448 ? 15.08800 23.73700 159.29200 1.000 109.48307 624 ASN A N 1
ATOM 3198 C CA . ASN A 1 448 ? 15.73800 22.43300 159.30900 1.000 118.21749 624 ASN A CA 1
ATOM 3199 C C . ASN A 1 448 ? 17.25500 22.50300 159.21000 1.000 118.30417 624 ASN A C 1
ATOM 3200 O O . ASN A 1 448 ? 17.93000 21.56600 159.65300 1.000 127.58297 624 ASN A O 1
ATOM 3205 N N . LYS A 1 449 ? 17.79900 23.58500 158.64900 1.000 115.54652 625 LYS A N 1
ATOM 3206 C CA . LYS A 1 449 ? 19.21700 23.81100 158.37100 1.000 119.77783 625 LYS A CA 1
ATOM 3207 C C . LYS A 1 449 ? 19.68700 22.97600 157.18800 1.000 123.19072 625 LYS A C 1
ATOM 3208 O O . LYS A 1 449 ? 20.84500 23.11300 156.76700 1.000 117.43310 625 LYS A O 1
ATOM 3214 N N . GLU A 1 450 ? 18.83200 22.10800 156.64700 1.000 124.36095 626 GLU A N 1
ATOM 3215 C CA . GLU A 1 450 ? 18.91700 21.63100 155.27500 1.000 119.14567 626 GLU A CA 1
ATOM 3216 C C . GLU A 1 450 ? 17.88700 22.33200 154.39200 1.000 127.77415 626 GLU A C 1
ATOM 3217 O O . GLU A 1 450 ? 17.61300 21.87500 153.27500 1.000 130.86736 626 GLU A O 1
ATOM 3223 N N . GLY A 1 451 ? 17.31500 23.43600 154.88300 1.000 124.08614 627 GLY A N 1
ATOM 3224 C CA . GLY A 1 451 ? 16.21700 24.14300 154.24800 1.000 115.71485 627 GLY A CA 1
ATOM 3225 C C . GLY A 1 451 ? 15.01800 23.28400 153.89800 1.000 115.04610 627 GLY A C 1
ATOM 3226 O O . GLY A 1 451 ? 14.65800 23.16500 152.72200 1.000 116.24571 627 GLY A O 1
ATOM 3227 N N . GLN A 1 452 ? 14.38200 22.68400 154.90600 1.000 114.85046 628 GLN A N 1
ATOM 3228 C CA . GLN A 1 452 ? 13.30700 21.73000 154.65400 1.000 114.09970 628 GLN A CA 1
ATOM 3229 C C . GLN A 1 452 ? 12.02100 22.04100 155.41700 1.000 107.06932 628 GLN A C 1
ATOM 3230 O O . GLN A 1 452 ? 10.93400 21.68700 154.95000 1.000 117.22408 628 GLN A O 1
ATOM 3236 N N . TYR A 1 453 ? 12.11800 22.69500 156.57700 1.000 100.03034 629 TYR A N 1
ATOM 3237 C CA . TYR A 1 453 ? 10.93800 23.09600 157.35100 1.000 101.76915 629 TYR A CA 1
ATOM 3238 C C . TYR A 1 453 ? 10.05800 21.89700 157.73200 1.000 115.23850 629 TYR A C 1
ATOM 3239 O O . TYR A 1 453 ? 8.92000 21.75800 157.27700 1.000 112.10584 629 TYR A O 1
ATOM 3248 N N . ASP A 1 454 ? 10.62900 20.99500 158.53200 1.000 116.90911 630 ASP A N 1
ATOM 3249 C CA . ASP A 1 454 ? 9.86600 19.87300 159.07300 1.000 102.34626 630 ASP A CA 1
ATOM 3250 C C . ASP A 1 454 ? 8.74400 20.35000 159.99700 1.000 97.80276 630 ASP A C 1
ATOM 3251 O O . ASP A 1 454 ? 8.74500 21.48000 160.49600 1.000 99.05876 630 ASP A O 1
ATOM 3256 N N . LEU A 1 455 ? 7.78700 19.45200 160.23900 1.000 101.18281 631 LEU A N 1
ATOM 3257 C CA . LEU A 1 455 ? 6.65100 19.69800 161.12200 1.000 86.45489 631 LEU A CA 1
ATOM 3258 C C . LEU A 1 455 ? 6.76900 18.87700 162.40100 1.000 88.63077 631 LEU A C 1
ATOM 3259 O O . LEU A 1 455 ? 7.11500 17.69200 162.36000 1.000 99.84285 631 LEU A O 1
ATOM 3264 N N . PHE A 1 456 ? 6.44400 19.50500 163.53100 1.000 90.13196 632 PHE A N 1
ATOM 3265 C CA . PHE A 1 456 ? 6.51600 18.86700 164.83800 1.000 76.91535 632 PHE A CA 1
ATOM 3266 C C . PHE A 1 456 ? 5.21200 19.06600 165.60100 1.000 75.76309 632 PHE A C 1
ATOM 3267 O O . PHE A 1 456 ? 4.53800 20.08800 165.45900 1.000 74.37493 632 PHE A O 1
ATOM 3275 N N . LYS A 1 457 ? 4.86400 18.06900 166.41000 1.000 85.95901 633 LYS A N 1
ATOM 3276 C CA . LYS A 1 457 ? 3.71300 18.11500 167.29800 1.000 70.83504 633 LYS A CA 1
ATOM 3277 C C . LYS A 1 457 ? 4.19100 18.01000 168.74300 1.000 76.06917 633 LYS A C 1
ATOM 3278 O O . LYS A 1 457 ? 5.29400 17.53300 169.01900 1.000 91.32740 633 LYS A O 1
ATOM 3284 N N . ARG A 1 458 ? 3.35000 18.46000 169.67000 1.000 77.27667 634 ARG A N 1
ATOM 3285 C CA . ARG A 1 458 ? 3.70000 18.42800 171.08400 1.000 74.92156 634 ARG A CA 1
ATOM 3286 C C . ARG A 1 458 ? 3.42300 17.05400 171.67800 1.000 67.57953 634 ARG A C 1
ATOM 3287 O O . ARG A 1 458 ? 2.36800 16.46200 171.43100 1.000 80.10050 634 ARG A O 1
ATOM 3295 N N . LYS A 1 459 ? 4.38800 16.53300 172.44000 1.000 74.74248 635 LYS A N 1
ATOM 3296 C CA . LYS A 1 459 ? 4.13400 15.33300 173.23200 1.000 76.03658 635 LYS A CA 1
ATOM 3297 C C . LYS A 1 459 ? 3.10100 15.60500 174.31900 1.000 71.56857 635 LYS A C 1
ATOM 3298 O O . LYS A 1 459 ? 2.22500 14.77000 174.58100 1.000 65.00422 635 LYS A O 1
ATOM 3304 N N . GLN A 1 460 ? 3.20100 16.76100 174.96800 1.000 68.73472 636 GLN A N 1
ATOM 3305 C CA . GLN A 1 460 ? 2.29900 17.14900 176.04200 1.000 65.36945 636 GLN A CA 1
ATOM 3306 C C . GLN A 1 460 ? 2.29400 18.66800 176.12000 1.000 59.06489 636 GLN A C 1
ATOM 3307 O O . GLN A 1 460 ? 3.27100 19.32100 175.74700 1.000 67.08477 636 GLN A O 1
ATOM 3313 N N . GLY A 1 461 ? 1.18600 19.22100 176.59200 1.000 54.13363 637 GLY A N 1
ATOM 3314 C CA . GLY A 1 461 ? 1.07100 20.65400 176.76000 1.000 60.54911 637 GLY A CA 1
ATOM 3315 C C . GLY A 1 461 ? 0.34700 21.31600 175.60600 1.000 53.79239 637 GLY A C 1
ATOM 3316 O O . GLY A 1 461 ? -0.20600 20.67600 174.70800 1.000 54.21565 637 GLY A O 1
ATOM 3317 N N . VAL A 1 462 ? 0.37800 22.64200 175.63400 1.000 53.06168 638 VAL A N 1
ATOM 3318 C CA . VAL A 1 462 ? -0.29400 23.46700 174.64100 1.000 67.68162 638 VAL A CA 1
ATOM 3319 C C . VAL A 1 462 ? 0.67200 24.55500 174.20300 1.000 55.62829 638 VAL A C 1
ATOM 3320 O O . VAL A 1 462 ? 1.43100 25.09100 175.01900 1.000 52.49701 638 VAL A O 1
ATOM 3324 N N . PHE A 1 463 ? 0.66400 24.85900 172.90900 1.000 64.63254 639 PHE A N 1
ATOM 3325 C CA . PHE A 1 463 ? 1.54100 25.89400 172.38800 1.000 55.92915 639 PHE A CA 1
ATOM 3326 C C . PHE A 1 463 ? 1.04200 27.26200 172.81600 1.000 61.92856 639 PHE A C 1
ATOM 3327 O O . PHE A 1 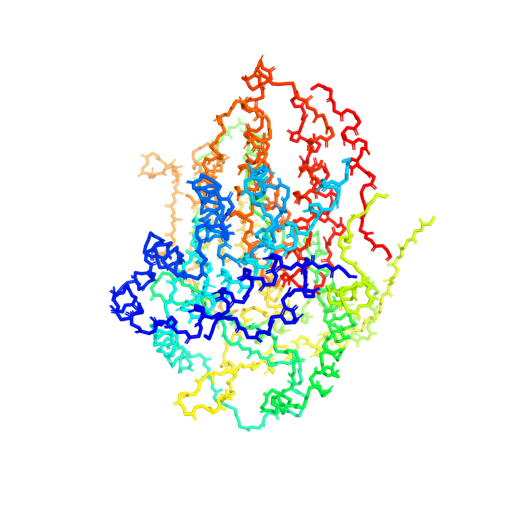463 ? -0.12600 27.60200 172.61000 1.000 65.72970 639 PHE A O 1
ATOM 3335 N N . GLN A 1 464 ? 1.93100 28.05300 173.40400 1.000 70.01490 640 GLN A N 1
ATOM 3336 C CA . GLN A 1 464 ? 1.62100 29.44800 173.65900 1.000 56.75374 640 GLN A CA 1
ATOM 3337 C C . GLN A 1 464 ? 1.64700 30.20900 172.34100 1.000 60.12455 640 GLN A C 1
ATOM 3338 O O . GLN A 1 464 ? 2.57500 30.05200 171.54100 1.000 70.69934 640 GLN A O 1
ATOM 3344 N N . GLY A 1 465 ? 0.62600 31.02500 172.10700 1.000 61.08625 641 GLY A N 1
ATOM 3345 C CA . GLY A 1 465 ? 0.49600 31.76300 170.86200 1.000 61.98640 641 GLY A CA 1
ATOM 3346 C C . GLY A 1 465 ? -0.70300 31.38900 170.01600 1.000 62.50899 641 GLY A C 1
ATOM 3347 O O . GLY A 1 465 ? -0.99700 32.10100 169.04400 1.000 65.31965 641 GLY A O 1
ATOM 3348 N N . PHE A 1 466 ? -1.39500 30.29200 170.31300 1.000 63.67530 642 PHE A N 1
ATOM 3349 C CA . PHE A 1 466 ? -2.63200 29.97200 169.61900 1.000 61.72096 642 PHE A CA 1
ATOM 3350 C C . PHE A 1 466 ? -3.81500 30.68100 170.27100 1.000 60.53930 642 PHE A C 1
ATOM 3351 O O . PHE A 1 466 ? -3.74100 31.17400 171.40200 1.000 64.01238 642 PHE A O 1
ATOM 3359 N N . SER A 1 467 ? -4.93500 30.68900 169.54600 1.000 61.91136 643 SER A N 1
ATOM 3360 C CA . SER A 1 467 ? -6.07500 31.52000 169.92400 1.000 61.46850 643 SER A CA 1
ATOM 3361 C C . SER A 1 467 ? -6.59900 31.17200 171.31300 1.000 59.31206 643 SER A C 1
ATOM 3362 O O . SER A 1 467 ? -6.93400 32.06400 172.10100 1.000 65.60420 643 SER A O 1
ATOM 3365 N N . LEU A 1 468 ? -6.69200 29.88300 171.62600 1.000 58.54112 644 LEU A N 1
ATOM 3366 C CA . LEU A 1 468 ? -7.35400 29.42800 172.83900 1.000 56.10144 644 LEU A CA 1
ATOM 3367 C C . LEU A 1 468 ? -6.38900 29.02500 173.94800 1.000 54.26543 644 LEU A C 1
ATOM 3368 O O . LEU A 1 468 ? -6.84700 28.60800 175.01500 1.000 54.98623 644 LEU A O 1
ATOM 3373 N N . SER A 1 469 ? -5.07600 29.15900 173.73700 1.000 53.47295 645 SER A N 1
ATOM 3374 C CA . SER A 1 469 ? -4.11400 28.64800 174.71200 1.000 53.95200 645 SER A CA 1
ATOM 3375 C C . SER A 1 469 ? -4.27900 29.32800 176.06600 1.000 60.40076 645 SER A C 1
ATOM 3376 O O . SER A 1 469 ? -4.27100 28.66700 177.11200 1.000 54.45314 645 SER A O 1
ATOM 3379 N N . GLY A 1 470 ? -4.43500 30.65300 176.06800 1.000 56.95247 646 GLY A N 1
ATOM 3380 C CA . GLY A 1 470 ? -4.58500 31.35700 177.33000 1.000 49.28085 646 GLY A CA 1
ATOM 3381 C C . GLY A 1 470 ? -5.85200 30.96900 178.06500 1.000 49.60294 646 GLY A C 1
ATOM 3382 O O . GLY A 1 470 ? -5.82500 30.71000 179.27200 1.000 56.32197 646 GLY A O 1
ATOM 3383 N N . ILE A 1 471 ? -6.97100 30.87400 177.34400 1.000 51.54117 647 ILE A N 1
ATOM 3384 C CA . ILE A 1 471 ? -8.21400 30.52400 178.01800 1.000 50.68147 647 ILE A CA 1
ATOM 3385 C C . ILE A 1 471 ? -8.22800 29.04400 178.37800 1.000 51.61177 647 ILE A C 1
ATOM 3386 O O . ILE A 1 471 ? -8.86600 28.64600 179.36100 1.000 50.99284 647 ILE A O 1
ATOM 3391 N N . PHE A 1 472 ? -7.51400 28.20700 177.61800 1.000 51.39713 648 PHE A N 1
ATOM 3392 C CA . PHE A 1 472 ? -7.35100 26.81600 178.02700 1.000 61.91263 648 PHE A CA 1
ATOM 3393 C C . PHE A 1 472 ? -6.73500 26.74300 179.41800 1.000 55.22231 648 PHE A C 1
ATOM 3394 O O . PHE A 1 472 ? -7.30900 26.14500 180.33600 1.000 53.59102 648 PHE A O 1
ATOM 3402 N N . CYS A 1 473 ? -5.59800 27.41700 179.60700 1.000 59.83788 649 CYS A N 1
ATOM 3403 C CA . CYS A 1 473 ? -4.92300 27.39000 180.89900 1.000 56.98512 649 CYS A CA 1
ATOM 3404 C C . CYS A 1 473 ? -5.79900 27.98900 181.99100 1.000 54.94047 649 CYS A C 1
ATOM 3405 O O . CYS A 1 473 ? -5.75000 27.54100 183.14200 1.000 50.89835 649 CYS A O 1
ATOM 3408 N N . ASP A 1 474 ? -6.63800 28.96600 181.64100 1.000 52.83919 650 ASP A N 1
ATOM 3409 C CA . ASP A 1 474 ? -7.54100 29.56400 182.62000 1.000 49.14035 650 ASP A CA 1
ATOM 3410 C C . ASP A 1 474 ? -8.64200 28.58900 183.02100 1.000 56.31482 650 ASP A C 1
ATOM 3411 O O . ASP A 1 474 ? -8.97400 28.47100 184.20600 1.000 59.00790 650 ASP A O 1
ATOM 3416 N N . ILE A 1 475 ? -9.21400 27.88000 182.04600 1.000 61.84586 651 ILE A N 1
ATOM 3417 C CA . ILE A 1 475 ? -10.24800 26.89000 182.34200 1.000 57.87752 651 ILE A CA 1
ATOM 3418 C C . ILE A 1 475 ? -9.69500 25.80100 183.25400 1.000 59.17727 651 ILE A C 1
ATOM 3419 O O . ILE A 1 475 ? -10.31700 25.42900 184.25600 1.000 61.06779 651 ILE A O 1
ATOM 3424 N N . LEU A 1 476 ? -8.52000 25.26600 182.91200 1.000 51.79453 652 LEU A N 1
ATOM 3425 C CA . LEU A 1 476 ? -7.97800 24.13600 183.66100 1.000 55.26250 652 LEU A CA 1
ATOM 3426 C C . LEU A 1 476 ? -7.60700 24.53800 185.08500 1.000 64.02495 652 LEU A C 1
ATOM 3427 O O . LEU A 1 476 ? -7.96700 23.84900 186.04800 1.000 62.27732 652 LEU A O 1
ATOM 3432 N N . TYR A 1 477 ? -6.89600 25.65900 185.24400 1.000 57.86846 653 TYR A N 1
ATOM 3433 C CA . TYR A 1 477 ? -6.46400 26.05900 186.58100 1.000 67.93148 653 TYR A CA 1
ATOM 3434 C C . TYR A 1 477 ? -7.63200 26.54500 187.43600 1.000 63.21867 653 TYR A C 1
ATOM 3435 O O . TYR A 1 477 ? -7.61600 26.36200 188.65900 1.000 65.51040 653 TYR A O 1
ATOM 3444 N N . SER A 1 478 ? -8.65400 27.15300 186.82800 1.000 56.68508 654 SER A N 1
ATOM 3445 C CA . SER A 1 478 ? -9.85700 27.47300 187.59300 1.000 63.97264 654 SER A CA 1
ATOM 3446 C C . SER A 1 478 ? -10.54100 26.20300 188.07700 1.000 71.12223 654 SER A C 1
ATOM 3447 O O . SER A 1 478 ? -10.96200 26.11800 189.23700 1.000 80.33191 654 SER A O 1
ATOM 3450 N N . THR A 1 479 ? -10.66300 25.20900 187.19400 1.000 63.81541 655 THR A N 1
ATOM 3451 C CA . THR A 1 479 ? -11.20700 23.91400 187.58300 1.000 60.37015 655 THR A CA 1
ATOM 3452 C C . THR A 1 479 ? -10.34400 23.25000 188.64700 1.000 63.23046 655 THR A C 1
ATOM 3453 O O . THR A 1 479 ? -10.86300 22.66700 189.60600 1.000 69.60366 655 THR A O 1
ATOM 3465 N N . VAL A 1 481 ? -8.20000 24.68800 190.84900 1.000 62.49311 657 VAL A N 1
ATOM 3466 C CA . VAL A 1 481 ? -8.29100 25.39500 192.12400 1.000 66.06491 657 VAL A CA 1
ATOM 3467 C C . VAL A 1 481 ? -9.60600 25.06900 192.82100 1.000 75.54145 657 VAL A C 1
ATOM 3468 O O . VAL A 1 481 ? -9.64900 24.88300 194.04400 1.000 72.58879 657 VAL A O 1
ATOM 3472 N N . SER A 1 482 ? -10.68700 24.94000 192.04700 1.000 74.55190 658 SER A N 1
ATOM 3473 C CA . SER A 1 482 ? -12.01100 24.76900 192.63600 1.000 79.38715 658 SER A CA 1
ATOM 3474 C C . SER A 1 482 ? -12.20400 23.37300 193.21400 1.000 76.36347 658 SER A C 1
ATOM 3475 O O . SER A 1 482 ? -12.89500 23.21600 194.22600 1.000 79.40422 658 SER A O 1
ATOM 3478 N N . LYS A 1 483 ? -11.60100 22.35500 192.60100 1.000 73.51558 659 LYS A N 1
ATOM 3479 C CA . LYS A 1 483 ? -11.77600 20.98400 193.06300 1.000 78.55460 659 LYS A CA 1
ATOM 3480 C C . LYS A 1 483 ? -10.73500 20.57700 194.09200 1.000 81.88956 659 LYS A C 1
ATOM 3481 O O . LYS A 1 483 ? -11.00000 19.69900 194.92100 1.000 83.17551 659 LYS A O 1
ATOM 3487 N N . GLU A 1 484 ? -9.55900 21.19700 194.06000 1.000 86.81186 660 GLU A N 1
ATOM 3488 C CA . GLU A 1 484 ? -8.44700 20.76600 194.89200 1.000 83.09452 660 GLU A CA 1
ATOM 3489 C C . GLU A 1 484 ? -8.36800 21.49600 196.22800 1.000 89.95296 660 GLU A C 1
ATOM 3490 O O . GLU A 1 484 ? -7.86900 20.92000 197.19900 1.000 103.02995 660 GLU A O 1
ATOM 3496 N N . PHE A 1 485 ? -8.91300 22.70300 196.33100 1.000 84.91479 661 PHE A N 1
ATOM 3497 C CA . PHE A 1 485 ? -8.77000 23.53800 197.52000 1.000 78.54657 661 PHE A CA 1
ATOM 3498 C C . PHE A 1 485 ? -10.10600 23.71300 198.23100 1.000 90.54270 661 PHE A C 1
ATOM 3499 O O . PHE A 1 485 ? -10.44000 24.80200 198.70300 1.000 96.90534 661 PHE A O 1
ATOM 3507 N N . LYS A 1 486 ? -10.88300 22.62600 198.30200 1.000 95.41931 662 LYS A N 1
ATOM 3508 C CA . LYS A 1 486 ? -12.23400 22.69200 198.85300 1.000 92.44585 662 LYS A CA 1
ATOM 3509 C C . LYS A 1 486 ? -12.25000 23.24700 200.27100 1.000 97.44086 662 LYS A C 1
ATOM 3510 O O . LYS A 1 486 ? -13.18700 23.96300 200.64300 1.000 104.21432 662 LYS A O 1
ATOM 3516 N N . PHE A 1 487 ? -11.21700 22.97200 201.06500 1.000 95.88815 663 PHE A N 1
ATOM 3517 C CA . PHE A 1 487 ? -11.22600 23.41300 202.45400 1.000 96.21448 663 PHE A CA 1
ATOM 3518 C C . PHE A 1 487 ? -10.77100 24.86100 202.56000 1.000 96.21885 663 PHE A C 1
ATOM 3519 O O . PHE A 1 487 ? -9.87500 25.18300 203.34600 1.000 102.59846 663 PHE A O 1
ATOM 3527 N N . LEU A 1 488 ? -11.39800 25.75200 201.79900 1.000 95.00758 664 LEU A N 1
ATOM 3528 C CA . LEU A 1 488 ? -11.12300 27.17600 201.91700 1.000 96.24991 664 LEU A CA 1
ATOM 3529 C C . LEU A 1 488 ? -12.35600 28.06200 201.90100 1.000 100.21929 664 LEU A C 1
ATOM 3530 O O . LEU A 1 488 ? -12.27400 29.20100 202.38200 1.000 111.46768 664 LEU A O 1
ATOM 3535 N N . TRP A 1 489 ? -13.48700 27.59300 201.37100 1.000 93.17743 665 TRP A N 1
ATOM 3536 C CA . TRP A 1 489 ? -14.59800 28.46300 201.00800 1.000 100.18109 665 TRP A CA 1
ATOM 3537 C C . TRP A 1 489 ? -15.83700 28.23900 201.87200 1.000 108.43565 665 TRP A C 1
ATOM 3538 O O . TRP A 1 489 ? -16.95500 28.55100 201.44800 1.000 117.87570 665 TRP A O 1
ATOM 3549 N N . GLU A 1 490 ? -15.66100 27.69000 203.07000 1.000 107.73923 666 GLU A N 1
ATOM 3550 C CA . GLU A 1 490 ? -16.67000 27.75500 204.11800 1.000 105.27684 666 GLU A CA 1
ATOM 3551 C C . GLU A 1 490 ? -16.18900 28.57000 205.30800 1.000 114.00961 666 GLU A C 1
ATOM 3552 O O . GLU A 1 490 ? -16.96000 28.79900 206.24700 1.000 113.15380 666 GLU A O 1
ATOM 3558 N N . ALA A 1 491 ? -14.93200 29.00800 205.29000 1.000 110.10670 667 ALA A N 1
ATOM 3559 C CA . ALA A 1 491 ? -14.33400 29.85700 206.31400 1.000 119.88616 667 ALA A CA 1
ATOM 3560 C C . ALA A 1 491 ? -13.56700 31.00500 205.66300 1.000 117.74795 667 ALA A C 1
ATOM 3561 O O . ALA A 1 491 ? -12.43400 31.32100 206.03300 1.000 117.89542 667 ALA A O 1
ATOM 3563 N N . THR A 1 492 ? -14.19400 31.64400 204.66600 1.000 111.62135 668 THR A N 1
ATOM 3564 C CA . THR A 1 492 ? -13.56900 32.75100 203.94300 1.000 102.20410 668 THR A CA 1
ATOM 3565 C C . THR A 1 492 ? -13.19900 33.91300 204.85900 1.000 104.17558 668 THR A C 1
ATOM 3566 O O . THR A 1 492 ? -12.32900 34.71800 204.50600 1.000 102.44943 668 THR A O 1
ATOM 3570 N N . GLU A 1 493 ? -13.82900 34.01000 206.02900 1.000 105.57697 669 GLU A N 1
ATOM 3571 C CA . GLU A 1 493 ? -13.53900 35.08000 206.97300 1.000 112.05902 669 GLU A CA 1
ATOM 3572 C C . GLU A 1 493 ? -12.11100 35.04000 207.50400 1.000 110.01043 669 GLU A C 1
ATOM 3573 O O . GLU A 1 493 ? -11.66000 36.03200 208.08500 1.000 112.21396 669 GLU A O 1
ATOM 3579 N N . ASP A 1 494 ? -11.39300 33.92900 207.32400 1.000 100.11275 670 ASP A N 1
ATOM 3580 C CA . ASP A 1 494 ? -10.09300 33.73200 207.94900 1.000 92.93805 670 ASP A CA 1
ATOM 3581 C C . ASP A 1 494 ? -8.95300 33.47400 206.97500 1.000 92.56177 670 ASP A C 1
ATOM 3582 O O . ASP A 1 494 ? -7.79200 33.54900 207.39200 1.000 91.45046 670 ASP A O 1
ATOM 3587 N N . ASN A 1 495 ? -9.23500 33.15800 205.71300 1.000 85.57339 671 ASN A N 1
ATOM 3588 C CA . ASN A 1 495 ? -8.17800 32.85700 204.76000 1.000 86.25864 671 ASN A CA 1
ATOM 3589 C C . ASN A 1 495 ? -8.61200 33.27100 203.36200 1.000 79.09565 671 ASN A C 1
ATOM 3590 O O . ASN A 1 495 ? -9.80600 33.33500 203.05700 1.000 78.77780 671 ASN A O 1
ATOM 3595 N N . LEU A 1 496 ? -7.62100 33.56000 202.51900 1.000 75.90874 672 LEU A N 1
ATOM 3596 C CA . LEU A 1 496 ? -7.85100 34.09600 201.18500 1.000 74.40959 672 LEU A CA 1
ATOM 3597 C C . LEU A 1 496 ? -6.84100 33.50600 200.21200 1.000 74.88500 672 LEU A C 1
ATOM 3598 O O . LEU A 1 496 ? -5.63300 33.59100 200.44500 1.000 77.14042 672 LEU A O 1
ATOM 3603 N N . LEU A 1 497 ? -7.33700 32.90800 199.13000 1.000 87.40411 673 LEU A N 1
ATOM 3604 C CA . LEU A 1 497 ? -6.50800 32.38100 198.05400 1.000 64.37006 673 LEU A CA 1
ATOM 3605 C C . LEU A 1 497 ? -6.81400 33.12400 196.76200 1.000 62.47834 673 LEU A C 1
ATOM 3606 O O . LEU A 1 497 ? -7.98200 33.33600 196.42000 1.000 72.19173 673 LEU A O 1
ATOM 3611 N N . LEU A 1 498 ? -5.76100 33.50300 196.04000 1.000 58.48701 674 LEU A N 1
ATOM 3612 C CA . LEU A 1 498 ? -5.86800 34.25700 194.79900 1.000 59.54677 674 LEU A CA 1
ATOM 3613 C C . LEU A 1 498 ? -4.96900 33.62300 193.74700 1.000 77.86663 674 LEU A C 1
ATOM 3614 O O . LEU A 1 498 ? -3.89300 33.10200 194.06900 1.000 73.19723 674 LEU A O 1
ATOM 3619 N N . ARG A 1 499 ? -5.42900 33.64800 192.49300 1.000 83.17107 675 ARG A N 1
ATOM 3620 C CA . ARG A 1 499 ? -4.69400 33.07500 191.37700 1.000 74.21425 675 ARG A CA 1
ATOM 3621 C C . ARG A 1 499 ? -4.56800 34.11000 190.27000 1.000 71.13134 675 ARG A C 1
ATOM 3622 O O . ARG A 1 499 ? -5.55600 34.73500 189.87800 1.000 83.74047 675 ARG A O 1
ATOM 3630 N N . LEU A 1 500 ? -3.33900 34.24600 189.76100 1.000 76.72669 676 LEU A N 1
ATOM 3631 C CA . LEU A 1 500 ? -3.00400 35.17200 188.64800 1.000 69.40380 676 LEU A CA 1
ATOM 3632 C C . LEU A 1 500 ? -2.16800 34.39700 187.62300 1.000 75.01363 676 LEU A C 1
ATOM 3633 O O . LEU A 1 500 ? -0.94700 34.25900 187.84500 1.000 73.82183 676 LEU A O 1
ATOM 3638 N N . VAL A 1 501 ? -2.81900 33.89600 186.56700 1.000 73.92182 677 VAL A N 1
ATOM 3639 C CA . VAL A 1 501 ? -2.15400 33.10500 185.48500 1.000 70.54459 677 VAL A CA 1
ATOM 3640 C C . VAL A 1 501 ? -1.46200 31.88200 186.10100 1.000 74.15239 677 VAL A C 1
ATOM 3641 O O . VAL A 1 501 ? -2.12000 30.82900 186.21700 1.000 72.77580 677 VAL A O 1
ATOM 3645 N N . ASP A 1 502 ? -0.18600 32.02200 186.47700 1.000 73.42497 678 ASP A N 1
ATOM 3646 C CA . ASP A 1 502 ? 0.57800 30.92600 187.05900 1.000 78.72429 678 ASP A CA 1
ATOM 3647 C C . ASP A 1 502 ? 1.07000 31.22000 188.47200 1.000 74.30898 678 ASP A C 1
ATOM 3648 O O . ASP A 1 502 ? 1.67000 30.33800 189.09800 1.000 67.07810 678 ASP A O 1
ATOM 3653 N N . ASP A 1 503 ? 0.80200 32.40900 189.00700 1.000 73.41505 679 ASP A N 1
ATOM 3654 C CA . ASP A 1 503 ? 1.25200 32.79600 190.34000 1.000 77.63491 679 ASP A CA 1
ATOM 3655 C C . ASP A 1 503 ? 0.11500 32.70000 191.35400 1.000 73.04882 679 ASP A C 1
ATOM 3656 O O . ASP A 1 503 ? -1.02000 33.10500 191.08200 1.000 70.17025 679 ASP A O 1
ATOM 3661 N N . PHE A 1 504 ? 0.43600 32.19100 192.53900 1.000 58.70323 680 PHE A N 1
ATOM 3662 C CA . PHE A 1 504 ? -0.53600 31.99000 193.60100 1.000 69.91489 680 PHE A CA 1
ATOM 3663 C C . PHE A 1 504 ? -0.09600 32.74200 194.84700 1.000 71.81778 680 PHE A C 1
ATOM 3664 O O . PHE A 1 504 ? 1.10200 32.88600 195.11100 1.000 60.82267 680 PHE A O 1
ATOM 3672 N N . ILE A 1 505 ? -1.07700 33.22300 195.61000 1.000 61.76932 681 ILE A N 1
ATOM 3673 C CA . ILE A 1 505 ? -0.82900 33.79600 196.92700 1.000 53.36711 681 ILE A CA 1
ATOM 3674 C C . ILE A 1 505 ? -1.94500 33.33700 197.85000 1.000 62.34897 681 ILE A C 1
ATOM 3675 O O . ILE A 1 505 ? -3.10100 33.20700 197.43200 1.000 62.93060 681 ILE A O 1
ATOM 3680 N N . PHE A 1 506 ? -1.59200 33.06100 199.10200 1.000 56.76540 682 PHE A N 1
ATOM 3681 C CA . PHE A 1 506 ? -2.56100 32.60500 200.08900 1.000 70.25369 682 PHE A CA 1
ATOM 3682 C C . PHE A 1 506 ? -2.25200 33.27500 201.41600 1.000 72.17429 682 PHE A C 1
ATOM 3683 O O . PHE A 1 506 ? -1.15700 33.10500 201.95700 1.000 71.17968 682 PHE A O 1
ATOM 3691 N N . ILE A 1 507 ? -3.21800 34.02300 201.93900 1.000 62.26759 683 ILE A N 1
ATOM 3692 C CA . ILE A 1 507 ? -3.07600 34.75500 203.19000 1.000 69.34093 683 ILE A CA 1
ATOM 3693 C C . ILE A 1 507 ? -4.08500 34.19100 204.17700 1.000 75.14375 683 ILE A C 1
ATOM 3694 O O . ILE A 1 507 ? -5.24800 33.96800 203.82300 1.000 73.51964 683 ILE A O 1
ATOM 3699 N N . THR A 1 508 ? -3.63600 33.94300 205.40300 1.000 67.50844 684 THR A N 1
ATOM 3700 C CA . THR A 1 508 ? -4.49800 33.33800 206.40300 1.000 77.60623 684 THR A CA 1
ATOM 3701 C C . THR A 1 508 ? -4.05600 33.78300 207.78900 1.000 81.98351 684 THR A C 1
ATOM 3702 O O . THR A 1 508 ? -2.89100 34.12400 208.00900 1.000 77.55112 684 THR A O 1
ATOM 3706 N N . SER A 1 509 ? -5.01300 33.79900 208.71600 1.000 80.88680 685 SER A N 1
ATOM 3707 C CA . SER A 1 509 ? -4.71800 33.91800 210.13700 1.000 77.24039 685 SER A CA 1
ATOM 3708 C C . SER A 1 509 ? -4.61900 32.56300 210.81600 1.000 80.40779 685 SER A C 1
ATOM 3709 O O . SER A 1 509 ? -4.08300 32.47600 211.92600 1.000 84.18105 685 SER A O 1
ATOM 3712 N N . ASN A 1 510 ? -5.14100 31.51600 210.18100 1.000 85.42655 686 ASN A N 1
ATOM 3713 C CA . ASN A 1 510 ? -5.13600 30.16700 210.73500 1.000 82.99803 686 ASN A CA 1
ATOM 3714 C C . ASN A 1 510 ? -3.84600 29.46900 210.31700 1.000 86.24480 686 ASN A C 1
ATOM 3715 O O . ASN A 1 510 ? -3.69200 29.07200 209.15700 1.000 80.16788 686 ASN A O 1
ATOM 3720 N N . LYS A 1 511 ? -2.91600 29.32300 211.26400 1.000 84.91812 687 LYS A N 1
ATOM 3721 C CA . LYS A 1 511 ? -1.65300 28.65500 210.97900 1.000 81.73144 687 LYS A CA 1
ATOM 3722 C C . LYS A 1 511 ? -1.84400 27.18200 210.63700 1.000 95.66618 687 LYS A C 1
ATOM 3723 O O . LYS A 1 511 ? -0.94600 26.57600 210.04200 1.000 99.04695 687 LYS A O 1
ATOM 3729 N N . ASP A 1 512 ? -3.00000 26.60400 210.97800 1.000 94.71144 688 ASP A N 1
ATOM 3730 C CA . ASP A 1 512 ? -3.27200 25.20400 210.66500 1.000 92.08330 688 ASP A CA 1
ATOM 3731 C C . ASP A 1 512 ? -3.66500 25.03900 209.20300 1.000 83.04637 688 ASP A C 1
ATOM 3732 O O . ASP A 1 512 ? -3.13200 24.17000 208.50300 1.000 85.07598 688 ASP A O 1
ATOM 3737 N N . THR A 1 513 ? -4.59900 25.86600 208.72700 1.000 83.97408 689 THR A N 1
ATOM 3738 C CA . THR A 1 513 ? -4.93800 25.85600 207.31000 1.000 78.63379 689 THR A CA 1
ATOM 3739 C C . THR A 1 513 ? -3.76600 26.30500 206.44800 1.000 83.03166 689 THR A C 1
ATOM 3740 O O . THR A 1 513 ? -3.74100 26.00700 205.24900 1.000 85.08189 689 THR A O 1
ATOM 3744 N N . LEU A 1 514 ? -2.78900 27.00300 207.03200 1.000 84.73264 690 LEU A N 1
ATOM 3745 C CA . LEU A 1 514 ? -1.56500 27.29900 206.29600 1.000 79.68230 690 LEU A CA 1
ATOM 3746 C C . LEU A 1 514 ? -0.81000 26.02000 205.96800 1.000 77.36262 690 LEU A C 1
ATOM 3747 O O . LEU A 1 514 ? -0.28400 25.87000 204.86100 1.000 81.80335 690 LEU A O 1
ATOM 3752 N N . LYS A 1 515 ? -0.75300 25.08000 206.91700 1.000 79.43679 691 LYS A N 1
ATOM 3753 C CA . LYS A 1 515 ? -0.05700 23.82400 206.65900 1.000 83.84185 691 LYS A CA 1
ATOM 3754 C C . LYS A 1 515 ? -0.83800 22.93300 205.70300 1.000 87.03215 691 LYS A C 1
ATOM 3755 O O . LYS A 1 515 ? -0.23400 22.14700 204.96600 1.000 88.47650 691 LYS A O 1
ATOM 3761 N N . LYS A 1 516 ? -2.16900 23.03300 205.70100 1.000 84.32293 692 LYS A N 1
ATOM 3762 C CA . LYS A 1 516 ? -2.96500 22.30200 204.71800 1.000 83.09940 692 LYS A CA 1
ATOM 3763 C C . LYS A 1 516 ? -2.58400 22.70700 203.30000 1.000 81.29951 692 LYS A C 1
ATOM 3764 O O . LYS A 1 516 ? -2.33900 21.85200 202.43900 1.000 91.30307 692 LYS A O 1
ATOM 3770 N N . VAL A 1 517 ? -2.53900 24.01400 203.03500 1.000 84.55451 693 VAL A N 1
ATOM 3771 C CA . VAL A 1 517 ? -2.10600 24.49300 201.72700 1.000 79.51644 693 VAL A CA 1
ATOM 3772 C C . VAL A 1 517 ? -0.63200 24.18000 201.50900 1.000 75.83591 693 VAL A C 1
ATOM 3773 O O . VAL A 1 517 ? -0.21600 23.81300 200.40300 1.000 83.69645 693 VAL A O 1
ATOM 3777 N N . LYS A 1 518 ? 0.18000 24.30000 202.56300 1.000 78.29480 694 LYS A N 1
ATOM 3778 C CA . LYS A 1 518 ? 1.61300 24.07000 202.42300 1.000 76.79064 694 LYS A CA 1
ATOM 3779 C C . LYS A 1 518 ? 1.92400 22.60100 202.16700 1.000 87.43095 694 LYS A C 1
ATOM 3780 O O . LYS A 1 518 ? 2.93100 22.28600 201.52000 1.000 85.12370 694 LYS A O 1
ATOM 3786 N N . ASP A 1 519 ? 1.06400 21.69200 202.63000 1.000 84.64625 695 ASP A N 1
ATOM 3787 C CA . ASP A 1 519 ? 1.27300 20.27100 202.39400 1.000 79.16305 695 ASP A CA 1
ATOM 3788 C C . ASP A 1 519 ? 0.66700 19.80900 201.08600 1.000 86.20447 695 ASP A C 1
ATOM 3789 O O . ASP A 1 519 ? 1.09000 18.77900 200.54600 1.000 91.63325 695 ASP A O 1
ATOM 3794 N N . LYS A 1 520 ? -0.30600 20.54400 200.56000 1.000 76.98832 696 LYS A N 1
ATOM 3795 C CA . LYS A 1 520 ? -0.88000 20.15000 199.28800 1.000 87.91839 696 LYS A CA 1
ATOM 3796 C C . LYS A 1 520 ? -0.02800 20.60400 198.10900 1.000 85.01958 696 LYS A C 1
ATOM 3797 O O . LYS A 1 520 ? 0.02700 19.90700 197.09100 1.000 85.72223 696 LYS A O 1
ATOM 3803 N N . ILE A 1 521 ? 0.66200 21.74300 198.22900 1.000 82.75017 697 ILE A N 1
ATOM 3804 C CA . ILE A 1 521 ? 1.55100 22.18800 197.15600 1.000 70.01653 697 ILE A CA 1
ATOM 3805 C C . ILE A 1 521 ? 2.90700 21.50900 197.21900 1.000 83.14216 697 ILE A C 1
ATOM 3806 O O . ILE A 1 521 ? 3.77300 21.79900 196.38400 1.000 93.88122 697 ILE A O 1
ATOM 3811 N N . SER A 1 522 ? 3.12000 20.61500 198.18600 1.000 74.78851 698 SER A N 1
ATOM 3812 C CA . SER A 1 522 ? 4.32600 19.80600 198.26000 1.000 75.61505 698 SER A CA 1
ATOM 3813 C C . SER A 1 522 ? 4.08600 18.34900 197.89400 1.000 91.48411 698 SER A C 1
ATOM 3814 O O . SER A 1 522 ? 5.05600 17.59500 197.74900 1.000 85.75308 698 SER A O 1
ATOM 3817 N N . SER A 1 523 ? 2.83000 17.93200 197.76300 1.000 85.50156 699 SER A N 1
ATOM 3818 C CA . SER A 1 523 ? 2.50000 16.59400 197.29600 1.000 83.66713 699 SER A CA 1
ATOM 3819 C C . SER A 1 523 ? 2.54600 16.58000 195.76900 1.000 90.80007 699 SER A C 1
ATOM 3820 O O . SER A 1 523 ? 2.94100 17.55600 195.12700 1.000 83.30511 699 SER A O 1
ATOM 3823 N N . ASN A 1 524 ? 2.13100 15.47000 195.16200 1.000 81.83789 700 ASN A N 1
ATOM 3824 C CA . ASN A 1 524 ? 2.06300 15.36900 193.71200 1.000 86.45169 700 ASN A CA 1
ATOM 3825 C C . ASN A 1 524 ? 0.63100 15.46800 193.20900 1.000 81.86129 700 ASN A C 1
ATOM 3826 O O . ASN A 1 524 ? 0.35400 15.12100 192.05600 1.000 78.72634 700 ASN A O 1
ATOM 3831 N N . GLU A 1 525 ? -0.28100 15.96300 194.04800 1.000 75.52003 701 GLU A N 1
ATOM 3832 C CA . GLU A 1 525 ? -1.69400 15.93700 193.70400 1.000 80.79824 701 GLU A CA 1
ATOM 3833 C C . GLU A 1 525 ? -2.04700 16.95900 192.64100 1.000 72.71704 701 GLU A C 1
ATOM 3834 O O . GLU A 1 525 ? -3.11500 16.85400 192.03200 1.000 78.72743 701 GLU A O 1
ATOM 3840 N N . LEU A 1 526 ? -1.18900 17.94200 192.40800 1.000 76.27777 702 LEU A N 1
ATOM 3841 C CA . LEU A 1 526 ? -1.44100 18.90200 191.34800 1.000 79.80628 702 LEU A CA 1
ATOM 3842 C C . LEU A 1 526 ? -0.79400 18.50700 190.02800 1.000 71.17052 702 LEU A C 1
ATOM 3843 O O . LEU A 1 526 ? -1.10200 19.11600 188.99800 1.000 78.30461 702 LEU A O 1
ATOM 3848 N N . GLN A 1 527 ? 0.06200 17.48400 190.02500 1.000 60.36976 703 GLN A N 1
ATOM 3849 C CA . GLN A 1 527 ? 0.69100 17.06000 188.78200 1.000 75.52810 703 GLN A CA 1
ATOM 3850 C C . GLN A 1 527 ? -0.29900 16.38600 187.84500 1.000 67.64655 703 GLN A C 1
ATOM 3851 O O . GLN A 1 527 ? -0.03700 16.31200 186.64100 1.000 64.46463 703 GLN A O 1
ATOM 3857 N N . LYS A 1 528 ? -1.43100 15.91100 188.37200 1.000 73.00678 704 LYS A N 1
ATOM 3858 C CA . LYS A 1 528 ? -2.46500 15.31700 187.53000 1.000 63.27398 704 LYS A CA 1
ATOM 3859 C C . LYS A 1 528 ? -2.92200 16.29200 186.45500 1.000 71.08643 704 LYS A C 1
ATOM 3860 O O . LYS A 1 528 ? -3.22600 15.88900 185.32600 1.000 64.27268 704 LYS A O 1
ATOM 3866 N N . TYR A 1 529 ? -2.98000 17.57700 186.79100 1.000 66.06838 705 TYR A N 1
ATOM 3867 C CA . TYR A 1 529 ? -3.40800 18.61800 185.87200 1.000 59.03538 705 TYR A CA 1
ATOM 3868 C C . TYR A 1 529 ? -2.26700 19.15100 185.01700 1.000 68.52141 705 TYR A C 1
ATOM 3869 O O . TYR A 1 529 ? -2.51400 19.94300 184.10000 1.000 49.86262 705 TYR A O 1
ATOM 3878 N N . GLY A 1 530 ? -1.04000 18.69800 185.25400 1.000 70.72987 706 GLY A N 1
ATOM 3879 C CA . GLY A 1 530 ? 0.11400 19.30800 184.63400 1.000 58.91876 706 GLY A CA 1
ATOM 3880 C C . GLY A 1 530 ? 0.70000 20.48200 185.38400 1.000 60.91213 706 GLY A C 1
ATOM 3881 O O . GLY A 1 530 ? 1.57000 21.17300 184.83800 1.000 59.76565 706 GLY A O 1
ATOM 3882 N N . ALA A 1 531 ? 0.23200 20.75300 186.59900 1.000 69.38125 707 ALA A N 1
ATOM 3883 C CA . ALA A 1 531 ? 0.78500 21.81600 187.42600 1.000 62.28419 707 ALA A CA 1
ATOM 3884 C C . ALA A 1 531 ? 1.92500 21.26300 188.27400 1.000 68.98067 707 ALA A C 1
ATOM 3885 O O . ALA A 1 531 ? 1.72600 20.32400 189.05200 1.000 65.25961 707 ALA A O 1
ATOM 3887 N N . PHE A 1 532 ? 3.11000 21.85600 188.13500 1.000 69.22368 708 PHE A N 1
ATOM 3888 C CA . PHE A 1 532 ? 4.28400 21.48200 188.91400 1.000 65.12563 708 PHE A CA 1
ATOM 3889 C C . PHE A 1 532 ? 4.77600 22.71400 189.65900 1.000 69.68549 708 PHE A C 1
ATOM 3890 O O . PHE A 1 532 ? 5.18700 23.69700 189.03200 1.000 77.03242 708 PHE A O 1
ATOM 3898 N N . VAL A 1 533 ? 4.73700 22.65500 190.99100 1.000 66.23998 709 VAL A N 1
ATOM 3899 C CA . VAL A 1 533 ? 5.09400 23.80300 191.81800 1.000 71.80034 709 VAL A CA 1
ATOM 3900 C C . VAL A 1 533 ? 6.58100 24.09900 191.68600 1.000 75.37681 709 VAL A C 1
ATOM 3901 O O . VAL A 1 533 ? 7.42900 23.21100 191.84500 1.000 78.52341 709 VAL A O 1
ATOM 3905 N N . ASN A 1 534 ? 6.90400 25.36100 191.41700 1.000 68.14079 710 ASN A N 1
ATOM 3906 C CA . ASN A 1 534 ? 8.28800 25.82400 191.36200 1.000 74.31361 710 ASN A CA 1
ATOM 3907 C C . ASN A 1 534 ? 8.75500 26.05400 192.79700 1.000 68.48937 710 ASN A C 1
ATOM 3908 O O . ASN A 1 534 ? 8.67300 27.15900 193.33300 1.000 73.82514 710 ASN A O 1
ATOM 3913 N N . HIS A 1 535 ? 9.26000 24.98600 193.42300 1.000 65.24269 711 HIS A N 1
ATOM 3914 C CA . HIS A 1 535 ? 9.51000 25.01000 194.86300 1.000 65.55877 711 HIS A CA 1
ATOM 3915 C C . HIS A 1 535 ? 10.58400 26.02300 195.23800 1.000 71.83269 711 HIS A C 1
ATOM 3916 O O . HIS A 1 535 ? 10.47500 26.69600 196.26900 1.000 79.64113 711 HIS A O 1
ATOM 3923 N N . GLU A 1 536 ? 11.63100 26.14700 194.42200 1.000 67.42464 712 GLU A N 1
ATOM 3924 C CA . GLU A 1 536 ? 12.70400 27.07500 194.75900 1.000 64.73793 712 GLU A CA 1
ATOM 3925 C C . GLU A 1 536 ? 12.24600 28.52800 194.72700 1.000 67.30288 712 GLU A C 1
ATOM 3926 O O . GLU A 1 536 ? 12.91100 29.38600 195.31800 1.000 69.10976 712 GLU A O 1
ATOM 3932 N N . LYS A 1 537 ? 11.13500 28.82600 194.05800 1.000 69.93889 713 LYS A N 1
ATOM 3933 C CA . LYS A 1 537 ? 10.57800 30.17200 194.05900 1.000 81.46366 713 LYS A CA 1
ATOM 3934 C C . LYS A 1 537 ? 9.49300 30.37100 195.11100 1.000 70.03775 713 LYS A C 1
ATOM 3935 O O . LYS A 1 537 ? 8.99000 31.49000 195.25500 1.000 67.72753 713 LYS A O 1
ATOM 3941 N N . THR A 1 538 ? 9.12400 29.32300 195.84500 1.000 69.19958 714 THR A N 1
ATOM 3942 C CA . THR A 1 538 ? 8.15200 29.45500 196.92300 1.000 65.39407 714 THR A CA 1
ATOM 3943 C C . THR A 1 538 ? 8.69000 30.37200 198.01600 1.000 74.65517 714 THR A C 1
ATOM 3944 O O . THR A 1 538 ? 9.83900 30.23800 198.44600 1.000 78.13290 714 THR A O 1
ATOM 3948 N N . VAL A 1 539 ? 7.86700 31.33100 198.44200 1.000 63.10446 715 VAL A N 1
ATOM 3949 C CA . VAL A 1 539 ? 8.24400 32.28500 199.47900 1.000 70.81833 715 VAL A CA 1
ATOM 3950 C C . VAL A 1 539 ? 7.14600 32.31900 200.53500 1.000 69.90233 715 VAL A C 1
ATOM 3951 O O . VAL A 1 539 ? 5.95800 32.38900 200.20100 1.000 64.51546 715 VAL A O 1
ATOM 3955 N N . GLU A 1 540 ? 7.54300 32.28600 201.80600 1.000 78.99085 716 GLU A N 1
ATOM 3956 C CA . GLU A 1 540 ? 6.59500 32.27600 202.91100 1.000 75.94405 716 GLU A CA 1
ATOM 3957 C C . GLU A 1 540 ? 7.06700 33.23500 203.99000 1.000 67.52090 716 GLU A C 1
ATOM 3958 O O . GLU A 1 540 ? 8.22000 33.16500 204.42500 1.000 71.72480 716 GLU A O 1
ATOM 3964 N N . ILE A 1 541 ? 6.17500 34.12900 204.42000 1.000 69.18514 717 ILE A N 1
ATOM 3965 C CA . ILE A 1 541 ? 6.42600 35.00000 205.56000 1.000 78.08368 717 ILE A CA 1
ATOM 3966 C C . ILE A 1 541 ? 5.18200 35.01100 206.43700 1.000 77.40344 717 ILE A C 1
ATOM 3967 O O . ILE A 1 541 ? 4.07300 34.71600 205.98600 1.000 80.06665 717 ILE A O 1
ATOM 3972 N N . ASN A 1 542 ? 5.38700 35.32100 207.71700 1.000 85.39917 718 ASN A N 1
ATOM 3973 C CA . ASN A 1 542 ? 4.30300 35.34300 208.69100 1.000 79.50158 718 ASN A CA 1
ATOM 3974 C C . ASN A 1 542 ? 4.25800 36.59100 209.55900 1.000 88.37656 718 ASN A C 1
ATOM 3975 O O . ASN A 1 542 ? 3.20200 36.87200 210.13700 1.000 83.80261 718 ASN A O 1
ATOM 3980 N N . GLY A 1 543 ? 5.35200 37.33200 209.69300 1.000 84.22150 719 GLY A N 1
ATOM 3981 C CA . GLY A 1 543 ? 5.33700 38.51400 210.52900 1.000 85.32242 719 GLY A CA 1
ATOM 3982 C C . GLY A 1 543 ? 5.02300 38.22900 211.98400 1.000 96.71182 719 GLY A C 1
ATOM 3983 O O . GLY A 1 543 ? 4.16100 38.88000 212.57900 1.000 93.79993 719 GLY A O 1
ATOM 3984 N N . GLU A 1 544 ? 5.70300 37.24100 212.56700 1.000 107.54566 720 GLU A N 1
ATOM 3985 C CA . GLU A 1 544 ? 5.64400 36.99600 214.00300 1.000 92.62024 720 GLU A CA 1
ATOM 3986 C C . GLU A 1 544 ? 6.78100 37.68200 214.74400 1.000 106.96754 720 GLU A C 1
ATOM 3987 O O . GLU A 1 544 ? 7.20500 37.20300 215.80500 1.000 106.84334 720 GLU A O 1
ATOM 3993 N N . ALA A 1 545 ? 7.29100 38.78800 214.19800 1.000 117.05469 721 ALA A N 1
ATOM 3994 C CA . ALA A 1 545 ? 8.51400 39.44300 214.65700 1.000 114.86774 721 ALA A CA 1
ATOM 3995 C C . ALA A 1 545 ? 9.71700 38.50900 214.58500 1.000 123.10988 721 ALA A C 1
ATOM 3996 O O . ALA A 1 545 ? 10.73900 38.75200 215.23600 1.000 132.30794 721 ALA A O 1
ATOM 3998 N N . GLY A 1 546 ? 9.60700 37.43800 213.80200 1.000 113.83032 722 GLY A N 1
ATOM 3999 C CA . GLY A 1 546 ? 10.70700 36.51800 213.60200 1.000 112.81828 722 GLY A CA 1
ATOM 4000 C C . GLY A 1 546 ? 11.03200 36.31900 212.13700 1.000 121.96278 722 GLY A C 1
ATOM 4001 O O . GLY A 1 546 ? 12.11600 35.83500 211.79400 1.000 125.34726 722 GLY A O 1
ATOM 4002 N N . SER A 1 547 ? 10.10200 36.68200 211.26200 1.000 100.54389 723 SER A N 1
ATOM 4003 C CA . SER A 1 547 ? 10.30900 36.60500 209.82400 1.000 112.53614 723 SER A CA 1
ATOM 4004 C C . SER A 1 547 ? 10.22500 38.00100 209.21100 1.000 107.45652 723 SER A C 1
ATOM 4005 O O . SER A 1 547 ? 9.94700 38.99300 209.89100 1.000 100.39203 723 SER A O 1
ATOM 4008 N N . SER A 1 548 ? 10.47000 38.05800 207.90400 1.000 113.53059 724 SER A N 1
ATOM 4009 C CA . SER A 1 548 ? 10.29500 39.28500 207.14600 1.000 110.73365 724 SER A CA 1
ATOM 4010 C C . SER A 1 548 ? 8.81100 39.62900 207.04600 1.000 103.15831 724 SER A C 1
ATOM 4011 O O . SER A 1 548 ? 7.93500 38.78800 207.26500 1.000 104.49501 724 SER A O 1
ATOM 4014 N N . ASN A 1 549 ? 8.52900 40.89000 206.72100 1.000 89.68663 725 ASN A N 1
ATOM 4015 C CA . ASN A 1 549 ? 7.15200 41.34900 206.62400 1.000 90.39263 725 ASN A CA 1
ATOM 4016 C C . ASN A 1 549 ? 6.78600 41.92500 205.26600 1.000 88.82580 725 ASN A C 1
ATOM 4017 O O . ASN A 1 549 ? 5.63100 42.31800 205.07300 1.000 84.21271 725 ASN A O 1
ATOM 4022 N N . LYS A 1 550 ? 7.72100 41.98800 204.32500 1.000 88.95476 726 LYS A N 1
ATOM 4023 C CA . LYS A 1 550 ? 7.44400 42.42800 202.96500 1.000 69.61468 726 LYS A CA 1
ATOM 4024 C C . LYS A 1 550 ? 7.54400 41.24200 202.01600 1.000 71.55726 726 LYS A C 1
ATOM 4025 O O . LYS A 1 550 ? 8.53900 40.51000 202.03100 1.000 71.30561 726 LYS A O 1
ATOM 4039 N N . THR A 1 552 ? 6.86700 40.31000 197.73000 1.000 78.58596 728 THR A N 1
ATOM 4040 C CA . THR A 1 552 ? 6.56300 40.79500 196.39000 1.000 79.52856 728 THR A CA 1
ATOM 4041 C C . THR A 1 552 ? 5.73500 39.74400 195.66000 1.000 71.58575 728 THR A C 1
ATOM 4042 O O . THR A 1 552 ? 6.24400 38.67800 195.29600 1.000 73.64513 728 THR A O 1
ATOM 4046 N N . PHE A 1 553 ? 4.45900 40.04100 195.46400 1.000 75.47040 729 PHE A N 1
ATOM 4047 C CA . PHE A 1 553 ? 3.61800 39.28000 194.56000 1.000 70.97638 729 PHE A CA 1
ATOM 4048 C C . PHE A 1 553 ? 3.67000 39.97900 193.20300 1.000 89.95180 729 PHE A C 1
ATOM 4049 O O . PHE A 1 553 ? 4.46400 40.90100 193.00000 1.000 100.25166 729 PHE A O 1
ATOM 4057 N N . VAL A 1 554 ? 2.84400 39.54500 192.24900 1.000 88.21285 730 VAL A N 1
ATOM 4058 C CA . VAL A 1 554 ? 2.94600 40.07700 190.89400 1.000 75.33433 730 VAL A CA 1
ATOM 4059 C C . VAL A 1 554 ? 2.73500 41.58500 190.91900 1.000 84.91570 730 VAL A C 1
ATOM 4060 O O . VAL A 1 554 ? 1.62800 42.07100 191.18400 1.000 97.99063 730 VAL A O 1
ATOM 4064 N N . GLY A 1 555 ? 3.78700 42.33300 190.59100 1.000 61.55217 731 GLY A N 1
ATOM 4065 C CA . GLY A 1 555 ? 3.71300 43.78100 190.52300 1.000 88.35495 731 GLY A CA 1
ATOM 4066 C C . GLY A 1 555 ? 3.41600 44.50200 191.82700 1.000 90.72794 731 GLY A C 1
ATOM 4067 O O . GLY A 1 555 ? 3.36800 45.73700 191.85300 1.000 94.77172 731 GLY A O 1
ATOM 4068 N N . LEU A 1 556 ? 3.22700 43.75900 192.91700 1.000 79.70419 732 LEU A N 1
ATOM 4069 C CA . LEU A 1 556 ? 2.76100 44.32300 194.17700 1.000 80.98679 732 LEU A CA 1
ATOM 4070 C C . LEU A 1 556 ? 3.76300 44.07500 195.29400 1.000 66.09384 732 LEU A C 1
ATOM 4071 O O . LEU A 1 556 ? 4.34900 42.99300 195.39200 1.000 73.44153 732 LEU A O 1
ATOM 4076 N N . ASP A 1 557 ? 3.93500 45.08100 196.14400 1.000 76.38358 733 ASP A N 1
ATOM 4077 C CA . ASP A 1 557 ? 4.63300 44.93900 197.41400 1.000 76.70127 733 ASP A CA 1
ATOM 4078 C C . ASP A 1 557 ? 3.58200 44.81700 198.50700 1.000 60.21670 733 ASP A C 1
ATOM 4079 O O . ASP A 1 557 ? 2.78500 45.74000 198.70700 1.000 67.83194 733 ASP A O 1
ATOM 4084 N N . ILE A 1 558 ? 3.56700 43.68100 199.19800 1.000 57.17685 734 ILE A N 1
ATOM 4085 C CA . ILE A 1 558 ? 2.54000 43.38200 200.19000 1.000 58.29752 734 ILE A CA 1
ATOM 4086 C C . ILE A 1 558 ? 3.20200 43.25500 201.55500 1.000 60.71516 734 ILE A C 1
ATOM 4087 O O . ILE A 1 558 ? 4.08700 42.41000 201.74700 1.000 58.54884 734 ILE A O 1
ATOM 4092 N N . ASN A 1 559 ? 2.77200 44.09000 202.49900 1.000 62.97988 735 ASN A N 1
ATOM 4093 C CA . ASN A 1 559 ? 3.26200 44.02900 203.87100 1.000 63.46319 735 ASN A CA 1
ATOM 4094 C C . ASN A 1 559 ? 2.44800 42.99700 204.64500 1.000 60.84783 735 ASN A C 1
ATOM 4095 O O . ASN A 1 559 ? 1.22500 43.12000 204.76100 1.000 62.17420 735 ASN A O 1
ATOM 4100 N N . CYS A 1 560 ? 3.13300 41.98200 205.17600 1.000 69.31369 736 CYS A N 1
ATOM 4101 C CA . CYS A 1 560 ? 2.46900 40.89500 205.88700 1.000 72.71195 736 CYS A CA 1
ATOM 4102 C C . CYS A 1 560 ? 1.83500 41.35000 207.19300 1.000 64.00631 736 CYS A C 1
ATOM 4103 O O . CYS A 1 560 ? 0.90200 40.70100 207.67600 1.000 76.34676 736 CYS A O 1
ATOM 4106 N N . LEU A 1 561 ? 2.31700 42.44600 207.76900 1.000 70.37859 737 LEU A N 1
ATOM 4107 C CA . LEU A 1 561 ? 1.88700 42.89900 209.08400 1.000 76.34999 737 LEU A CA 1
ATOM 4108 C C . LEU A 1 561 ? 0.65700 43.79400 209.02500 1.000 75.71805 737 LEU A C 1
ATOM 4109 O O . LEU A 1 561 ? -0.21700 43.70000 209.89100 1.000 67.08836 737 LEU A O 1
ATOM 4114 N N . THR A 1 562 ? 0.58800 44.68500 208.03700 1.000 80.63079 738 THR A N 1
ATOM 4115 C CA . THR A 1 562 ? -0.51800 45.62100 207.91200 1.000 64.88326 738 THR A CA 1
ATOM 4116 C C . THR A 1 562 ? -1.36000 45.41000 206.66100 1.000 62.86632 738 THR A C 1
ATOM 4117 O O . THR A 1 562 ? -2.36500 46.11100 206.49000 1.000 65.76075 738 THR A O 1
ATOM 4121 N N . LEU A 1 563 ? -0.98500 44.47100 205.78900 1.000 61.23924 739 LEU A N 1
ATOM 4122 C CA . LEU A 1 563 ? -1.68600 44.23200 204.52400 1.000 64.07897 739 LEU A CA 1
ATOM 4123 C C . LEU A 1 563 ? -1.71400 45.49400 203.66200 1.000 60.75615 739 LEU A C 1
ATOM 4124 O O . LEU A 1 563 ? -2.70900 45.80200 203.00200 1.000 58.46431 739 LEU A O 1
ATOM 4129 N N . ASP A 1 564 ? -0.61500 46.24300 203.68900 1.000 59.74016 740 ASP A N 1
ATOM 4130 C CA . ASP A 1 564 ? -0.41200 47.34000 202.75400 1.000 59.64593 740 ASP A CA 1
ATOM 4131 C C . ASP A 1 564 ? -0.01900 46.77500 201.39200 1.000 59.85224 740 ASP A C 1
ATOM 4132 O O . ASP A 1 564 ? 0.85200 45.90700 201.30400 1.000 63.03132 740 ASP A O 1
ATOM 4137 N N . VAL A 1 565 ? -0.66600 47.25900 200.33500 1.000 63.65547 741 VAL A N 1
ATOM 4138 C CA . VAL A 1 565 ? -0.42700 46.79600 198.96900 1.000 55.58565 741 VAL A CA 1
ATOM 4139 C C . VAL A 1 565 ? -0.03800 48.00900 198.13100 1.000 71.78646 741 VAL A C 1
ATOM 4140 O O . VAL A 1 565 ? -0.87600 48.87800 197.86200 1.000 65.42862 741 VAL A O 1
ATOM 4144 N N . LYS A 1 566 ? 1.22400 48.06700 197.70700 1.000 74.20772 742 LYS A N 1
ATOM 4145 C CA . LYS A 1 566 ? 1.74000 49.17300 196.90900 1.000 79.24488 742 LYS A CA 1
ATOM 4146 C C . LYS A 1 566 ? 2.31900 48.64100 195.60300 1.000 81.79691 742 LYS A C 1
ATOM 4147 O O . LYS A 1 566 ? 3.01500 47.62100 195.59100 1.000 81.77887 742 LYS A O 1
ATOM 4153 N N . LYS A 1 567 ? 2.04900 49.35000 194.50900 1.000 82.31966 743 LYS A N 1
ATOM 4154 C CA . LYS A 1 567 ? 2.47800 48.90500 193.18900 1.000 86.59809 743 LYS A CA 1
ATOM 4155 C C . LYS A 1 567 ? 3.91300 49.34000 192.92100 1.000 95.07737 743 LYS A C 1
ATOM 4156 O O . LYS A 1 567 ? 4.31900 50.44900 193.28200 1.000 96.10195 743 LYS A O 1
ATOM 4162 N N . ASP A 1 568 ? 4.67800 48.45600 192.27700 1.000 97.83070 744 ASP A N 1
ATOM 4163 C CA . ASP A 1 568 ? 6.07800 48.75200 191.98700 1.000 98.72738 744 ASP A CA 1
ATOM 4164 C C . ASP A 1 568 ? 6.19700 49.89900 190.99000 1.000 107.03175 744 ASP A C 1
ATOM 4165 O O . ASP A 1 568 ? 6.85100 50.91300 191.26400 1.000 102.80536 744 ASP A O 1
ATOM 4170 N N . SER A 1 569 ? 5.58200 49.74300 189.81600 1.000 111.69256 745 SER A N 1
ATOM 4171 C CA . SER A 1 569 ? 5.54700 50.71100 188.72300 1.000 102.30231 745 SER A CA 1
ATOM 4172 C C . SER A 1 569 ? 6.91600 50.94600 188.09500 1.000 106.53666 745 SER A C 1
ATOM 4173 O O . SER A 1 569 ? 7.02300 51.76600 187.17500 1.000 99.89716 745 SER A O 1
ATOM 4176 N N . SER A 1 570 ? 7.96300 50.24600 188.54200 1.000 114.72046 746 SER A N 1
ATOM 4177 C CA . SER A 1 570 ? 9.30300 50.42300 187.99400 1.000 112.93289 746 SER A CA 1
ATOM 4178 C C . SER A 1 570 ? 9.47600 49.78300 186.62400 1.000 113.76943 746 SER A C 1
ATOM 4179 O O . SER A 1 570 ? 10.49700 50.03000 185.97200 1.000 113.48704 746 SER A O 1
ATOM 4182 N N . GLN A 1 571 ? 8.51800 48.96300 186.18300 1.000 93.44392 747 GLN A N 1
ATOM 4183 C CA . GLN A 1 571 ? 8.59200 48.38800 184.84400 1.000 102.81491 747 GLN A CA 1
ATOM 4184 C C . GLN A 1 571 ? 8.62900 49.47900 183.77900 1.000 111.23767 747 GLN A C 1
ATOM 4185 O O . GLN A 1 571 ? 9.42200 49.40800 182.83300 1.000 115.81926 747 GLN A O 1
ATOM 4191 N N . PHE A 1 572 ? 7.78000 50.49400 183.91600 1.000 100.55280 748 PHE A N 1
ATOM 4192 C CA . PHE A 1 572 ? 7.78400 51.66600 183.04800 1.000 91.38195 748 PHE A CA 1
ATOM 4193 C C . PHE A 1 572 ? 8.31300 52.83400 183.87100 1.000 108.19917 748 PHE A C 1
ATOM 4194 O O . PHE A 1 572 ? 7.66300 53.27100 184.82600 1.000 108.59007 748 PHE A O 1
ATOM 4202 N N . SER A 1 573 ? 9.48500 53.34200 183.50300 1.000 100.17145 749 SER A N 1
ATOM 4203 C CA . SER A 1 573 ? 10.18700 54.28400 184.36000 1.000 108.24544 749 SER A CA 1
ATOM 4204 C C . SER A 1 573 ? 9.78100 55.72100 184.02900 1.000 114.12327 749 SER A C 1
ATOM 4205 O O . SER A 1 573 ? 8.85600 55.97000 183.25100 1.000 114.20442 749 SER A O 1
ATOM 4208 N N . ARG A 1 574 ? 10.49200 56.68000 184.63300 1.000 98.03073 750 ARG A N 1
ATOM 4209 C CA . ARG A 1 574 ? 10.26000 58.12100 184.58400 1.000 119.16991 750 ARG A CA 1
ATOM 4210 C C . ARG A 1 574 ? 9.92600 58.60600 183.17700 1.000 122.41650 750 ARG A C 1
ATOM 4211 O O . ARG A 1 574 ? 10.68700 58.35900 182.23200 1.000 124.05190 750 ARG A O 1
ATOM 4219 N N . PRO A 1 575 ? 8.78100 59.27300 182.99300 1.000 110.27711 751 PRO A N 1
ATOM 4220 C CA . PRO A 1 575 ? 8.44800 59.83200 181.67300 1.000 94.18852 751 PRO A CA 1
ATOM 4221 C C . PRO A 1 575 ? 9.22800 61.09100 181.30500 1.000 107.37435 751 PRO A C 1
ATOM 4222 O O . PRO A 1 575 ? 9.02400 61.60900 180.20100 1.000 120.09555 751 PRO A O 1
ATOM 4226 N N . THR A 1 576 ? 10.10400 61.59700 182.18100 1.000 113.85005 752 THR A N 1
ATOM 4227 C CA . THR A 1 576 ? 11.05700 62.67200 181.86200 1.000 114.28587 752 THR A CA 1
ATOM 4228 C C . THR A 1 576 ? 10.35400 63.93800 181.35700 1.000 124.30284 752 THR A C 1
ATOM 4229 O O . THR A 1 576 ? 10.52300 64.36500 180.21200 1.000 120.78572 752 THR A O 1
ATOM 4233 N N . CYS A 1 577 ? 9.55300 64.53700 182.23900 1.000 133.52009 753 CYS A N 1
ATOM 4234 C CA . CYS A 1 577 ? 8.70600 65.68100 181.89100 1.000 105.57994 753 CYS A CA 1
ATOM 4235 C C . CYS A 1 577 ? 9.31800 66.97300 182.43400 1.000 112.02536 753 CYS A C 1
ATOM 4236 O O . CYS A 1 577 ? 9.04000 67.38900 183.56000 1.000 125.35271 753 CYS A O 1
ATOM 4239 N N . LYS A 1 578 ? 10.15500 67.61900 181.61400 1.000 117.31083 754 LYS A N 1
ATOM 4240 C CA . LYS A 1 578 ? 10.66600 68.95900 181.92100 1.000 109.16305 754 LYS A CA 1
ATOM 4241 C C . LYS A 1 578 ? 10.96000 69.65600 180.59300 1.000 128.82163 754 LYS A C 1
ATOM 4242 O O . LYS A 1 578 ? 12.00900 69.41600 179.98800 1.000 132.20440 754 LYS A O 1
ATOM 4248 N N . PHE A 1 579 ? 10.04800 70.53000 180.16000 1.000 126.91928 755 PHE A N 1
ATOM 4249 C CA . PHE A 1 579 ? 10.12800 71.15600 178.84500 1.000 118.87390 755 PHE A CA 1
ATOM 4250 C C . PHE A 1 579 ? 9.65000 72.59900 178.92500 1.000 122.93076 755 PHE A C 1
ATOM 4251 O O . PHE A 1 579 ? 9.00900 73.01400 179.89300 1.000 122.33251 755 PHE A O 1
ATOM 4259 N N . ARG A 1 580 ? 9.96200 73.36300 177.87900 1.000 127.31966 756 ARG A N 1
ATOM 4260 C CA . ARG A 1 580 ? 9.55700 74.75700 177.76900 1.000 131.83682 756 ARG A CA 1
ATOM 4261 C C . ARG A 1 580 ? 8.32700 74.94800 176.89100 1.000 132.40286 756 ARG A C 1
ATOM 4262 O O . ARG A 1 580 ? 7.99600 76.08700 176.54500 1.000 136.70192 756 ARG A O 1
ATOM 4270 N N . SER A 1 581 ? 7.64800 73.86700 176.51800 1.000 128.41142 757 SER A N 1
ATOM 4271 C CA . SER A 1 581 ? 6.49600 73.96700 175.63300 1.000 128.97127 757 SER A CA 1
ATOM 4272 C C . SER A 1 581 ? 5.71700 72.66600 175.69300 1.000 123.63161 757 SER A C 1
ATOM 4273 O O . SER A 1 581 ? 6.28200 71.60500 175.96600 1.000 120.13161 757 SER A O 1
ATOM 4276 N N . PHE A 1 582 ? 4.41300 72.75600 175.42300 1.000 76.03519 758 PHE A N 1
ATOM 4277 C CA . PHE A 1 582 ? 3.58500 71.55600 175.42500 1.000 67.07360 758 PHE A CA 1
ATOM 4278 C C . PHE A 1 582 ? 3.86400 70.67800 174.21500 1.000 67.36044 758 PHE A C 1
ATOM 4279 O O . PHE A 1 582 ? 3.76300 69.45000 174.31100 1.000 78.00643 758 PHE A O 1
ATOM 4287 N N . LYS A 1 583 ? 4.20600 71.27800 173.07200 1.000 69.47810 759 LYS A N 1
ATOM 4288 C CA . LYS A 1 583 ? 4.51600 70.47400 171.89600 1.000 69.65960 759 LYS A CA 1
ATOM 4289 C C . LYS A 1 583 ? 5.67800 69.53100 172.17300 1.000 64.80890 759 LYS A C 1
ATOM 4290 O O . LYS A 1 583 ? 5.61500 68.34200 171.83800 1.000 59.15720 759 LYS A O 1
ATOM 4296 N N . ALA A 1 584 ? 6.73800 70.03700 172.80900 1.000 68.83284 760 ALA A N 1
ATOM 4297 C CA . ALA A 1 584 ? 7.87300 69.18400 173.14400 1.000 60.58820 760 ALA A CA 1
ATOM 4298 C C . ALA A 1 584 ? 7.50100 68.13700 174.18100 1.000 64.68690 760 ALA A C 1
ATOM 4299 O O . ALA A 1 584 ? 8.05500 67.03200 174.17100 1.000 73.30442 760 ALA A O 1
ATOM 4301 N N . LEU A 1 585 ? 6.54700 68.45200 175.06000 1.000 66.86598 761 LEU A N 1
ATOM 4302 C CA . LEU A 1 585 ? 6.11500 67.48700 176.06400 1.000 65.86437 761 LEU A CA 1
ATOM 4303 C C . LEU A 1 585 ? 5.29600 66.36900 175.43300 1.000 63.99794 761 LEU A C 1
ATOM 4304 O O . LEU A 1 585 ? 5.43700 65.19900 175.80900 1.000 65.25378 761 LEU A O 1
ATOM 4309 N N . PHE A 1 586 ? 4.42600 66.71100 174.48100 1.000 59.81519 762 PHE A N 1
ATOM 4310 C CA . PHE A 1 586 ? 3.56400 65.69700 173.88800 1.000 63.77731 762 PHE A CA 1
ATOM 4311 C C . PHE A 1 586 ? 4.34200 64.77100 172.96100 1.000 60.11735 762 PHE A C 1
ATOM 4312 O O . PHE A 1 586 ? 4.05700 63.57000 172.91000 1.000 62.15777 762 PHE A O 1
ATOM 4320 N N . SER A 1 587 ? 5.34800 65.29500 172.25600 1.000 57.06409 763 SER A N 1
ATOM 4321 C CA . SER A 1 587 ? 6.17200 64.44500 171.40100 1.000 70.40953 763 SER A CA 1
ATOM 4322 C C . SER A 1 587 ? 6.98900 63.46400 172.22800 1.000 53.96257 763 SER A C 1
ATOM 4323 O O . SER A 1 587 ? 7.12400 62.29200 171.86000 1.000 67.91458 763 SER A O 1
ATOM 4326 N N . ASN A 1 588 ? 7.55700 63.93400 173.33600 1.000 53.22034 764 ASN A N 1
ATOM 4327 C CA . ASN A 1 588 ? 8.31000 63.04600 174.21100 1.000 61.91036 764 ASN A CA 1
ATOM 4328 C C . ASN A 1 588 ? 7.40000 62.00300 174.85100 1.000 63.20889 764 ASN A C 1
ATOM 4329 O O . ASN A 1 588 ? 7.75200 60.81800 174.91100 1.000 63.06681 764 ASN A O 1
ATOM 4334 N N . LEU A 1 589 ? 6.21500 62.41900 175.31600 1.000 54.39170 765 LEU A N 1
ATOM 4335 C CA . LEU A 1 589 ? 5.29500 61.47100 175.93700 1.000 46.72607 765 LEU A CA 1
ATOM 4336 C C . LEU A 1 589 ? 4.69200 60.51700 174.91400 1.000 48.62211 765 LEU A C 1
ATOM 4337 O O . LEU A 1 589 ? 4.30000 59.39900 175.26700 1.000 51.28087 765 LEU A O 1
ATOM 4342 N N . LYS A 1 590 ? 4.61500 60.92200 173.64700 1.000 50.46558 766 LYS A N 1
ATOM 4343 C CA . LYS A 1 590 ? 4.19300 59.97600 172.62300 1.000 56.86175 766 LYS A CA 1
ATOM 4344 C C . LYS A 1 590 ? 5.26900 58.92200 172.40400 1.000 55.23081 766 LYS A C 1
ATOM 4345 O O . LYS A 1 590 ? 4.95900 57.73600 172.23900 1.000 59.11812 766 LYS A O 1
ATOM 4351 N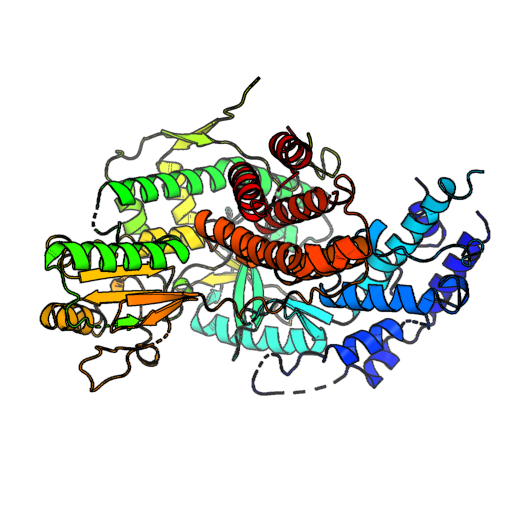 N . GLN A 1 591 ? 6.54100 59.33200 172.43200 1.000 51.15727 767 GLN A N 1
ATOM 4352 C CA . GLN A 1 591 ? 7.63300 58.36500 172.40300 1.000 51.57573 767 GLN A CA 1
ATOM 4353 C C . GLN A 1 591 ? 7.57400 57.43100 173.60400 1.000 54.44919 767 GLN A C 1
ATOM 4354 O O . GLN A 1 591 ? 7.70700 56.21100 173.45500 1.000 63.02770 767 GLN A O 1
ATOM 4360 N N . PHE A 1 592 ? 7.35000 57.98400 174.80000 1.000 54.55647 768 PHE A N 1
ATOM 4361 C CA . PHE A 1 592 ? 7.29000 57.15700 176.00200 1.000 54.33920 768 PHE A CA 1
ATOM 4362 C C . PHE A 1 592 ? 6.15800 56.14300 175.91900 1.000 60.56902 768 PHE A C 1
ATOM 4363 O O . PHE A 1 592 ? 6.33400 54.97300 176.28300 1.000 66.88850 768 PHE A O 1
ATOM 4371 N N . TYR A 1 593 ? 4.99500 56.56700 175.42200 1.000 51.95286 769 TYR A N 1
ATOM 4372 C CA . TYR A 1 593 ? 3.83600 55.68000 175.38200 1.000 49.57041 769 TYR A CA 1
ATOM 4373 C C . TYR A 1 593 ? 4.08100 54.49900 174.45300 1.000 60.10088 769 TYR A C 1
ATOM 4374 O O . TYR A 1 593 ? 3.87500 53.34100 174.83500 1.000 63.04783 769 TYR A O 1
ATOM 4383 N N . CYS A 1 594 ? 4.54000 54.77100 173.22900 1.000 55.17720 770 CYS A N 1
ATOM 4384 C CA . CYS A 1 594 ? 4.81100 53.68300 172.29300 1.000 59.88700 770 CYS A CA 1
ATOM 4385 C C . CYS A 1 594 ? 5.95300 52.80200 172.77000 1.000 61.91836 770 CYS A C 1
ATOM 4386 O O . CYS A 1 594 ? 5.96300 51.60000 172.48900 1.000 58.39890 770 CYS A O 1
ATOM 4389 N N . SER A 1 595 ? 6.91900 53.37400 173.49200 1.000 71.06923 771 SER A N 1
ATOM 4390 C CA . SER A 1 595 ? 8.04700 52.57400 173.95300 1.000 63.68212 771 SER A CA 1
ATOM 4391 C C . SER A 1 595 ? 7.61800 51.55300 174.99700 1.000 69.85281 771 SER A C 1
ATOM 4392 O O . SER A 1 595 ? 8.22300 50.48000 175.09400 1.000 73.67437 771 SER A O 1
ATOM 4395 N N . ASN A 1 596 ? 6.57600 51.85400 175.77300 1.000 62.12681 772 ASN A N 1
ATOM 4396 C CA . ASN A 1 596 ? 6.11800 50.94300 176.81000 1.000 59.71424 772 ASN A CA 1
ATOM 4397 C C . ASN A 1 596 ? 4.89300 50.13900 176.40300 1.000 58.08314 772 ASN A C 1
ATOM 4398 O O . ASN A 1 596 ? 4.49100 49.24100 177.14800 1.000 73.02194 772 ASN A O 1
ATOM 4403 N N . LEU A 1 597 ? 4.30400 50.41900 175.24000 1.000 57.61770 773 LEU A N 1
ATOM 4404 C CA . LEU A 1 597 ? 3.10000 49.71800 174.79500 1.000 58.33551 773 LEU A CA 1
ATOM 4405 C C . LEU A 1 597 ? 3.52200 48.51200 173.96100 1.000 66.06062 773 LEU A C 1
ATOM 4406 O O . LEU A 1 597 ? 3.45500 48.50700 172.73100 1.000 65.43747 773 LEU A O 1
ATOM 4411 N N . SER A 1 598 ? 3.96100 47.46900 174.65600 1.000 63.53776 774 SER A N 1
ATOM 4412 C CA . SER A 1 598 ? 4.47000 46.27800 173.99900 1.000 68.90298 774 SER A CA 1
ATOM 4413 C C . SER A 1 598 ? 3.33100 45.38400 173.51400 1.000 71.47763 774 SER A C 1
ATOM 4414 O O . SER A 1 598 ? 2.19500 45.45900 173.98900 1.000 67.99671 774 SER A O 1
ATOM 4417 N N . GLU A 1 599 ? 3.66100 44.51500 172.55400 1.000 63.12602 775 GLU A N 1
ATOM 4418 C CA . GLU A 1 599 ? 2.64500 43.67400 171.92900 1.000 73.83388 775 GLU A CA 1
ATOM 4419 C C . GLU A 1 599 ? 2.05600 42.65800 172.90100 1.000 73.69365 775 GLU A C 1
ATOM 4420 O O . GLU A 1 599 ? 0.85600 42.36700 172.83100 1.000 72.61460 775 GLU A O 1
ATOM 4426 N N . PHE A 1 600 ? 2.86000 42.13500 173.83000 1.000 72.74069 776 PHE A N 1
ATOM 4427 C CA . PHE A 1 600 ? 2.38000 41.06600 174.70000 1.000 77.26025 776 PHE A CA 1
ATOM 4428 C C . PHE A 1 600 ? 1.30500 41.54500 175.66500 1.000 83.26048 776 PHE A C 1
ATOM 4429 O O . PHE A 1 600 ? 0.53800 40.72000 176.17400 1.000 87.21890 776 PHE A O 1
ATOM 4437 N N . LEU A 1 601 ? 1.24300 42.84500 175.94700 1.000 71.61254 777 LEU A N 1
ATOM 4438 C CA . LEU A 1 601 ? 0.21900 43.37500 176.83200 1.000 68.86473 777 LEU A CA 1
ATOM 4439 C C . LEU A 1 601 ? -1.05300 43.74400 176.09000 1.000 73.31159 777 LEU A C 1
ATOM 4440 O O . LEU A 1 601 ? -2.01200 44.20500 176.71700 1.000 89.25013 777 LEU A O 1
ATOM 4445 N N . LEU A 1 602 ? -1.08100 43.54200 174.77700 1.000 64.93489 778 LEU A N 1
ATOM 4446 C CA . LEU A 1 602 ? -2.30900 43.58300 174.00400 1.000 63.40524 778 LEU A CA 1
ATOM 4447 C C . LEU A 1 602 ? -2.68700 42.20600 173.48600 1.000 77.93547 778 LEU A C 1
ATOM 4448 O O . LEU A 1 602 ? -3.69700 42.07300 172.78800 1.000 76.53327 778 LEU A O 1
ATOM 4453 N N . ASP A 1 603 ? -1.91000 41.17900 173.83300 1.000 80.81782 779 ASP A N 1
ATOM 4454 C CA . ASP A 1 603 ? -2.11200 39.81800 173.34300 1.000 90.65165 779 ASP A CA 1
ATOM 4455 C C . ASP A 1 603 ? -3.30400 39.19900 174.06600 1.000 91.38389 779 ASP A C 1
ATOM 4456 O O . ASP A 1 603 ? -3.25400 38.96300 175.27900 1.000 86.59939 779 ASP A O 1
ATOM 4461 N N . PHE A 1 604 ? -4.38100 38.94600 173.31900 1.000 93.28299 780 PHE A N 1
ATOM 4462 C CA . PHE A 1 604 ? -5.58200 38.31300 173.84700 1.000 87.99806 780 PHE A CA 1
ATOM 4463 C C . PHE A 1 604 ? -5.47300 36.79400 173.88900 1.000 92.14223 780 PHE A C 1
ATOM 4464 O O . PHE A 1 604 ? -6.34100 36.14000 174.47500 1.000 79.95679 780 PHE A O 1
ATOM 4472 N N . SER A 1 605 ? -4.44700 36.21700 173.26300 1.000 85.43049 781 SER A N 1
ATOM 4473 C CA . SER A 1 605 ? -4.20500 34.78500 173.36700 1.000 85.00617 781 SER A CA 1
ATOM 4474 C C . SER A 1 605 ? -3.56100 34.39400 174.68800 1.000 86.75438 781 SER A C 1
ATOM 4475 O O . SER A 1 605 ? -3.55600 33.20800 175.02800 1.000 91.55514 781 SER A O 1
ATOM 4478 N N . SER A 1 606 ? -2.99600 35.35000 175.42500 1.000 83.45289 782 SER A N 1
ATOM 4479 C CA . SER A 1 606 ? -2.30900 35.05800 176.67400 1.000 90.40539 782 SER A CA 1
ATOM 4480 C C . SER A 1 606 ? -2.85100 35.81700 177.87900 1.000 83.12890 782 SER A C 1
ATOM 4481 O O . SER A 1 606 ? -2.52700 35.44300 179.01200 1.000 92.73183 782 SER A O 1
ATOM 4484 N N . ASN A 1 607 ? -3.67100 36.84700 177.68000 1.000 79.02326 783 ASN A N 1
ATOM 4485 C CA . ASN A 1 607 ? -4.17200 37.66200 178.77700 1.000 84.25784 783 ASN A CA 1
ATOM 4486 C C . ASN A 1 607 ? -5.67600 37.85100 178.64000 1.000 90.25468 783 ASN A C 1
ATOM 4487 O O . ASN A 1 607 ? -6.24600 37.72700 177.55300 1.000 81.62762 783 ASN A O 1
ATOM 4492 N N . SER A 1 608 ? -6.30900 38.16900 179.76500 1.000 99.06903 784 SER A N 1
ATOM 4493 C CA . SER A 1 608 ? -7.71200 38.54600 179.77300 1.000 85.47088 784 SER A CA 1
ATOM 4494 C C . SER A 1 608 ? -7.86300 40.01100 179.37500 1.000 79.06979 784 SER A C 1
ATOM 4495 O O . SER A 1 608 ? -6.90100 40.78200 179.37300 1.000 78.27928 784 SER A O 1
ATOM 4498 N N . LEU A 1 609 ? -9.09500 40.38500 179.01700 1.000 87.01522 785 LEU A N 1
ATOM 4499 C CA . LEU A 1 609 ? -9.36500 41.77200 178.65100 1.000 78.14559 785 LEU A CA 1
ATOM 4500 C C . LEU A 1 609 ? -9.12800 42.71500 179.82300 1.000 73.33103 785 LEU A C 1
ATOM 4501 O O . LEU A 1 609 ? -8.62700 43.82900 179.63600 1.000 91.82931 785 LEU A O 1
ATOM 4506 N N . GLU A 1 610 ? -9.48300 42.28800 181.04100 1.000 80.66027 786 GLU A N 1
ATOM 4507 C CA . GLU A 1 610 ? -9.23700 43.13100 182.20600 1.000 78.50349 786 GLU A CA 1
ATOM 4508 C C . GLU A 1 610 ? -7.74900 43.37200 182.40200 1.000 78.12258 786 GLU A C 1
ATOM 4509 O O . GLU A 1 610 ? -7.34500 44.45600 182.83900 1.000 67.98194 786 GLU A O 1
ATOM 4515 N N . THR A 1 611 ? -6.92100 42.37800 182.06700 1.000 80.88594 787 THR A N 1
ATOM 4516 C CA . THR A 1 611 ? -5.47600 42.56100 182.12900 1.000 66.76546 787 THR A CA 1
ATOM 4517 C C . THR A 1 611 ? -4.99100 43.46300 181.00300 1.000 70.02679 787 THR A C 1
ATOM 4518 O O . THR A 1 611 ? -4.15300 44.34500 181.22600 1.000 73.26620 787 THR A O 1
ATOM 4522 N N . ILE A 1 612 ? -5.50900 43.26600 179.78700 1.000 68.56429 788 ILE A N 1
ATOM 4523 C CA . ILE A 1 612 ? -5.15700 44.16100 178.68700 1.000 80.66929 788 ILE A CA 1
ATOM 4524 C C . ILE A 1 612 ? -5.55300 45.58800 179.03100 1.000 73.74847 788 ILE A C 1
ATOM 4525 O O . ILE A 1 612 ? -4.76900 46.52900 178.86100 1.000 66.58792 788 ILE A O 1
ATOM 4530 N N . ARG A 1 613 ? -6.76400 45.76100 179.55900 1.000 79.46166 789 ARG A N 1
ATOM 4531 C CA . ARG A 1 613 ? -7.25500 47.09900 179.86100 1.000 66.74958 789 ARG A CA 1
ATOM 4532 C C . ARG A 1 613 ? -6.39600 47.76300 180.92800 1.000 69.70729 789 ARG A C 1
ATOM 4533 O O . ARG A 1 613 ? -5.91200 48.88600 180.73700 1.000 61.14623 789 ARG A O 1
ATOM 4541 N N . GLU A 1 614 ? -6.13800 47.05400 182.03200 1.000 64.24950 790 GLU A N 1
ATOM 4542 C CA . GLU A 1 614 ? -5.36500 47.64000 183.12400 1.000 66.89833 790 GLU A CA 1
ATOM 4543 C C . GLU A 1 614 ? -3.94200 47.98000 182.69400 1.000 65.27412 790 GLU A C 1
ATOM 4544 O O . GLU A 1 614 ? -3.35900 48.95000 183.19400 1.000 70.50715 790 GLU A O 1
ATOM 4550 N N . ASN A 1 615 ? -3.37300 47.21700 181.76000 1.000 62.79423 791 ASN A N 1
ATOM 4551 C CA . ASN A 1 615 ? -2.04500 47.55200 181.25200 1.000 60.53140 791 ASN A CA 1
ATOM 4552 C C . ASN A 1 615 ? -2.08300 48.84500 180.45400 1.000 54.70902 791 ASN A C 1
ATOM 4553 O O . ASN A 1 615 ? -1.21800 49.71400 180.61400 1.000 59.35526 791 ASN A O 1
ATOM 4558 N N . VAL A 1 616 ? -3.07000 48.97700 179.56800 1.000 56.40208 792 VAL A N 1
ATOM 4559 C CA . VAL A 1 616 ? -3.27900 50.24300 178.88000 1.000 53.55226 792 VAL A CA 1
ATOM 4560 C C . VAL A 1 616 ? -3.51600 51.35700 179.89100 1.000 67.95891 792 VAL A C 1
ATOM 4561 O O . VAL A 1 616 ? -2.94300 52.44800 179.78000 1.000 71.41949 792 VAL A O 1
ATOM 4565 N N . ASP A 1 617 ? -4.31600 51.08200 180.92700 1.000 60.84984 793 ASP A N 1
ATOM 4566 C CA . ASP A 1 617 ? -4.55700 52.08400 181.96100 1.000 63.58242 793 ASP A CA 1
ATOM 4567 C C . ASP A 1 617 ? -3.27000 52.44100 182.69400 1.000 67.39457 793 ASP A C 1
ATOM 4568 O O . ASP A 1 617 ? -3.04300 53.60900 183.03200 1.000 69.67345 793 ASP A O 1
ATOM 4573 N N . ALA A 1 618 ? -2.40600 51.45200 182.93100 1.000 53.53196 794 ALA A N 1
ATOM 4574 C CA . ALA A 1 618 ? -1.15700 51.72300 183.63600 1.000 51.25817 794 ALA A CA 1
ATOM 4575 C C . ALA A 1 618 ? -0.24000 52.62300 182.81500 1.000 59.38088 794 ALA A C 1
ATOM 4576 O O . ALA A 1 618 ? 0.35900 53.56100 183.35500 1.000 56.13769 794 ALA A O 1
ATOM 4578 N N . ILE A 1 619 ? -0.12100 52.36100 181.50800 1.000 52.07782 795 ILE A N 1
ATOM 4579 C CA . ILE A 1 619 ? 0.67800 53.24600 180.66200 1.000 61.07651 795 ILE A CA 1
ATOM 4580 C C . ILE A 1 619 ? 0.04300 54.62700 180.59500 1.000 55.66424 795 ILE A C 1
ATOM 4581 O O . ILE A 1 619 ? 0.73900 55.64800 180.64800 1.000 60.56057 795 ILE A O 1
ATOM 4586 N N . LEU A 1 620 ? -1.28700 54.68200 180.47400 1.000 49.33349 796 LEU A N 1
ATOM 4587 C CA . LEU A 1 620 ? -1.97400 55.96800 180.40000 1.000 67.32861 796 LEU A CA 1
ATOM 4588 C C . LEU A 1 620 ? -1.73400 56.78900 181.66200 1.000 66.92509 796 LEU A C 1
ATOM 4589 O O . LEU A 1 620 ? -1.35500 57.96400 181.58600 1.000 63.85642 796 LEU A O 1
ATOM 4594 N N . LYS A 1 621 ? -1.91800 56.17600 182.83600 1.000 57.92097 797 LYS A N 1
ATOM 4595 C CA . LYS A 1 621 ? -1.77300 56.92100 184.08500 1.000 62.51666 797 LYS A CA 1
ATOM 4596 C C . LYS A 1 621 ? -0.37800 57.51900 184.21400 1.000 59.08701 797 LYS A C 1
ATOM 4597 O O . LYS A 1 621 ? -0.23000 58.68500 184.59700 1.000 64.96981 797 LYS A O 1
ATOM 4603 N N . LEU A 1 622 ? 0.65700 56.74700 183.87700 1.000 60.73070 798 LEU A N 1
ATOM 4604 C CA . LEU A 1 622 ? 2.01000 57.29200 183.91900 1.000 67.78803 798 LEU A CA 1
ATOM 4605 C C . LEU A 1 622 ? 2.17200 58.44000 182.93400 1.000 66.97285 798 LEU A C 1
ATOM 4606 O O . LEU A 1 622 ? 2.82900 59.44300 183.23900 1.000 73.40065 798 LEU A O 1
ATOM 4611 N N . THR A 1 623 ? 1.55400 58.32700 181.75800 1.000 57.92101 799 THR A N 1
ATOM 4612 C CA . THR A 1 623 ? 1.66600 59.39500 180.77400 1.000 52.56068 799 THR A CA 1
ATOM 4613 C C . THR A 1 623 ? 0.98500 60.66300 181.26800 1.000 57.91108 799 THR A C 1
ATOM 4614 O O . THR A 1 623 ? 1.55800 61.75500 181.17700 1.000 60.62386 799 THR A O 1
ATOM 4618 N N . PHE A 1 624 ? -0.22100 60.53900 181.82900 1.000 64.90789 800 PHE A N 1
ATOM 4619 C CA . PHE A 1 624 ? -0.92300 61.72400 182.30600 1.000 55.94061 800 PHE A CA 1
ATOM 4620 C C . PHE A 1 624 ? -0.34100 62.25500 183.60600 1.000 69.31977 800 PHE A C 1
ATOM 4621 O O . PHE A 1 624 ? -0.42100 63.46300 183.86500 1.000 63.46526 800 PHE A O 1
ATOM 4629 N N . GLU A 1 625 ? 0.26500 61.38700 184.42200 1.000 60.68668 801 GLU A N 1
ATOM 4630 C CA . GLU A 1 625 ? 0.96800 61.88000 185.60100 1.000 60.45108 801 GLU A CA 1
ATOM 4631 C C . GLU A 1 625 ? 2.09600 62.82400 185.21000 1.000 61.47558 801 GLU A C 1
ATOM 4632 O O . GLU A 1 625 ? 2.39000 63.77700 185.94000 1.000 67.23526 801 GLU A O 1
ATOM 4638 N N . ALA A 1 626 ? 2.71800 62.60000 184.04900 1.000 57.56120 802 ALA A N 1
ATOM 4639 C CA . ALA A 1 626 ? 3.73900 63.53300 183.58700 1.000 60.24296 802 ALA A CA 1
ATOM 4640 C C . ALA A 1 626 ? 3.12000 64.87200 183.21100 1.000 59.00047 802 ALA A C 1
ATOM 4641 O O . ALA A 1 626 ? 3.69000 65.92900 183.50200 1.000 66.09191 802 ALA A O 1
ATOM 4643 N N . ILE A 1 627 ? 1.93300 64.84700 182.59800 1.000 60.45348 803 ILE A N 1
ATOM 4644 C CA . ILE A 1 627 ? 1.25700 66.08900 182.22800 1.000 59.55616 803 ILE A CA 1
ATOM 4645 C C . ILE A 1 627 ? 0.88400 66.87600 183.47800 1.000 70.60770 803 ILE A C 1
ATOM 4646 O O . ILE A 1 627 ? 1.11800 68.08800 183.56600 1.000 68.60374 803 ILE A O 1
ATOM 4651 N N . GLN A 1 628 ? 0.30900 66.19100 184.47000 1.000 61.87686 804 GLN A N 1
ATOM 4652 C CA . GLN A 1 628 ? -0.11100 66.86900 185.69200 1.000 70.19427 804 GLN A CA 1
ATOM 4653 C C . GLN A 1 628 ? 1.08500 67.44100 186.44200 1.000 68.35396 804 GLN A C 1
ATOM 4654 O O . GLN A 1 628 ? 1.00700 68.54400 186.99600 1.000 70.08986 804 GLN A O 1
ATOM 4660 N N . THR A 1 629 ? 2.20300 66.71100 186.46500 1.000 64.32168 805 THR A N 1
ATOM 4661 C CA . THR A 1 629 ? 3.34900 67.14300 187.26200 1.000 69.43250 805 THR A CA 1
ATOM 4662 C C . THR A 1 629 ? 3.93000 68.45700 186.74700 1.000 66.74918 805 THR A C 1
ATOM 4663 O O . THR A 1 629 ? 4.29400 69.33500 187.53900 1.000 69.66040 805 THR A O 1
ATOM 4667 N N . SER A 1 630 ? 3.99800 68.62600 185.42700 1.000 69.87989 806 SER A N 1
ATOM 4668 C CA . SER A 1 630 ? 4.69600 69.76100 184.83700 1.000 66.11257 806 SER A CA 1
ATOM 4669 C C . SER A 1 630 ? 3.76200 70.76800 184.18000 1.000 66.90357 806 SER A C 1
ATOM 4670 O O . SER A 1 630 ? 4.24200 71.69800 183.52100 1.000 76.53938 806 SER A O 1
ATOM 4673 N N . PHE A 1 631 ? 2.44600 70.62700 184.35300 1.000 59.69128 807 PHE A N 1
ATOM 4674 C CA . PHE A 1 631 ? 1.52200 71.52200 183.66400 1.000 58.59754 807 PHE A CA 1
ATOM 4675 C C . PHE A 1 631 ? 1.72500 72.96800 184.10200 1.000 63.14082 807 PHE A C 1
ATOM 4676 O O . PHE A 1 631 ? 1.81200 73.87300 183.26600 1.000 72.59955 807 PHE A O 1
ATOM 4684 N N . ALA A 1 632 ? 1.79700 73.20600 185.41300 1.000 68.39908 808 ALA A N 1
ATOM 4685 C CA . ALA A 1 632 ? 1.92800 74.57700 185.90100 1.000 70.63886 808 ALA A CA 1
ATOM 4686 C C . ALA A 1 632 ? 3.22900 75.21400 185.43000 1.000 74.57672 808 ALA A C 1
ATOM 4687 O O . ALA A 1 632 ? 3.25000 76.39400 185.05200 1.000 78.01531 808 ALA A O 1
ATOM 4689 N N . THR A 1 633 ? 4.32100 74.44500 185.42100 1.000 69.67615 809 THR A N 1
ATOM 4690 C CA . THR A 1 633 ? 5.60100 74.99600 184.98800 1.000 66.87938 809 THR A CA 1
ATOM 4691 C C . THR A 1 633 ? 5.55200 75.39400 183.52100 1.000 69.01353 809 THR A C 1
ATOM 4692 O O . THR A 1 633 ? 5.94000 76.50800 183.15000 1.000 80.43032 809 THR A O 1
ATOM 4696 N N . ILE A 1 634 ? 5.06000 74.49100 182.67000 1.000 62.67479 810 ILE A N 1
ATOM 4697 C CA . ILE A 1 634 ? 5.02600 74.75900 181.23900 1.000 63.31311 810 ILE A CA 1
ATOM 4698 C C . ILE A 1 634 ? 3.99700 75.83700 180.92600 1.000 65.56765 810 ILE A C 1
ATOM 4699 O O . ILE A 1 634 ? 4.24300 76.72700 180.10300 1.000 66.92803 810 ILE A O 1
ATOM 4704 N N . SER A 1 635 ? 2.84100 75.79800 181.59400 1.000 61.29060 811 SER A N 1
ATOM 4705 C CA . SER A 1 635 ? 1.81300 76.79800 181.33000 1.000 64.69430 811 SER A CA 1
ATOM 4706 C C . SER A 1 635 ? 2.27400 78.20400 181.68500 1.000 79.09718 811 SER A C 1
ATOM 4707 O O . SER A 1 635 ? 1.71900 79.17600 181.16100 1.000 78.43079 811 SER A O 1
ATOM 4710 N N . LYS A 1 636 ? 3.28400 78.33400 182.54900 1.000 79.01397 812 LYS A N 1
ATOM 4711 C CA . LYS A 1 636 ? 3.82400 79.65300 182.86300 1.000 76.88306 812 LYS A CA 1
ATOM 4712 C C . LYS A 1 636 ? 4.47200 80.29200 181.63800 1.000 76.83361 812 LYS A C 1
ATOM 4713 O O . LYS A 1 636 ? 4.37100 81.50900 181.43800 1.000 79.25838 812 LYS A O 1
ATOM 4719 N N . GLN A 1 637 ? 5.11500 79.48400 180.79300 1.000 77.75762 813 GLN A N 1
ATOM 4720 C CA . GLN A 1 637 ? 5.87500 79.97600 179.65200 1.000 73.68242 813 GLN A CA 1
ATOM 4721 C C . GLN A 1 637 ? 5.29500 79.55700 178.30600 1.000 69.78233 813 GLN A C 1
ATOM 4722 O O . GLN A 1 637 ? 5.88200 79.88200 177.26900 1.000 79.24600 813 GLN A O 1
ATOM 4728 N N . ASP A 1 638 ? 4.15900 78.86200 178.28600 1.000 64.47251 814 ASP A N 1
ATOM 4729 C CA . ASP A 1 638 ? 3.56600 78.40200 177.03500 1.000 68.67937 814 ASP A CA 1
ATOM 4730 C C . ASP A 1 638 ? 2.09500 78.10300 177.27400 1.000 65.08346 814 ASP A C 1
ATOM 4731 O O . ASP A 1 638 ? 1.75900 77.32400 178.17000 1.000 58.72071 814 ASP A O 1
ATOM 4736 N N . SER A 1 639 ? 1.22900 78.68500 176.45000 1.000 61.23542 815 SER A N 1
ATOM 4737 C CA . SER A 1 639 ? -0.20500 78.57400 176.67100 1.000 59.31743 815 SER A CA 1
ATOM 4738 C C . SER A 1 639 ? -0.71600 77.21900 176.20300 1.000 65.26757 815 SER A C 1
ATOM 4739 O O . SER A 1 639 ? -0.43800 76.78900 175.07800 1.000 77.05264 815 SER A O 1
ATOM 4742 N N . PHE A 1 640 ? -1.46500 76.55200 177.07600 1.000 57.01365 816 PHE A N 1
ATOM 4743 C CA . PHE A 1 640 ? -2.03200 75.24700 176.76800 1.000 58.80695 816 PHE A CA 1
ATOM 4744 C C . PHE A 1 640 ? -3.13900 75.39300 175.72700 1.000 62.46020 816 PHE A C 1
ATOM 4745 O O . PHE A 1 640 ? -4.12500 76.10300 175.95100 1.000 60.58748 816 PHE A O 1
ATOM 4753 N N . GLU A 1 641 ? -2.98200 74.71600 174.59600 1.000 56.01156 817 GLU A N 1
ATOM 4754 C CA . GLU A 1 641 ? -3.94300 74.76500 173.50000 1.000 54.03531 817 GLU A CA 1
ATOM 4755 C C . G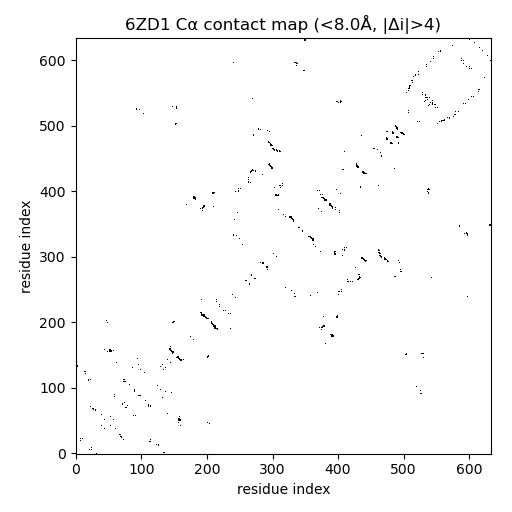LU A 1 641 ? -4.66700 73.42500 173.44300 1.000 58.60749 817 GLU A C 1
ATOM 4756 O O . GLU A 1 641 ? -4.06000 72.39600 173.12000 1.000 54.31826 817 GLU A O 1
ATOM 4762 N N . ARG A 1 642 ? -5.97300 73.45000 173.72400 1.000 55.04158 818 ARG A N 1
ATOM 4763 C CA . ARG A 1 642 ? -6.73000 72.21100 173.86700 1.000 49.43223 818 ARG A CA 1
ATOM 4764 C C . ARG A 1 642 ? -6.79700 71.43100 172.56100 1.000 51.24237 818 ARG A C 1
ATOM 4765 O O . ARG A 1 642 ? -6.84900 70.19700 172.58700 1.000 53.60884 818 ARG A O 1
ATOM 4773 N N . TYR A 1 643 ? -6.79100 72.11800 171.41600 1.000 51.84018 819 TYR A N 1
ATOM 4774 C CA . TYR A 1 643 ? -6.88600 71.40700 170.14500 1.000 53.89743 819 TYR A CA 1
ATOM 4775 C C . TYR A 1 643 ? -5.60900 70.63100 169.85500 1.000 52.00078 819 TYR A C 1
ATOM 4776 O O . TYR A 1 643 ? -5.66400 69.49600 169.37100 1.000 52.50135 819 TYR A O 1
ATOM 4785 N N . ARG A 1 644 ? -4.45100 71.20500 170.19100 1.000 52.05096 820 ARG A N 1
ATOM 4786 C CA . ARG A 1 644 ? -3.20300 70.45900 170.06800 1.000 49.54832 820 ARG A CA 1
ATOM 4787 C C . ARG A 1 644 ? -3.19600 69.26500 171.01200 1.000 55.70921 820 ARG A C 1
ATOM 4788 O O . ARG A 1 644 ? -2.69200 68.19000 170.66500 1.000 72.36972 820 ARG A O 1
ATOM 4796 N N . PHE A 1 645 ? -3.79400 69.42500 172.19400 1.000 47.20063 821 PHE A N 1
ATOM 4797 C CA . PHE A 1 645 ? -3.85600 68.32600 173.14800 1.000 56.41705 821 PHE A CA 1
ATOM 4798 C C . PHE A 1 645 ? -4.76400 67.20900 172.65600 1.000 54.49898 821 PHE A C 1
ATOM 4799 O O . PHE A 1 645 ? -4.50600 66.03300 172.94200 1.000 53.30993 821 PHE A O 1
ATOM 4815 N N . LYS A 1 647 ? -5.38400 66.35400 169.44700 1.000 46.29827 823 LYS A N 1
ATOM 4816 C CA . LYS A 1 647 ? -4.62700 65.60800 168.45000 1.000 59.74410 823 LYS A CA 1
ATOM 4817 C C . LYS A 1 647 ? -3.68400 64.62800 169.12900 1.000 55.58416 823 LYS A C 1
ATOM 4818 O O . LYS A 1 647 ? -3.55000 63.48000 168.69100 1.000 51.56698 823 LYS A O 1
ATOM 4824 N N . PHE A 1 648 ? -3.04600 65.05700 170.22200 1.000 55.46363 824 PHE A N 1
ATOM 4825 C CA . PHE A 1 648 ? -2.22200 64.14300 171.00700 1.000 47.44911 824 PHE A CA 1
ATOM 4826 C C . PHE A 1 648 ? -3.05500 62.98800 171.54600 1.000 46.98027 824 PHE A C 1
ATOM 4827 O O . PHE A 1 648 ? -2.65900 61.82100 171.43900 1.000 50.55497 824 PHE A O 1
ATOM 4835 N N . LEU A 1 649 ? -4.22600 63.28600 172.11600 1.000 45.11431 825 LEU A N 1
ATOM 4836 C CA . LEU A 1 649 ? -5.09400 62.20500 172.57800 1.000 46.07081 825 LEU A CA 1
ATOM 4837 C C . LEU A 1 649 ? -5.50900 61.30800 171.41900 1.000 49.44512 825 LEU A C 1
ATOM 4838 O O . LEU A 1 649 ? -5.46500 60.07700 171.53200 1.000 50.26492 825 LEU A O 1
ATOM 4843 N N . HIS A 1 650 ? -5.87400 61.90700 170.28200 1.000 43.73951 826 HIS A N 1
ATOM 4844 C CA . HIS A 1 650 ? -6.30500 61.11100 169.13800 1.000 54.25900 826 HIS A CA 1
ATOM 4845 C C . HIS A 1 650 ? -5.18200 60.21000 168.64000 1.000 57.82244 826 HIS A C 1
ATOM 4846 O O . HIS A 1 650 ? -5.42000 59.04600 168.30200 1.000 52.75425 826 HIS A O 1
ATOM 4853 N N . VAL A 1 651 ? -3.95300 60.72700 168.57700 1.000 49.29508 827 VAL A N 1
ATOM 4854 C CA . VAL A 1 651 ? -2.82000 59.88300 168.20000 1.000 56.01551 827 VAL A CA 1
ATOM 4855 C C . VAL A 1 651 ? -2.61400 58.76700 169.22300 1.000 59.60468 827 VAL A C 1
ATOM 4856 O O . VAL A 1 651 ? -2.38200 57.60800 168.85700 1.000 58.89138 827 VAL A O 1
ATOM 4860 N N . ILE A 1 652 ? -2.70800 59.09100 170.51800 1.000 46.24886 828 ILE A N 1
ATOM 4861 C CA . ILE A 1 652 ? -2.49200 58.08800 171.56200 1.000 53.73510 828 ILE A CA 1
ATOM 4862 C C . ILE A 1 652 ? -3.56500 57.00600 171.50700 1.000 55.46365 828 ILE A C 1
ATOM 4863 O O . ILE A 1 652 ? -3.27200 55.81400 171.66900 1.000 44.72982 828 ILE A O 1
ATOM 4868 N N . ILE A 1 653 ? -4.82500 57.40100 171.31600 1.000 57.50492 829 ILE A N 1
ATOM 4869 C CA . ILE A 1 653 ? -5.91200 56.42500 171.26700 1.000 48.56576 829 ILE A CA 1
ATOM 4870 C C . ILE A 1 653 ? -5.82800 55.58000 169.99800 1.000 58.53041 829 ILE A C 1
ATOM 4871 O O . ILE A 1 653 ? -6.02000 54.35800 170.03600 1.000 59.03063 829 ILE A O 1
ATOM 4876 N N . GLU A 1 654 ? -5.55100 56.21800 168.85700 1.000 61.27355 830 GLU A N 1
ATOM 4877 C CA . GLU A 1 654 ? -5.45500 55.49200 167.59300 1.000 59.50376 830 GLU A CA 1
ATOM 4878 C C . GLU A 1 654 ? -4.33800 54.45600 167.62400 1.000 62.45948 830 GLU A C 1
ATOM 4879 O O . GLU A 1 654 ? -4.50800 53.33700 167.12500 1.000 62.26932 830 GLU A O 1
ATOM 4885 N N . THR A 1 655 ? -3.17700 54.81600 168.17400 1.000 56.40453 831 THR A N 1
ATOM 4886 C CA . THR A 1 655 ? -2.06700 53.86800 168.21000 1.000 53.00951 831 THR A CA 1
ATOM 4887 C C . THR A 1 655 ? -2.41300 52.65000 169.05700 1.000 59.93967 831 THR A C 1
ATOM 4888 O O . THR A 1 655 ? -2.10500 51.51300 168.68000 1.000 61.19914 831 THR A O 1
ATOM 4892 N N . THR A 1 656 ? -3.07100 52.86600 170.19800 1.000 50.62120 832 THR A N 1
ATOM 4893 C CA . THR A 1 656 ? -3.42900 51.75000 171.06500 1.000 52.39306 832 THR A CA 1
ATOM 4894 C C . THR A 1 656 ? -4.40900 50.81600 170.36900 1.000 53.55514 832 THR A C 1
ATOM 4895 O O . THR A 1 656 ? -4.20600 49.59700 170.33700 1.000 53.11129 832 THR A O 1
ATOM 4899 N N . ILE A 1 657 ? -5.46000 51.37500 169.76500 1.000 55.37685 833 ILE A N 1
ATOM 4900 C CA . ILE A 1 657 ? -6.45600 50.53900 169.10500 1.000 53.36891 833 ILE A CA 1
ATOM 4901 C C . ILE A 1 657 ? -5.83500 49.81200 167.92100 1.000 60.03727 833 ILE A C 1
ATOM 4902 O O . ILE A 1 657 ? -6.08200 48.61900 167.71000 1.000 49.95349 833 ILE A O 1
ATOM 4907 N N . GLU A 1 658 ? -4.99200 50.50900 167.15300 1.000 57.11606 834 GLU A N 1
ATOM 4908 C CA . GLU A 1 658 ? -4.36500 49.89900 165.98500 1.000 55.57870 834 GLU A CA 1
ATOM 4909 C C . GLU A 1 658 ? -3.43900 48.76000 166.39100 1.000 64.18922 834 GLU A C 1
ATOM 4910 O O . GLU A 1 658 ? -3.49500 47.66600 165.81400 1.000 64.88125 834 GLU A O 1
ATOM 4916 N N . LYS A 1 659 ? -2.60100 48.98100 167.40600 1.000 54.88211 835 LYS A N 1
ATOM 4917 C CA . LYS A 1 659 ? -1.68300 47.92600 167.81900 1.000 62.06058 835 LYS A CA 1
ATOM 4918 C C . LYS A 1 659 ? -2.42400 46.76100 168.46500 1.000 67.83681 835 LYS A C 1
ATOM 4919 O O . LYS A 1 659 ? -2.00300 45.60900 168.32000 1.000 67.65711 835 LYS A O 1
ATOM 4925 N N . PHE A 1 660 ? -3.54100 47.03000 169.15000 1.000 58.88210 836 PHE A N 1
ATOM 4926 C CA . PHE A 1 660 ? -4.33600 45.94400 169.71900 1.000 55.80028 836 PHE A CA 1
ATOM 4927 C C . PHE A 1 660 ? -4.95000 45.07800 168.62600 1.000 70.54273 836 PHE A C 1
ATOM 4928 O O . PHE A 1 660 ? -4.97700 43.84700 168.74200 1.000 73.18962 836 PHE A O 1
ATOM 4936 N N . ALA A 1 661 ? -5.47500 45.70300 167.57000 1.000 62.82731 837 ALA A N 1
ATOM 4937 C CA . ALA A 1 661 ? -6.01100 44.93600 166.45100 1.000 65.68410 837 ALA A CA 1
ATOM 4938 C C . ALA A 1 661 ? -4.89900 44.22600 165.68900 1.000 76.99295 837 ALA A C 1
ATOM 4939 O O . ALA A 1 661 ? -5.08700 43.10200 165.20800 1.000 86.95420 837 ALA A O 1
ATOM 4941 N N . ARG A 1 662 ? -3.73500 44.86800 165.56700 1.000 74.31865 838 ARG A N 1
ATOM 4942 C CA . ARG A 1 662 ? -2.59700 44.23600 164.90500 1.000 75.84184 838 ARG A CA 1
ATOM 4943 C C . ARG A 1 662 ? -2.18400 42.95900 165.62700 1.000 84.36259 838 ARG A C 1
ATOM 4944 O O . ARG A 1 662 ? -2.00500 41.90700 165.00100 1.000 90.95052 838 ARG A O 1
ATOM 4952 N N . VAL A 1 663 ? -2.03300 43.03400 166.95100 1.000 73.55298 839 VAL A N 1
ATOM 4953 C CA . VAL A 1 663 ? -1.53000 41.89300 167.70900 1.000 83.19908 839 VAL A CA 1
ATOM 4954 C C . VAL A 1 663 ? -2.51200 40.72800 167.64700 1.000 79.23122 839 VAL A C 1
ATOM 4955 O O . VAL A 1 663 ? -2.14700 39.60900 167.26700 1.000 82.19078 839 VAL A O 1
ATOM 4959 N N . ASN A 1 664 ? -3.76900 40.96900 168.00700 1.000 82.98137 840 ASN A N 1
ATOM 4960 C CA . ASN A 1 664 ? -4.74200 39.88800 168.08300 1.000 79.95660 840 ASN A CA 1
ATOM 4961 C C . ASN A 1 664 ? -5.41000 39.57400 166.75300 1.000 86.48609 840 ASN A C 1
ATOM 4962 O O . ASN A 1 664 ? -6.06200 38.53100 166.64000 1.000 99.70738 840 ASN A O 1
ATOM 4967 N N . GLY A 1 665 ? -5.25900 40.42900 165.74600 1.000 84.61870 841 GLY A N 1
ATOM 4968 C CA . GLY A 1 665 ? -5.84700 40.18200 164.45000 1.000 89.65375 841 GLY A CA 1
ATOM 4969 C C . GLY A 1 665 ? -7.35300 40.28900 164.38300 1.000 98.39495 841 GLY A C 1
ATOM 4970 O O . GLY A 1 665 ? -7.89900 40.31400 163.27700 1.000 106.70174 841 GLY A O 1
ATOM 4971 N N . SER A 1 666 ? -8.04800 40.36300 165.51500 1.000 91.60248 842 SER A N 1
ATOM 4972 C CA . SER A 1 666 ? -9.50300 40.39900 165.54600 1.000 87.39186 842 SER A CA 1
ATOM 4973 C C . SER A 1 666 ? -9.98000 41.64500 166.27700 1.000 93.58437 842 SER A C 1
ATOM 4974 O O . SER A 1 666 ? -9.34800 42.09100 167.24100 1.000 87.11032 842 SER A O 1
ATOM 4985 N N . GLU A 1 668 ? -12.37300 41.94700 168.17900 1.000 85.34365 844 GLU A N 1
ATOM 4986 C CA . GLU A 1 668 ? -13.07500 41.61200 169.41100 1.000 85.22503 844 GLU A CA 1
ATOM 4987 C C . GLU A 1 668 ? -12.40100 42.31600 170.58200 1.000 83.83505 844 GLU A C 1
ATOM 4988 O O . GLU A 1 668 ? -11.25400 42.01100 170.92400 1.000 84.63605 844 GLU A O 1
ATOM 4994 N N . GLY A 1 669 ? -13.11800 43.25200 171.20000 1.000 77.20646 845 GLY A N 1
ATOM 4995 C CA . GLY A 1 669 ? -12.64100 43.94500 172.37700 1.000 67.13930 845 GLY A CA 1
ATOM 4996 C C . GLY A 1 669 ? -12.17300 45.36800 172.16300 1.000 72.26963 845 GLY A C 1
ATOM 4997 O O . GLY A 1 669 ? -11.81000 46.02800 173.14600 1.000 72.53671 845 GLY A O 1
ATOM 4998 N N . VAL A 1 670 ? -12.19000 45.87500 170.92600 1.000 71.13473 846 VAL A N 1
ATOM 4999 C CA . VAL A 1 670 ? -11.78300 47.26200 170.71200 1.000 69.77575 846 VAL A CA 1
ATOM 5000 C C . VAL A 1 670 ? -12.82700 48.21000 171.28600 1.000 62.47182 846 VAL A C 1
ATOM 5001 O O . VAL A 1 670 ? -12.49000 49.26900 171.83200 1.000 55.08411 846 VAL A O 1
ATOM 5005 N N . GLU A 1 671 ? -14.10600 47.83600 171.19600 1.000 70.77610 847 GLU A N 1
ATOM 5006 C CA . GLU A 1 671 ? -15.15900 48.65400 171.78500 1.000 64.98741 847 GLU A CA 1
ATOM 5007 C C . GLU A 1 671 ? -14.98500 48.75400 173.29400 1.000 65.39844 847 GLU A C 1
ATOM 5008 O O . GLU A 1 671 ? -14.97000 49.85500 173.85700 1.000 74.57596 847 GLU A O 1
ATOM 5014 N N . TYR A 1 672 ? -14.82800 47.61000 173.96300 1.000 67.26324 848 TYR A N 1
ATOM 5015 C CA . TYR A 1 672 ? -14.61600 47.62300 175.40700 1.000 73.80656 848 TYR A CA 1
ATOM 5016 C C . TYR A 1 672 ? -13.37300 48.42900 175.76900 1.000 72.40921 848 TYR A C 1
ATOM 5017 O O . TYR A 1 672 ? -13.37000 49.17500 176.75500 1.000 72.87651 848 TYR A O 1
ATOM 5026 N N . LEU A 1 673 ? -12.32200 48.33200 174.95200 1.000 67.92622 849 LEU A N 1
ATOM 5027 C CA . LEU A 1 673 ? -11.08300 49.03200 175.27100 1.000 56.90414 849 LEU A CA 1
ATOM 5028 C C . LEU A 1 673 ? -11.21600 50.52800 175.02200 1.000 54.56244 849 LEU A C 1
ATOM 5029 O O . LEU A 1 673 ? -10.69300 51.33800 175.79500 1.000 61.00228 849 LEU A O 1
ATOM 5034 N N . LEU A 1 674 ? -11.91500 50.91500 173.95200 1.000 51.67020 850 LEU A N 1
ATOM 5035 C CA . LEU A 1 674 ? -12.08100 52.33500 173.65300 1.000 48.77885 850 LEU A CA 1
ATOM 5036 C C . LEU A 1 674 ? -12.81600 53.05400 174.77700 1.000 60.02856 850 LEU A C 1
ATOM 5037 O O . LEU A 1 674 ? -12.44100 54.16900 175.16100 1.000 61.31112 850 LEU A O 1
ATOM 5042 N N . THR A 1 675 ? -13.85600 52.42800 175.33200 1.000 61.21685 851 THR A N 1
ATOM 5043 C CA . THR A 1 675 ? -14.60500 53.09000 176.39300 1.000 61.12724 851 THR A CA 1
ATOM 5044 C C . THR A 1 675 ? -13.85900 53.05700 177.72100 1.000 66.51217 851 THR A C 1
ATOM 5045 O O . THR A 1 675 ? -13.98400 53.99600 178.51500 1.000 67.61007 851 THR A O 1
ATOM 5049 N N . CYS A 1 676 ? -13.06400 52.01200 177.97600 1.000 59.67976 852 CYS A N 1
ATOM 5050 C CA . CYS A 1 676 ? -12.18400 52.04900 179.14100 1.000 64.90664 852 CYS A CA 1
ATOM 5051 C C . CYS A 1 676 ? -11.13300 53.14300 179.00500 1.000 61.30118 852 CYS A C 1
ATOM 5052 O O . CYS A 1 676 ? -10.75200 53.76600 180.00500 1.000 58.06475 852 CYS A O 1
ATOM 5055 N N . ILE A 1 677 ? -10.67700 53.41000 177.77800 1.000 54.96266 853 ILE A N 1
ATOM 5056 C CA . ILE A 1 677 ? -9.72800 54.49600 177.55800 1.000 56.77994 853 ILE A CA 1
ATOM 5057 C C . ILE A 1 677 ? -10.37800 55.83900 177.86500 1.000 58.22032 853 ILE A C 1
ATOM 5058 O O . ILE A 1 677 ? -9.77700 56.69900 178.51900 1.000 48.26458 853 ILE A O 1
ATOM 5063 N N . LYS A 1 678 ? -11.61900 56.03500 177.41100 1.000 54.31651 854 LYS A N 1
ATOM 5064 C CA . LYS A 1 678 ? -12.31900 57.28300 177.69900 1.000 65.18079 854 LYS A CA 1
ATOM 5065 C C . LYS A 1 678 ? -12.45200 57.49700 179.20000 1.000 58.40054 854 LYS A C 1
ATOM 5066 O O . LYS A 1 678 ? -12.18800 58.59200 179.70900 1.000 56.02137 854 LYS A O 1
ATOM 5072 N N . ILE A 1 679 ? -12.84000 56.45000 179.92900 1.000 59.11505 855 ILE A N 1
ATOM 5073 C CA . ILE A 1 679 ? -13.00700 56.57900 181.37300 1.000 63.09033 855 ILE A CA 1
ATOM 5074 C C . ILE A 1 679 ? -11.67000 56.87100 182.04300 1.000 69.26072 855 ILE A C 1
ATOM 5075 O O . ILE A 1 679 ? -11.57400 57.74700 182.91200 1.000 67.34233 855 ILE A O 1
ATOM 5080 N N . THR A 1 680 ? -10.61400 56.16000 181.63600 1.000 65.33325 856 THR A N 1
ATOM 5081 C CA . THR A 1 680 ? -9.29400 56.40100 182.21500 1.000 67.02430 856 THR A CA 1
ATOM 5082 C C . THR A 1 680 ? -8.80100 57.81200 181.91000 1.000 62.76219 856 THR A C 1
ATOM 5083 O O . THR A 1 680 ? -8.24200 58.48600 182.78400 1.000 64.29119 856 THR A O 1
ATOM 5087 N N . ILE A 1 681 ? -9.00200 58.28000 180.67700 1.000 58.25629 857 ILE A N 1
ATOM 5088 C CA . ILE A 1 681 ? -8.57100 59.62700 180.32000 1.000 49.28044 857 ILE A CA 1
ATOM 5089 C C . ILE A 1 681 ? -9.37000 60.66500 181.09900 1.000 59.14584 857 ILE A C 1
ATOM 5090 O O . ILE A 1 681 ? -8.81300 61.65200 181.59500 1.000 51.90314 857 ILE A O 1
ATOM 5095 N N . THR A 1 682 ? -10.67900 60.44100 181.24400 1.000 58.55210 858 THR A N 1
ATOM 5096 C CA . THR A 1 682 ? -11.51500 61.34000 182.03400 1.000 57.20045 858 THR A CA 1
ATOM 5097 C C . THR A 1 682 ? -11.01700 61.43300 183.46900 1.000 64.50023 858 THR A C 1
ATOM 5098 O O . THR A 1 682 ? -10.84400 62.53200 184.01100 1.000 67.20306 858 THR A O 1
ATOM 5102 N N . LYS A 1 683 ? -10.77900 60.28100 184.10100 1.000 64.81384 859 LYS A N 1
ATOM 5103 C CA . LYS A 1 683 ? -10.30700 60.27200 185.48200 1.000 54.15821 859 LYS A CA 1
ATOM 5104 C C . LYS A 1 683 ? -8.93800 60.93200 185.59700 1.000 59.36414 859 LYS A C 1
ATOM 5105 O O . LYS A 1 683 ? -8.71900 61.78200 186.46900 1.000 59.72816 859 LYS A O 1
ATOM 5111 N N . SER A 1 684 ? -8.02000 60.59000 184.69000 1.000 55.18710 860 SER A N 1
ATOM 5112 C CA . SER A 1 684 ? -6.65900 61.11500 184.73100 1.000 63.89385 860 SER A CA 1
ATOM 5113 C C . SER A 1 684 ? -6.59400 62.61400 184.46900 1.000 64.01522 860 SER A C 1
ATOM 5114 O O . SER A 1 684 ? -5.54300 63.22400 184.70000 1.000 60.18251 860 SER A O 1
ATOM 5117 N N . LEU A 1 685 ? -7.66500 63.21600 183.95500 1.000 54.66906 861 LEU A N 1
ATOM 5118 C CA . LEU A 1 685 ? -7.70100 64.65100 183.72000 1.000 65.63677 861 LEU A CA 1
ATOM 5119 C C . LEU A 1 685 ? -8.51100 65.39600 184.77400 1.000 69.55490 861 LEU A C 1
ATOM 5120 O O . LEU A 1 685 ? -8.88100 66.55300 184.55400 1.000 69.11110 861 LEU A O 1
ATOM 5125 N N . ALA A 1 686 ? -8.78800 64.76100 185.91600 1.000 57.14723 862 ALA A N 1
ATOM 5126 C CA . ALA A 1 686 ? -9.53200 65.43900 186.97300 1.000 71.80381 862 ALA A CA 1
ATOM 5127 C C . ALA A 1 686 ? -8.81900 66.70000 187.44500 1.000 68.94530 862 ALA A C 1
ATOM 5128 O O . ALA A 1 686 ? -9.47600 67.67600 187.82400 1.000 66.25043 862 ALA A O 1
ATOM 5130 N N . PHE A 1 687 ? -7.48200 66.70400 187.42700 1.000 66.41187 863 PHE A N 1
ATOM 5131 C CA . PHE A 1 687 ? -6.72700 67.88400 187.83800 1.000 61.12998 863 PHE A CA 1
ATOM 5132 C C . PHE A 1 687 ? -6.94300 69.07100 186.91000 1.000 66.10042 863 PHE A C 1
ATOM 5133 O O . PHE A 1 687 ? -6.64200 70.20500 187.29400 1.000 76.78044 863 PHE A O 1
ATOM 5149 N N . ALA A 1 689 ? -9.02300 71.82200 185.26400 1.000 59.88229 865 ALA A N 1
ATOM 5150 C CA . ALA A 1 689 ? -10.29600 72.48500 185.52800 1.000 72.78839 865 ALA A CA 1
ATOM 5151 C C . ALA A 1 689 ? -11.10900 72.64700 184.24900 1.000 66.74650 865 ALA A C 1
ATOM 5152 O O . ALA A 1 689 ? -12.31200 72.36300 184.22800 1.000 77.52111 865 ALA A O 1
ATOM 5154 N N . THR A 1 690 ? -10.47200 73.10200 183.17200 1.000 66.22028 866 THR A N 1
ATOM 5155 C CA . THR A 1 690 ? -11.16500 73.38500 181.91400 1.000 73.34792 866 THR A CA 1
ATOM 5156 C C . THR A 1 690 ? -10.88600 72.24800 180.93500 1.000 69.15109 866 THR A C 1
ATOM 5157 O O . THR A 1 690 ? -9.87300 72.23600 180.23500 1.000 70.30362 866 THR A O 1
ATOM 5161 N N . LYS A 1 691 ? -11.79900 71.27400 180.89200 1.000 59.37795 867 LYS A N 1
ATOM 5162 C CA . LYS A 1 691 ? -11.65900 70.15500 179.97100 1.000 52.26068 867 LYS A CA 1
ATOM 5163 C C . LYS A 1 691 ? -12.97100 69.75600 179.30400 1.000 50.09724 867 LYS A C 1
ATOM 5164 O O . LYS A 1 691 ? -13.01200 68.71300 178.63400 1.000 61.58744 867 LYS A O 1
ATOM 5170 N N . GLN A 1 692 ? -14.03300 70.55100 179.44800 1.000 48.78362 868 GLN A N 1
ATOM 5171 C CA . GLN A 1 692 ? -15.35300 70.12600 178.99100 1.000 51.65047 868 GLN A CA 1
ATOM 5172 C C . GLN A 1 692 ? -15.35100 69.82800 177.49900 1.000 54.53759 868 GLN A C 1
ATOM 5173 O O . GLN A 1 692 ? -15.85300 68.78700 177.06200 1.000 50.97162 868 GLN A O 1
ATOM 5179 N N . GLU A 1 693 ? -14.77300 70.72700 176.70000 1.000 51.12049 869 GLU A N 1
ATOM 5180 C CA . GLU A 1 693 ? -14.72400 70.49300 175.26300 1.000 51.59019 869 GLU A CA 1
ATOM 5181 C C . GLU A 1 693 ? -13.83000 69.30500 174.93400 1.000 54.53776 869 GLU A C 1
ATOM 5182 O O . GLU A 1 693 ? -14.14500 68.51400 174.03600 1.000 52.43552 869 GLU A O 1
ATOM 5188 N N . ILE A 1 694 ? -12.73200 69.13900 175.67800 1.000 57.16387 870 ILE A N 1
ATOM 5189 C CA . ILE A 1 694 ? -11.85200 67.99100 175.46700 1.000 44.47511 870 ILE A CA 1
ATOM 5190 C C . ILE A 1 694 ? -12.59100 66.69200 175.76100 1.000 54.14398 870 ILE A C 1
ATOM 5191 O O . ILE A 1 694 ? -12.54900 65.74100 174.97300 1.000 53.60215 870 ILE A O 1
ATOM 5196 N N . ILE A 1 695 ? -13.27900 66.63000 176.90400 1.000 47.37221 871 ILE A N 1
ATOM 5197 C CA . ILE A 1 695 ? -13.95500 65.39200 177.27300 1.000 51.57006 871 ILE A CA 1
ATOM 5198 C C . ILE A 1 695 ? -15.14400 65.14900 176.35000 1.000 45.14115 871 ILE A C 1
ATOM 5199 O O . ILE A 1 695 ? -15.40000 64.01400 175.93000 1.000 45.35168 871 ILE A O 1
ATOM 5204 N N . GLU A 1 696 ? -15.85900 66.21200 175.97700 1.000 55.38391 872 GLU A N 1
ATOM 5205 C CA . GLU A 1 696 ? -16.97500 66.05000 175.05000 1.000 60.11333 872 GLU A CA 1
ATOM 5206 C C . GLU A 1 696 ? -16.50200 65.50100 173.70800 1.000 58.47608 872 GLU A C 1
ATOM 5207 O O . GLU A 1 696 ? -17.16600 64.64500 173.11000 1.000 65.53986 872 GLU A O 1
ATOM 5213 N N . TRP A 1 697 ? -15.35000 65.97400 173.22400 1.000 51.08653 873 TRP A N 1
ATOM 5214 C CA . TRP A 1 697 ? -14.77100 65.40300 172.01300 1.000 51.32280 873 TRP A CA 1
ATOM 5215 C C . TRP A 1 697 ? -14.37200 63.95400 172.23400 1.000 54.81664 873 TRP A C 1
ATOM 5216 O O . TRP A 1 697 ? -14.54700 63.11000 171.34900 1.000 60.85308 873 TRP A O 1
ATOM 5227 N N . LEU A 1 698 ? -13.82700 63.65000 173.41300 1.000 48.52439 874 LEU A N 1
ATOM 5228 C CA . LEU A 1 698 ? -13.39500 62.28900 173.70300 1.000 52.72852 874 LEU A CA 1
ATOM 5229 C C . LEU A 1 698 ? -14.56500 61.32000 173.63400 1.000 47.10710 874 LEU A C 1
ATOM 5230 O O . LEU A 1 698 ? -14.44600 60.22900 173.06500 1.000 59.74732 874 LEU A O 1
ATOM 5235 N N . TYR A 1 699 ? -15.71900 61.72100 174.16200 1.000 52.83966 875 TYR A N 1
ATOM 5236 C CA . TYR A 1 699 ? -16.85400 60.81500 174.24200 1.000 54.27227 875 TYR A CA 1
ATOM 5237 C C . TYR A 1 699 ? -17.51400 60.56900 172.89500 1.000 61.55781 875 TYR A C 1
ATOM 5238 O O . TYR A 1 699 ? -18.29200 59.61700 172.77400 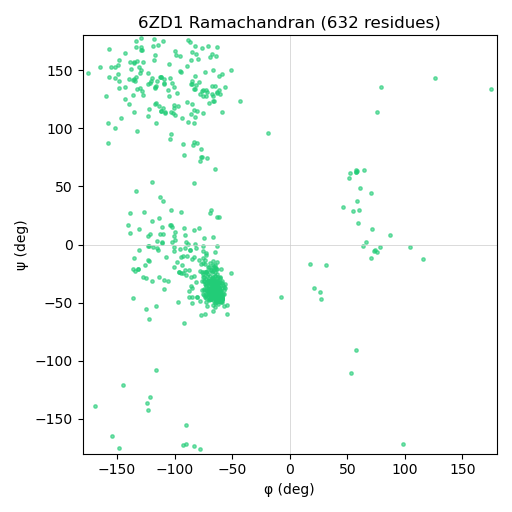1.000 67.83362 875 TYR A O 1
ATOM 5247 N N . THR A 1 700 ? -17.20400 61.36800 171.87700 1.000 58.74563 876 THR A N 1
ATOM 5248 C CA . THR A 1 700 ? -17.82500 61.19700 170.57200 1.000 62.91839 876 THR A CA 1
ATOM 5249 C C . THR A 1 700 ? -17.04100 60.25600 169.66600 1.000 70.33797 876 THR A C 1
ATOM 5250 O O . THR A 1 700 ? -17.44900 60.03800 168.52000 1.000 77.06303 876 THR A O 1
ATOM 5254 N N . LEU A 1 701 ? -15.95000 59.67400 170.15700 1.000 68.31929 877 LEU A N 1
ATOM 5255 C CA . LEU A 1 701 ? -15.12700 58.78900 169.34600 1.000 64.97708 877 LEU A CA 1
ATOM 5256 C C . LEU A 1 701 ? -15.71300 57.38500 169.33500 1.000 62.19659 877 LEU A C 1
ATOM 5257 O O . LEU A 1 701 ? -16.08400 56.84900 170.38300 1.000 65.34434 877 LEU A O 1
ATOM 5262 N N . THR A 1 702 ? -15.78200 56.78900 168.14700 1.000 79.59910 878 THR A N 1
ATOM 5263 C CA . THR A 1 702 ? -16.26300 55.42900 167.95300 1.000 72.20339 878 THR A CA 1
ATOM 5264 C C . THR A 1 702 ? -15.31000 54.68400 167.03000 1.000 72.00922 878 THR A C 1
ATOM 5265 O O . THR A 1 702 ? -14.41900 55.27100 166.40900 1.000 69.79753 878 THR A O 1
ATOM 5269 N N . ILE A 1 703 ? -15.51200 53.37700 166.93800 1.000 85.91201 879 ILE A N 1
ATOM 5270 C CA . ILE A 1 703 ? -14.81500 52.56900 165.94600 1.000 94.67653 879 ILE A CA 1
ATOM 5271 C C . ILE A 1 703 ? -15.54800 52.68500 164.61700 1.000 104.71756 879 ILE A C 1
ATOM 5272 O O . ILE A 1 703 ? -16.77900 52.80200 164.57600 1.000 101.83805 879 ILE A O 1
ATOM 5277 N N . VAL A 1 704 ? -14.78400 52.67900 163.52100 1.000 109.82369 880 VAL A N 1
ATOM 5278 C CA . VAL A 1 704 ? -15.36900 52.85800 162.19700 1.000 112.47822 880 VAL A CA 1
ATOM 5279 C C . VAL A 1 704 ? -16.34800 51.73100 161.90500 1.000 119.99943 880 VAL A C 1
ATOM 5280 O O . VAL A 1 704 ? -16.05000 50.54900 162.12300 1.000 118.80943 880 VAL A O 1
ATOM 5284 N N . ASP A 1 705 ? -17.52700 52.09700 161.41300 1.000 122.15943 881 ASP A N 1
ATOM 5285 C CA . ASP A 1 705 ? -18.57600 51.13300 161.11200 1.000 125.83943 881 ASP A CA 1
ATOM 5286 C C . ASP A 1 705 ? -18.62200 50.81400 159.62100 1.000 116.32085 881 ASP A C 1
ATOM 5287 O O . ASP A 1 705 ? -17.59500 50.52200 159.00600 1.000 103.27509 881 ASP A O 1
#

Sequence (634 aa):
EIIRTNVQEVLAEIVSFRGIKNVVSRIISNDKKCRYDLIYNKYLSLKTIDYSTKFNRVVEVVLIIGKLLPLDAWGGTENKKVIQDRIVDFLRLGANERLHLDDVLSGIKLSKFKQDFQIRKRLLEGYINWVFISLVKNIVRAFWYVTESSNDRSKLFYFTHSIWNELSSNWITKYAKGNLVQVVSPESKGQFTNGKIKLIPKRGGFRVICVPLKQSLYSFNNKRNFALKQKEKWDYIFYQKYTLSPVRQVLQLKLNALRKSDGHRSSVNSTNEVADRILTFRNDLLKKNKTLPVLYIKFDKECYDRLNQNALKESIAGIFKEDNENTTYHVREYGTLDEFLKLKRVRTLIEVDKVKTLSISKNKIIEVCHSQIEDATCLVKNKEGQYDLFKRKQGVFQGFSLSGIFCDILYSTVSKEFKFLWEATEDNLLLRLVDDFIFITSNKDTLKKVKDKISSNELQKYGAFVNHEKTVEINGEAGSSNKTFVGLDINCLTLDVKKDSSQFSRPTCKFRSFKALFSNLKQFYCSNLSEFLLDFSSNSLETIRENVDAILKLTFEAIQTSFATISKQDSFERYRFKFLHVIIETTIEKFARVNGSEGVEYLLTCIKITITKSLAFATKQEIIEWLYTLTIVD

Organism: Candida tropicalis (strain ATCC MYA-3404 / T1) (NCBI:txid294747)

Secondary structure (DSSP, 8-state):
----S-HHHHHHHT----HHHHHHHHHHHHHHH--HHHHHHHH------TTSBPHHHHHHHHHH---SS-GGGGTSTTHHHHHHHHHHHHHHTTT-SPP-HHHH----S--S----TTGGGHHHHHHHHHIIIIIIHHHHHHHEEEEE----TT-EEEEEHHHHHHHHHHHHHHHHHHHEEEESS--S--TTSEEEEEEE--TTS-EEEEEEPSS-HHHHH-TT-HHHHHHHHHHHHHHIIIIIHHHHHHHHHHHHHHHHH---TTB-SSHHHHHHHHHHHHHHHHHHSSSPPP---EE---HHHH--HHHHHHHHHHHTTTSTT--EEEEE----TTTTTTTS-S--EE------EEEEEHHHHHHHHHHHHHS-EEEE--SSS--EEEEESSS--TTSTTHHHHHHHHHH--TTT--TTSS-TTTEEEEEETTEEEEEES-HHHHHHHHHHSSSSTTGGGT----GGG-B----SSSS----BTTEEE-TTT--EEE--TTS-------SSHHHHHHHHHHHHHHH--GGGS-TTTS-HHHHHHHHHHHHHHHHHHHHHHHHHHHHHS---TTT--HHHHHHHHHHHHHHHHH----HHHHHHHHHHHHHHHT-----HHHHHHHHT-EE--

InterPro domains:
  IPR000477 Reverse transcriptase domain [PS50878] (394-734)
  IPR003545 Telomerase reverse transcriptase [PR01365] (356-370)
  IPR003545 Telomerase reverse transcriptase [PR01365] (507-523)
  IPR003545 Telomerase reverse transcriptase [PR01365] (632-648)
  IPR003545 Telomerase reverse transcriptase [PR01365] (672-684)
  IPR003545 Telomerase reverse transcriptase [PTHR12066] (202-874)
  IPR021891 Telomerase ribonucleoprotein complex - RNA-binding domain [PF12009] (258-388)
  IPR021891 Telomerase ribonucleoprotein complex - RNA-binding domain [SM00975] (256-390)

Nearest PDB structures (foldseek):
  6zd1-assembly1_A  TM=1.002E+00  e=7.289E-96  Candida tropicalis MYA-3404
  6zd6-assembly1_A  TM=9.924E-01  e=3.081E-83  Candida tropicalis MYA-3404
  6zd2-assembly1_A  TM=8.518E-01  e=2.107E-55  Candida tropicalis MYA-3404
  6zdu-assembly1_A  TM=7.573E-01  e=4.329E-45  Candida albicans SC5314
  6zdq-assembly1_A  TM=7.386E-01  e=2.036E-45  Candida albicans SC5314

B-factor: mean 82.63, std 20.34, range [37.66, 297.74]

Solvent-accessible surface area: 32801 Å² total

Radius of gyration: 27.27 Å; Cα contacts (8 Å, |Δi|>4): 845; chains: 1; bounding box: 63×68×76 Å

Foldseek 3Di:
DQDPDDLVVLLVLLPCDPLLSVQSVQLVVLVVPPPLVVLCVVQPDDDWLPLFRDLVSVLVSLLVNVSRGPQLLCLDPVSVVLLSVVLSLCVLLVLPADDDLVLSDDDDPSNPVVVCVPVVCSSVVSSSCCCSNRRSNSVLVVFFDWDFAPDLRLDITTHGPVVVVVQQQVQCVVCCVVWWDFDDDDDPPCFFQEFAWDWHRPIRHTDTFTATDLGDPVCVVVVPPVVRSVVSNVVVQCCVFAQLVVLQVVLVVLLVVCCVVALLVQEDAADVRVLVVLVVLLVLLCVPVVDGFQKKKKWFPPCQSLFALVLLLVLLCVSCVPPPQFDKDKAATWHFLCPCVVPNDDDQKDQPDDGHIHMDTPNSSSVVSCCNSFVRKYWDQDVVRDTTIIDTPGGHHQHDQCSQSSLVSSVSCNSVQVVVDPVPVSFKGWHDYSGMIDIMGNDVVVVVVVVVSLVDCVCSVRSRHIPVVPMDIDGPPVPGAQWDDPQWIAGSRNRDTDGPLPSQDQLPQDDQEVSVLLSSLVSSLSSSLDLVLLAVSNHPLVSNLVSNLSSVLNSLVSCVVCVVVNCVRYPDDLVVCVSVSVSLSSNLSSSSVSHRMDCSQVNLVSSLVSVVVSVPVDPCVVVSVSSVSMDGRD

CATH classification: 1.10.132.70